Protein AF-A0A4V1UXG1-F1 (afdb_monomer_lite)

pLDDT: mean 80.4, std 19.79, range [30.17, 98.44]

Secondary structure (DSSP, 8-state):
----------------------------------PPPPPPPPPPPPPPPPPPPEEEE--EEEE--SSEEEEEEEEEEESS--SS-EEEEEEEEESSS-TTTTB---EEEEEE-TT--EEEEEEEEEE-S-----EEEEEEEEEEESSEES--EEEEEEE--S-----TT-S-EEEEEES-TTS-EEEEEETTS---EE---STT-EEEEE-TTSSEEEEEEEEEETTTEEEEEEEEEETTS-S-EEEEE-S---SS--EE-TTSSEEEEEEBTEEEEEETTT--EEE----TT-EEEEEETTEEEEEEEETTTTEEEEEEEETTS---EE----SSB--S--EE-TTS-EEEEEEE-SSEEEEEEEETTT--EEEEEEEES------EE-TTSSEEEEEEE-TT--EEEEEEETTT--EEEEEE-EEEEE-TTSSEEEEEEEEESEEEEEEEETTS-S-EE----SS-EEEEEE-------------------------------

Foldseek 3Di:
DDDDDDDDDDDDDDDDDDDDDDDDDDDDDDDDDDDDDDDDDDPDPDPDPDAFKAKAKEAWEDEQAAFDKDKIKIKIFTPDFAQAKKKWKKWKFFDQDDCPAFWPTDIDMDIDGGPRTIDIDITITGHHQDDDQWGKMKMFTHDIDRYHYPHGIYIYIHHHPRAQPQPDQDQWKKWWWWDDPFAIFIWIAGSSQPDIDTQDPARDWDQWAAQLARFKIKTWGWDQDPVPGTFTAIWMATPVNPDIDGLGGDPDDQPHHWEAANVRQWTWFQDQAAIWIAGNVPSDIDDLGRHRQWGQWYYAHQKIKTWGQDPVLRAIFIWIAGPNSHDIGTLDDDSFHFPARWYAANVRQWIWTWTDDPFKIWIWIAGRVVSDIDTLDIDGPWPFWHWAAANRRQKIWTWTADPVRFIWIKITGNVPSDIATADTFAQWYAANRRFKIWTWDCPPPATFIWMDTNNNPSIHTSDDDPIHIGNMYMHNHDDDDPPPPPDPDPDDDDDDDDDDDDDDD

Sequence (505 aa):
MQSSSRFPRFSMLALPLAVAFNTVAVQAQEPTPTTEPTPTATPKPTPTPKPVPQISIKDGKVKEGNSGQTSMEFVASLNSTAKTPITASYRTFGRTASGTTDFVNATGTVTFTAGQKSQVIKVEVIGDTKAEENETFLLKLTNPKGAALRDGEAVGTIINDDGATKPAAGSGKIAYVSGDFEAPGIFVVNSDGSNRTLLTDDYYASNPAWSPDGKKVAFYSYFFDDNNGYSYGIGVIDSNGKNRKQVIATNFSTGTKPVWSTDGKSLIYAGNSGLRIAAVSTSVVSQLTTNFYDSAPYAAGNKIVFVSYDTKTYRYQIYSISSKGTDRKQLTFDTDSSKSTPQISADGKIVVFQKAKQFSTELVALDVEKGTQRSLFESFNSNSLAPVLSRDGKKVAITSTDDNEVSTIYVADVLRGTITETATGTSPSINPGGGKITYVSTRDDNEEIYVMGTDGKAQTRLTTNTTEDLSPDFADGSVPKPVVTASSAPATSQVQGGGASANRS

Radius of gyration: 38.23 Å; chains: 1; bounding box: 169×112×74 Å

Structure (mmCIF, N/CA/C/O backbone):
data_AF-A0A4V1UXG1-F1
#
_entry.id   AF-A0A4V1UXG1-F1
#
loop_
_atom_site.group_PDB
_atom_site.id
_atom_site.type_symbol
_atom_site.label_atom_id
_atom_site.label_alt_id
_atom_site.label_comp_id
_atom_site.label_asym_id
_atom_site.label_entity_id
_atom_site.label_seq_id
_atom_site.pdbx_PDB_ins_code
_atom_site.Cartn_x
_atom_site.Cartn_y
_atom_site.Cartn_z
_atom_site.occupancy
_atom_site.B_iso_or_equiv
_atom_site.auth_seq_id
_atom_site.auth_comp_id
_atom_site.auth_asym_id
_atom_site.auth_atom_id
_atom_site.pdbx_PDB_model_num
ATOM 1 N N . MET A 1 1 ? 34.672 57.002 23.531 1.00 38.28 1 MET A N 1
ATOM 2 C CA . MET A 1 1 ? 35.756 56.000 23.599 1.00 38.28 1 MET A CA 1
ATOM 3 C C . MET A 1 1 ? 35.597 55.055 22.423 1.00 38.28 1 MET A C 1
ATOM 5 O O . MET A 1 1 ? 34.508 54.542 22.213 1.00 38.28 1 MET A O 1
ATOM 9 N N . GLN A 1 2 ? 36.649 54.961 21.612 1.00 37.47 2 GLN A N 1
ATOM 10 C CA . GLN A 1 2 ? 36.764 54.129 20.416 1.00 37.47 2 GLN A CA 1
ATOM 11 C C . GLN A 1 2 ? 36.997 52.657 20.779 1.00 37.47 2 GLN A C 1
ATOM 13 O O . GLN A 1 2 ? 37.625 52.371 21.793 1.00 37.47 2 GLN A O 1
ATOM 18 N N . SER A 1 3 ? 36.629 51.756 19.872 1.00 36.41 3 SER A N 1
ATOM 19 C CA . SER A 1 3 ? 37.509 50.659 19.461 1.00 36.41 3 SER A CA 1
ATOM 20 C C . SER A 1 3 ? 37.105 50.202 18.061 1.00 36.41 3 SER A C 1
ATOM 22 O O . SER A 1 3 ? 35.932 49.977 17.773 1.00 36.41 3 SER A O 1
ATOM 24 N N . SER A 1 4 ? 38.096 50.166 17.182 1.00 40.91 4 SER A N 1
ATOM 25 C CA . SER A 1 4 ? 38.051 49.911 15.750 1.00 40.91 4 SER A CA 1
ATOM 26 C C . SER A 1 4 ? 38.971 48.733 15.431 1.00 40.91 4 SER A C 1
ATOM 28 O O . SER A 1 4 ? 39.959 48.509 16.123 1.00 40.91 4 SER A O 1
ATOM 30 N N . SER A 1 5 ? 38.717 48.019 14.336 1.00 38.09 5 SER A N 1
ATOM 31 C CA . SER A 1 5 ? 39.795 47.549 13.452 1.00 38.09 5 SER A CA 1
ATOM 32 C C . SER A 1 5 ? 39.234 47.078 12.108 1.00 38.09 5 SER A C 1
ATOM 34 O O . SER A 1 5 ? 38.344 46.237 12.025 1.00 38.09 5 SER A O 1
ATOM 36 N N . ARG A 1 6 ? 39.758 47.693 11.042 1.00 40.38 6 ARG A N 1
ATOM 37 C CA . ARG A 1 6 ? 39.614 47.318 9.630 1.00 40.38 6 ARG A CA 1
ATOM 38 C C . ARG A 1 6 ? 40.913 46.642 9.185 1.00 40.38 6 ARG A C 1
ATOM 40 O O . ARG A 1 6 ? 41.982 47.087 9.593 1.00 40.38 6 ARG A O 1
ATOM 47 N N . PHE A 1 7 ? 40.823 45.695 8.256 1.00 31.25 7 PHE A N 1
ATOM 48 C CA . PHE A 1 7 ? 41.941 45.245 7.416 1.00 31.25 7 PHE A CA 1
ATOM 49 C C . PHE A 1 7 ? 41.672 45.606 5.944 1.00 31.25 7 PHE A C 1
ATOM 51 O O . PHE A 1 7 ? 40.541 45.412 5.489 1.00 31.25 7 PHE A O 1
ATOM 58 N N . PRO A 1 8 ? 42.676 46.082 5.179 1.00 44.25 8 PRO A N 1
ATOM 59 C CA . PRO A 1 8 ? 42.613 46.110 3.720 1.00 44.25 8 PRO A CA 1
ATOM 60 C C . PRO A 1 8 ? 43.673 45.224 3.027 1.00 44.25 8 PRO A C 1
ATOM 62 O O . PRO A 1 8 ? 44.691 44.845 3.600 1.00 44.25 8 PRO A O 1
ATOM 65 N N . ARG A 1 9 ? 43.370 44.916 1.757 1.00 43.41 9 ARG A N 1
ATOM 66 C CA . ARG A 1 9 ? 44.143 44.188 0.724 1.00 43.41 9 ARG A CA 1
ATOM 67 C C . ARG A 1 9 ? 45.442 44.901 0.314 1.00 43.41 9 ARG A C 1
ATOM 69 O O . ARG A 1 9 ? 45.462 46.117 0.410 1.00 43.41 9 ARG A O 1
ATOM 76 N N . PHE A 1 10 ? 46.393 44.191 -0.320 1.00 32.75 10 PHE A N 1
ATOM 77 C CA . PHE A 1 10 ? 47.128 44.657 -1.524 1.00 32.75 10 PHE A CA 1
ATOM 78 C C . PHE A 1 10 ? 47.841 43.514 -2.290 1.00 32.75 10 PHE A C 1
ATOM 80 O O . PHE A 1 10 ? 47.953 42.398 -1.794 1.00 32.75 10 PHE A O 1
ATOM 87 N N . SER A 1 11 ? 48.237 43.814 -3.533 1.00 34.72 11 SER A N 1
ATOM 88 C CA . SER A 1 11 ? 48.584 42.934 -4.664 1.00 34.72 11 SER A CA 1
ATOM 89 C C . SER A 1 11 ? 50.042 43.126 -5.149 1.00 34.72 11 SER A C 1
ATOM 91 O O . SER A 1 11 ? 50.590 44.198 -4.927 1.00 34.72 11 SER A O 1
ATOM 93 N N . MET A 1 12 ? 50.593 42.097 -5.826 1.00 34.19 12 MET A N 1
ATOM 94 C CA . MET A 1 12 ? 51.679 42.007 -6.851 1.00 34.19 12 MET A CA 1
ATOM 95 C C . MET A 1 12 ? 52.892 42.979 -6.891 1.00 34.19 12 MET A C 1
ATOM 97 O O . MET A 1 12 ? 52.692 44.181 -6.992 1.00 34.19 12 MET A O 1
ATOM 101 N N . LEU A 1 13 ? 54.130 42.448 -7.053 1.00 30.42 13 LEU A N 1
ATOM 102 C CA . LEU A 1 13 ? 54.979 42.491 -8.287 1.00 30.42 13 LEU A CA 1
ATOM 103 C C . LEU A 1 13 ? 56.375 41.813 -8.089 1.00 30.42 13 LEU A C 1
ATOM 105 O O . LEU A 1 13 ? 56.771 41.526 -6.965 1.00 30.42 13 LEU A O 1
ATOM 109 N N . ALA A 1 14 ? 57.092 41.538 -9.191 1.00 32.97 14 ALA A N 1
ATOM 110 C CA . ALA A 1 14 ? 58.246 40.628 -9.352 1.00 32.97 14 ALA A CA 1
ATOM 111 C C . ALA A 1 14 ? 59.662 41.279 -9.434 1.00 32.97 14 ALA A C 1
ATOM 113 O O . ALA A 1 14 ? 59.729 42.443 -9.804 1.00 32.97 14 ALA A O 1
ATOM 114 N N . LEU A 1 15 ? 60.715 40.455 -9.157 1.00 35.56 15 LEU A N 1
ATOM 115 C CA . LEU A 1 15 ? 62.149 40.339 -9.628 1.00 35.56 15 LEU A CA 1
ATOM 116 C C . LEU A 1 15 ? 62.979 41.612 -9.985 1.00 35.56 15 LEU A C 1
ATOM 118 O O . LEU A 1 15 ? 62.366 42.585 -10.400 1.00 35.56 15 LEU A O 1
ATOM 122 N N . PRO A 1 16 ? 64.351 41.645 -9.957 1.00 44.72 16 PRO A N 1
ATOM 123 C CA . PRO A 1 16 ? 65.326 40.555 -10.243 1.00 44.72 16 PRO A CA 1
ATOM 124 C C . PRO A 1 16 ? 66.669 40.589 -9.436 1.00 44.72 16 PRO A C 1
ATOM 126 O O . PRO A 1 16 ? 66.888 41.489 -8.632 1.00 44.72 16 PRO A O 1
ATOM 129 N N . LEU A 1 17 ? 67.624 39.669 -9.693 1.00 32.38 17 LEU A N 1
ATOM 130 C CA . LEU A 1 17 ? 69.064 39.957 -9.494 1.00 32.38 17 LEU A CA 1
ATOM 131 C C . LEU A 1 17 ? 70.003 39.096 -10.369 1.00 32.38 17 LEU A C 1
ATOM 133 O O . LEU A 1 17 ? 69.817 37.890 -10.507 1.00 32.38 17 LEU A O 1
ATOM 137 N N . ALA A 1 18 ? 71.007 39.760 -10.949 1.00 35.09 18 ALA A N 1
ATOM 138 C CA . ALA A 1 18 ? 72.023 39.266 -11.881 1.00 35.09 18 ALA A CA 1
ATOM 139 C C . ALA A 1 18 ? 73.371 38.986 -11.188 1.00 35.09 18 ALA A C 1
ATOM 141 O O . ALA A 1 18 ? 73.662 39.622 -10.177 1.00 35.09 18 ALA A O 1
ATOM 142 N N . VAL A 1 19 ? 74.235 38.144 -11.780 1.00 34.78 19 VAL A N 1
ATOM 143 C CA . VAL A 1 19 ? 75.691 38.133 -11.510 1.00 34.78 19 VAL A CA 1
ATOM 144 C C . VAL A 1 19 ? 76.478 37.865 -12.805 1.00 34.78 19 VAL A C 1
ATOM 146 O O . VAL A 1 19 ? 76.041 37.115 -13.673 1.00 34.78 19 VAL A O 1
ATOM 149 N N . ALA A 1 20 ? 77.607 38.567 -12.918 1.00 34.97 20 ALA A N 1
ATOM 150 C CA . ALA A 1 20 ? 78.400 38.863 -14.105 1.00 34.97 20 ALA A CA 1
ATOM 151 C C . ALA A 1 20 ? 79.405 37.778 -14.547 1.00 34.97 20 ALA A C 1
ATOM 153 O O . ALA A 1 20 ? 79.840 36.935 -13.767 1.00 34.97 20 ALA A O 1
ATOM 154 N N . PHE A 1 21 ? 79.814 37.888 -15.815 1.00 34.41 21 PHE A N 1
ATOM 155 C CA . PHE A 1 21 ? 80.900 37.150 -16.463 1.00 34.41 21 PHE A CA 1
ATOM 156 C C . PHE A 1 21 ? 82.277 37.738 -16.131 1.00 34.41 21 PHE A C 1
ATOM 158 O O . PHE A 1 21 ? 82.424 38.956 -16.058 1.00 34.41 21 PHE A O 1
ATOM 165 N N . ASN A 1 22 ? 83.304 36.886 -16.078 1.00 34.94 22 ASN A N 1
ATOM 166 C CA . ASN A 1 22 ? 84.687 37.306 -16.285 1.00 34.94 22 ASN A CA 1
ATOM 167 C C . ASN A 1 22 ? 85.373 36.333 -17.253 1.00 34.94 22 ASN A C 1
ATOM 169 O O . ASN A 1 22 ? 85.344 35.121 -17.049 1.00 34.94 22 ASN A O 1
ATOM 173 N N . THR A 1 23 ? 85.952 36.879 -18.322 1.00 34.81 23 THR A N 1
ATOM 174 C CA . THR A 1 23 ? 86.646 36.141 -19.387 1.00 34.81 23 THR A CA 1
ATOM 175 C C . THR A 1 23 ? 88.133 36.463 -19.290 1.00 34.81 23 THR A C 1
ATOM 177 O O . THR A 1 23 ? 88.490 37.638 -19.255 1.00 34.81 23 THR A O 1
ATOM 180 N N . VAL A 1 24 ? 89.000 35.450 -19.284 1.00 36.81 24 VAL A N 1
ATOM 181 C CA . VAL A 1 24 ? 90.445 35.610 -19.513 1.00 36.81 24 VAL A CA 1
ATOM 182 C C . VAL A 1 24 ? 90.865 34.568 -20.545 1.00 36.81 24 VAL A C 1
ATOM 184 O O . VAL A 1 24 ? 90.600 33.381 -20.377 1.00 36.81 24 VAL A O 1
ATOM 187 N N . ALA A 1 25 ? 91.481 35.032 -21.629 1.00 45.47 25 ALA A N 1
ATOM 188 C CA . ALA A 1 25 ? 92.017 34.217 -22.712 1.00 45.47 25 ALA A CA 1
ATOM 189 C C . ALA A 1 25 ? 93.523 34.005 -22.516 1.00 45.47 25 ALA A C 1
ATOM 191 O O . ALA A 1 25 ? 94.223 34.988 -22.290 1.00 45.47 25 ALA A O 1
ATOM 192 N N . VAL A 1 26 ? 94.025 32.772 -22.676 1.00 37.28 26 VAL A N 1
ATOM 193 C CA . VAL A 1 26 ? 95.442 32.484 -22.981 1.00 37.28 26 VAL A CA 1
ATOM 194 C C . VAL A 1 26 ? 95.543 31.241 -23.882 1.00 37.28 26 VAL A C 1
ATOM 196 O O . VAL A 1 26 ? 94.749 30.311 -23.777 1.00 37.28 26 VAL A O 1
ATOM 199 N N . GLN A 1 27 ? 96.502 31.315 -24.806 1.00 37.06 27 GLN A N 1
ATOM 200 C CA . GLN A 1 27 ? 96.779 30.482 -25.978 1.00 37.06 27 GLN A CA 1
ATOM 201 C C . GLN A 1 27 ? 97.240 29.038 -25.704 1.00 37.06 27 GLN A C 1
ATOM 203 O O . GLN A 1 27 ? 97.693 28.688 -24.620 1.00 37.06 27 GLN A O 1
ATOM 208 N N . ALA A 1 28 ? 97.151 28.240 -26.773 1.00 43.16 28 ALA A N 1
ATOM 209 C CA . ALA A 1 28 ? 97.474 26.822 -26.893 1.00 43.16 28 ALA A CA 1
ATOM 210 C C . ALA A 1 28 ? 98.969 26.465 -26.799 1.00 43.16 28 ALA A C 1
ATOM 212 O O . ALA A 1 28 ? 99.823 27.193 -27.307 1.00 43.16 28 ALA A O 1
ATOM 213 N N . GLN A 1 29 ? 99.239 25.262 -26.278 1.00 35.62 29 GLN A N 1
ATOM 214 C CA . GLN A 1 29 ? 100.460 24.487 -26.518 1.00 35.62 29 GLN A CA 1
ATOM 215 C C . GLN A 1 29 ? 100.159 22.977 -26.328 1.00 35.62 29 GLN A C 1
ATOM 217 O O . GLN A 1 29 ? 99.841 22.547 -25.224 1.00 35.62 29 GLN A O 1
ATOM 222 N N . GLU A 1 30 ? 100.217 22.175 -27.397 1.00 41.69 30 GLU A N 1
ATOM 223 C CA . GLU A 1 30 ? 100.428 20.702 -27.351 1.00 41.69 30 GLU A CA 1
ATOM 224 C C . GLU A 1 30 ? 101.956 20.421 -27.359 1.00 41.69 30 GLU A C 1
ATOM 226 O O . GLU A 1 30 ? 102.675 21.367 -27.707 1.00 41.69 30 GLU A O 1
ATOM 231 N N . PRO A 1 31 ? 102.531 19.211 -27.083 1.00 47.22 31 PRO A N 1
ATOM 232 C CA . PRO A 1 31 ? 101.985 17.839 -26.891 1.00 47.22 31 PRO A CA 1
ATOM 233 C C . PRO A 1 31 ? 102.619 17.075 -25.672 1.00 47.22 31 PRO A C 1
ATOM 235 O O . PRO A 1 31 ? 103.484 17.603 -24.986 1.00 47.22 31 PRO A O 1
ATOM 238 N N . THR A 1 32 ? 102.235 15.861 -25.236 1.00 33.38 32 THR A N 1
ATOM 239 C CA . THR A 1 32 ? 102.655 14.484 -25.651 1.00 33.38 32 THR A CA 1
ATOM 240 C C . THR A 1 32 ? 102.115 13.462 -24.598 1.00 33.38 32 THR A C 1
ATOM 242 O O . THR A 1 32 ? 101.694 13.891 -23.525 1.00 33.38 32 THR A O 1
ATOM 245 N N . PRO A 1 33 ? 102.071 12.134 -24.864 1.00 47.44 33 PRO A N 1
ATOM 246 C CA . PRO A 1 33 ? 100.994 11.244 -24.422 1.00 47.44 33 PRO A CA 1
ATOM 247 C C . PRO A 1 33 ? 101.210 10.580 -23.056 1.00 47.44 33 PRO A C 1
ATOM 249 O O . PRO A 1 33 ? 102.301 10.112 -22.733 1.00 47.44 33 PRO A O 1
ATOM 252 N N . THR A 1 34 ? 100.117 10.400 -22.322 1.00 40.25 34 THR A N 1
ATOM 253 C CA . THR A 1 34 ? 100.011 9.450 -21.210 1.00 40.25 34 THR A CA 1
ATOM 254 C C . THR A 1 34 ? 98.801 8.552 -21.441 1.00 40.25 34 THR A C 1
ATOM 256 O O . THR A 1 34 ? 97.709 9.009 -21.761 1.00 40.25 34 THR A O 1
ATOM 259 N N . THR A 1 35 ? 99.038 7.247 -21.341 1.00 44.16 35 THR A N 1
ATOM 260 C CA . THR A 1 35 ? 98.066 6.164 -21.516 1.00 44.16 35 THR A CA 1
ATOM 261 C C . THR A 1 35 ? 96.825 6.373 -20.653 1.00 44.16 35 THR A C 1
ATOM 263 O O . THR A 1 35 ? 96.915 6.404 -19.425 1.00 44.16 35 THR A O 1
ATOM 266 N N . GLU A 1 36 ? 95.678 6.495 -21.317 1.00 44.66 36 GLU A N 1
ATOM 267 C CA . GLU A 1 36 ? 94.364 6.669 -20.707 1.00 44.66 36 GLU A CA 1
ATOM 268 C C . GLU A 1 36 ? 93.898 5.361 -20.031 1.00 44.66 36 GLU A C 1
ATOM 270 O O . GLU A 1 36 ? 94.001 4.288 -20.635 1.00 44.66 36 GLU A O 1
ATOM 275 N N . PRO A 1 37 ? 93.393 5.405 -18.783 1.00 47.34 37 PRO A N 1
ATOM 276 C CA . PRO A 1 37 ? 92.705 4.272 -18.178 1.00 47.34 37 PRO A CA 1
ATOM 277 C C . PRO A 1 37 ? 91.397 4.003 -18.930 1.00 47.34 37 PRO A C 1
ATOM 279 O O . PRO A 1 37 ? 90.633 4.923 -19.210 1.00 47.34 37 PRO A O 1
ATOM 282 N N . THR A 1 38 ? 91.123 2.733 -19.233 1.00 45.00 38 THR A N 1
ATOM 283 C CA . THR A 1 38 ? 89.884 2.291 -19.882 1.00 45.00 38 THR A CA 1
ATOM 284 C C . THR A 1 38 ? 88.654 2.915 -19.204 1.00 45.00 38 THR A C 1
ATOM 286 O O . THR A 1 38 ? 88.460 2.694 -18.004 1.00 45.00 38 THR A O 1
ATOM 289 N N . PRO A 1 39 ? 87.793 3.658 -19.923 1.00 45.28 39 PRO A N 1
ATOM 290 C CA . PRO A 1 39 ? 86.571 4.185 -19.340 1.00 45.28 39 PRO A CA 1
ATOM 291 C C . PRO A 1 39 ? 85.616 3.032 -19.018 1.00 45.28 39 PRO A C 1
ATOM 293 O O . PRO A 1 39 ? 85.178 2.288 -19.899 1.00 45.28 39 PRO A O 1
ATOM 296 N N . THR A 1 40 ? 85.271 2.894 -17.739 1.00 49.28 40 THR A N 1
ATOM 297 C CA . THR A 1 40 ? 84.115 2.118 -17.286 1.00 49.28 40 THR A CA 1
ATOM 298 C C . THR A 1 40 ? 82.885 2.627 -18.031 1.00 49.28 40 THR A C 1
ATOM 300 O O . THR A 1 40 ? 82.507 3.790 -17.884 1.00 49.28 40 THR A O 1
ATOM 303 N N . ALA A 1 41 ? 82.269 1.768 -18.845 1.00 49.44 41 ALA A N 1
ATOM 304 C CA . ALA A 1 41 ? 81.028 2.090 -19.531 1.00 49.44 41 ALA A CA 1
ATOM 305 C C . ALA A 1 41 ? 79.977 2.535 -18.503 1.00 49.44 41 ALA A C 1
ATOM 307 O O . ALA A 1 41 ? 79.616 1.787 -17.592 1.00 49.44 41 ALA A O 1
ATOM 308 N N . THR A 1 42 ? 79.483 3.761 -18.650 1.00 50.66 42 THR A N 1
ATOM 309 C CA . THR A 1 42 ? 78.277 4.226 -17.969 1.00 50.66 42 THR A CA 1
ATOM 310 C C . THR A 1 42 ? 77.130 3.251 -18.268 1.00 50.66 42 THR A C 1
ATOM 312 O O . THR A 1 42 ? 76.979 2.831 -19.421 1.00 50.66 42 THR A O 1
ATOM 315 N N . PRO A 1 43 ? 76.308 2.856 -17.274 1.00 51.53 43 PRO A N 1
ATOM 316 C CA . PRO A 1 43 ? 75.153 2.014 -17.541 1.00 51.53 43 PRO A CA 1
ATOM 317 C C . PRO A 1 43 ? 74.243 2.744 -18.529 1.00 51.53 43 PRO A C 1
ATOM 319 O O . PRO A 1 43 ? 73.735 3.832 -18.255 1.00 51.53 43 PRO A O 1
ATOM 322 N N . LYS A 1 44 ? 74.076 2.143 -19.710 1.00 53.88 44 LYS A N 1
ATOM 323 C CA . LYS A 1 44 ? 73.115 2.572 -20.724 1.00 53.88 44 LYS A CA 1
ATOM 324 C C . LYS A 1 44 ? 71.756 2.766 -20.036 1.00 53.88 44 LYS A C 1
ATOM 326 O O . LYS A 1 44 ? 71.329 1.841 -19.343 1.00 53.88 44 LYS A O 1
ATOM 331 N N . PRO A 1 45 ? 71.064 3.909 -20.209 1.00 49.03 45 PRO A N 1
ATOM 332 C CA . PRO A 1 45 ? 69.734 4.080 -19.642 1.00 49.03 45 PRO A CA 1
ATOM 333 C C . PRO A 1 45 ? 68.850 2.934 -20.135 1.00 49.03 45 PRO A C 1
ATOM 335 O O . PRO A 1 45 ? 68.712 2.724 -21.345 1.00 49.03 45 PRO A O 1
ATOM 338 N N . THR A 1 46 ? 68.300 2.155 -19.203 1.00 52.41 46 THR A N 1
ATOM 339 C CA . THR A 1 46 ? 67.294 1.139 -19.513 1.00 52.41 46 THR A CA 1
ATOM 340 C C . THR A 1 46 ? 66.183 1.834 -20.300 1.00 52.41 46 THR A C 1
ATOM 342 O O . THR A 1 46 ? 65.645 2.828 -19.805 1.00 52.41 46 THR A O 1
ATOM 345 N N . PRO A 1 47 ? 65.857 1.392 -21.529 1.00 52.19 47 PRO A N 1
ATOM 346 C CA . PRO A 1 47 ? 64.841 2.059 -22.324 1.00 52.19 47 PRO A CA 1
ATOM 347 C C . PRO A 1 47 ? 63.527 2.028 -21.548 1.00 52.19 47 PRO A C 1
ATOM 349 O O . PRO A 1 47 ? 63.040 0.958 -21.182 1.00 52.19 47 PRO A O 1
ATOM 352 N N . THR A 1 48 ? 62.960 3.202 -21.281 1.00 52.28 48 THR A N 1
ATOM 353 C CA . THR A 1 48 ? 61.602 3.317 -20.751 1.00 52.28 48 THR A CA 1
ATOM 354 C C . THR A 1 48 ? 60.680 2.545 -21.701 1.00 52.28 48 THR A C 1
ATOM 356 O O . THR A 1 48 ? 60.770 2.772 -22.915 1.00 52.28 48 THR A O 1
ATOM 359 N N . PRO A 1 49 ? 59.849 1.598 -21.220 1.00 58.19 49 PRO A N 1
ATOM 360 C CA . PRO A 1 49 ? 58.998 0.817 -22.104 1.00 58.19 49 PRO A CA 1
ATOM 361 C C . PRO A 1 49 ? 58.141 1.775 -22.925 1.00 58.19 49 PRO A C 1
ATOM 363 O O . PRO A 1 49 ? 57.441 2.632 -22.383 1.00 58.19 49 PRO A O 1
ATOM 366 N N . LYS A 1 50 ? 58.253 1.665 -24.251 1.00 62.47 50 LYS A N 1
ATOM 367 C CA . LYS A 1 50 ? 57.486 2.488 -25.181 1.00 62.47 50 LYS A CA 1
ATOM 368 C C . LYS A 1 50 ? 55.999 2.329 -24.836 1.00 62.47 50 LYS A C 1
ATOM 370 O O . LYS A 1 50 ? 55.551 1.183 -24.763 1.00 62.47 50 LYS A O 1
ATOM 375 N N . PRO A 1 51 ? 55.240 3.422 -24.628 1.00 79.62 51 PRO A N 1
ATOM 376 C CA . PRO A 1 51 ? 53.833 3.312 -24.272 1.00 79.62 51 PRO A CA 1
ATOM 377 C C . PRO A 1 51 ? 53.096 2.528 -25.362 1.00 79.62 51 PRO A C 1
ATOM 379 O O . PRO A 1 51 ? 53.119 2.903 -26.537 1.00 79.62 51 PRO A O 1
ATOM 382 N N . VAL A 1 52 ? 52.508 1.397 -24.968 1.00 87.88 52 VAL A N 1
ATOM 383 C CA . VAL A 1 52 ? 51.672 0.572 -25.843 1.00 87.88 52 VAL A CA 1
ATOM 384 C C . VAL A 1 52 ? 50.253 1.143 -25.876 1.00 87.88 52 VAL A C 1
ATOM 386 O O . VAL A 1 52 ? 49.814 1.731 -24.882 1.00 87.88 52 VAL A O 1
ATOM 389 N N . PRO A 1 53 ? 49.512 0.981 -26.985 1.00 95.50 53 PRO A N 1
ATOM 390 C CA . PRO A 1 53 ? 48.100 1.340 -27.023 1.00 95.50 53 PRO A CA 1
ATOM 391 C C . PRO A 1 53 ? 47.308 0.645 -25.911 1.00 95.50 53 PRO A C 1
ATOM 393 O O . PRO A 1 53 ? 47.660 -0.449 -25.466 1.00 95.50 53 PRO A O 1
ATOM 396 N N . GLN A 1 54 ? 46.228 1.280 -25.468 1.00 96.88 54 GLN A N 1
ATOM 397 C CA . GLN A 1 54 ? 45.323 0.724 -24.468 1.00 96.88 54 GLN A CA 1
ATOM 398 C C . GLN A 1 54 ? 43.949 0.464 -25.071 1.00 96.88 54 GLN A C 1
ATOM 400 O O . GLN A 1 54 ? 43.406 1.350 -25.733 1.00 96.88 54 GLN A O 1
ATOM 405 N N . ILE A 1 55 ? 43.403 -0.724 -24.807 1.00 97.94 55 ILE A N 1
ATOM 406 C CA . ILE A 1 55 ? 42.042 -1.112 -25.179 1.00 97.94 55 ILE A CA 1
ATOM 407 C C . ILE A 1 55 ? 41.089 -0.741 -24.037 1.00 97.94 55 ILE A C 1
ATOM 409 O O . ILE A 1 55 ? 41.370 -1.026 -22.870 1.00 97.94 55 ILE A O 1
ATOM 413 N N . SER A 1 56 ? 39.964 -0.137 -24.400 1.00 96.88 56 SER A N 1
ATOM 414 C CA . SER A 1 56 ? 38.775 0.009 -23.560 1.00 96.88 56 SER A CA 1
ATOM 415 C C . SER A 1 56 ? 37.570 -0.559 -24.299 1.00 96.88 56 SER A C 1
ATOM 417 O O . SER A 1 56 ? 37.498 -0.425 -25.521 1.00 96.88 56 SER A O 1
ATOM 419 N N . ILE A 1 57 ? 36.624 -1.163 -23.593 1.00 98.19 57 ILE A N 1
ATOM 420 C CA . ILE A 1 57 ? 35.366 -1.645 -24.168 1.00 98.19 57 ILE A CA 1
ATOM 421 C C . ILE A 1 57 ? 34.193 -0.928 -23.509 1.00 98.19 57 ILE A C 1
ATOM 423 O O . ILE A 1 57 ? 34.252 -0.615 -22.330 1.00 98.19 57 ILE A O 1
ATOM 427 N N . LYS A 1 58 ? 33.172 -0.579 -24.294 1.00 94.56 58 LYS A N 1
ATOM 428 C CA . LYS A 1 58 ? 31.965 0.081 -23.787 1.00 94.56 58 LYS A CA 1
ATOM 429 C C . LYS A 1 58 ? 30.853 -0.923 -23.534 1.00 94.56 58 LYS A C 1
ATOM 431 O O . LYS A 1 58 ? 30.714 -1.870 -24.307 1.00 94.56 58 LYS A O 1
ATOM 436 N N . ASP A 1 59 ? 30.040 -0.621 -22.530 1.00 95.00 59 ASP A N 1
ATOM 437 C CA . ASP A 1 59 ? 28.777 -1.296 -22.243 1.00 95.00 59 ASP A CA 1
ATOM 438 C C . ASP A 1 59 ? 27.834 -1.299 -23.449 1.00 95.00 59 ASP A C 1
ATOM 440 O O . ASP A 1 59 ? 27.835 -0.380 -24.279 1.00 95.00 59 ASP A O 1
ATOM 444 N N . GLY A 1 60 ? 27.021 -2.349 -23.517 1.00 92.25 60 GLY A N 1
ATOM 445 C CA . GLY A 1 60 ? 26.002 -2.558 -24.535 1.00 92.25 60 GLY A CA 1
ATOM 446 C C . GLY A 1 60 ? 24.609 -2.531 -23.917 1.00 92.25 60 GLY A C 1
ATOM 447 O O . GLY A 1 60 ? 24.408 -2.943 -22.775 1.00 92.25 60 GLY A O 1
ATOM 448 N N . LYS A 1 61 ? 23.623 -2.061 -24.682 1.00 93.88 61 LYS A N 1
ATOM 449 C CA . LYS A 1 61 ? 22.209 -2.197 -24.325 1.00 93.88 61 LYS A CA 1
ATOM 450 C C . LYS A 1 61 ? 21.363 -2.427 -25.564 1.00 93.88 61 LYS A C 1
ATOM 452 O O . LYS A 1 61 ? 21.599 -1.784 -26.589 1.00 93.88 61 LYS A O 1
ATOM 457 N N . VAL A 1 62 ? 20.383 -3.314 -25.472 1.00 95.81 62 VAL A N 1
ATOM 458 C CA . VAL A 1 62 ? 19.452 -3.598 -26.568 1.00 95.81 62 VAL A CA 1
ATOM 459 C C . VAL A 1 62 ? 18.132 -4.105 -26.003 1.00 95.81 62 VAL A C 1
ATOM 461 O O . VAL A 1 62 ? 18.111 -4.628 -24.895 1.00 95.81 62 VAL A O 1
ATOM 464 N N . LYS A 1 63 ? 17.048 -3.932 -26.757 1.00 90.56 63 LYS A N 1
ATOM 465 C CA . LYS A 1 63 ? 15.784 -4.620 -26.486 1.00 90.56 63 LYS A CA 1
ATOM 466 C C . LYS A 1 63 ? 15.857 -6.049 -27.013 1.00 90.56 63 LYS A C 1
ATOM 468 O O . LYS A 1 63 ? 16.436 -6.238 -28.085 1.00 90.56 63 LYS A O 1
ATOM 473 N N . GLU A 1 64 ? 15.312 -7.014 -26.283 1.00 88.56 64 GLU A N 1
ATOM 474 C CA . GLU A 1 64 ? 15.363 -8.426 -26.687 1.00 88.56 64 GLU A CA 1
ATOM 475 C C . GLU A 1 64 ? 14.519 -8.715 -27.932 1.00 88.56 64 GLU A C 1
ATOM 477 O O . GLU A 1 64 ? 15.000 -9.365 -28.869 1.00 88.56 64 GLU A O 1
ATOM 482 N N . GLY A 1 65 ? 13.338 -8.100 -28.017 1.00 85.94 65 GLY A N 1
ATOM 483 C CA . GLY A 1 65 ? 12.376 -8.308 -29.088 1.00 85.94 65 GLY A CA 1
ATOM 484 C C . GLY A 1 65 ? 11.574 -9.595 -28.898 1.00 85.94 65 GLY A C 1
ATOM 485 O O . GLY A 1 65 ? 11.960 -10.492 -28.168 1.00 85.94 65 GLY A O 1
ATOM 486 N N . ASN A 1 66 ? 10.459 -9.724 -29.620 1.00 81.81 66 ASN A N 1
ATOM 487 C CA . ASN A 1 66 ? 9.463 -10.755 -29.295 1.00 81.81 66 ASN A CA 1
ATOM 488 C C . ASN A 1 66 ? 9.778 -12.190 -29.778 1.00 81.81 66 ASN A C 1
ATOM 490 O O . ASN A 1 66 ? 9.006 -13.126 -29.560 1.00 81.81 66 ASN A O 1
ATOM 494 N N . SER A 1 67 ? 10.819 -12.352 -30.598 1.00 85.12 67 SER A N 1
ATOM 495 C CA . SER A 1 67 ? 11.240 -13.639 -31.165 1.00 85.12 67 SER A CA 1
ATOM 496 C C . SER A 1 67 ? 12.577 -13.502 -31.888 1.00 85.12 67 SER A C 1
ATOM 498 O O . SER A 1 67 ? 12.908 -12.433 -32.405 1.00 85.12 67 SER A O 1
ATOM 500 N N . GLY A 1 68 ? 13.293 -14.614 -32.049 1.00 91.00 68 GLY A N 1
ATOM 501 C CA . GLY A 1 68 ? 14.514 -14.645 -32.852 1.00 91.00 68 GLY A CA 1
ATOM 502 C C . GLY A 1 68 ? 15.709 -14.091 -32.087 1.00 91.00 68 GLY A C 1
ATOM 503 O O . GLY A 1 68 ? 15.828 -14.318 -30.888 1.00 91.00 68 GLY A O 1
ATOM 504 N N . GLN A 1 69 ? 16.635 -13.442 -32.791 1.00 95.06 69 GLN A N 1
ATOM 505 C CA . GLN A 1 69 ? 17.849 -12.898 -32.188 1.00 95.06 69 GLN A CA 1
ATOM 506 C C . GLN A 1 69 ? 18.067 -11.442 -32.589 1.00 95.06 69 GLN A C 1
ATOM 508 O O . GLN A 1 69 ? 17.929 -11.091 -33.766 1.00 95.06 69 GLN A O 1
ATOM 513 N N . THR A 1 70 ? 18.438 -10.622 -31.608 1.00 95.19 70 THR A N 1
ATOM 514 C CA . THR A 1 70 ? 18.783 -9.210 -31.776 1.00 95.19 70 THR A CA 1
ATOM 515 C C . THR A 1 70 ? 20.244 -8.985 -31.394 1.00 95.19 70 THR A C 1
ATOM 517 O O . THR A 1 70 ? 20.696 -9.373 -30.320 1.00 95.19 70 THR A O 1
ATOM 520 N N . SER A 1 71 ? 20.999 -8.312 -32.258 1.00 97.19 71 SER A N 1
ATOM 521 C CA . SER A 1 71 ? 22.438 -8.132 -32.058 1.00 97.19 71 SER A CA 1
ATOM 522 C C . SER A 1 71 ? 22.737 -6.954 -31.119 1.00 97.19 71 SER A C 1
ATOM 524 O O . SER A 1 71 ? 22.465 -5.798 -31.452 1.00 97.19 71 SER A O 1
ATOM 526 N N . MET A 1 72 ? 23.334 -7.230 -29.956 1.00 97.88 72 MET A N 1
ATOM 527 C CA . MET A 1 72 ? 23.892 -6.224 -29.048 1.00 97.88 72 MET A CA 1
ATOM 528 C C . MET A 1 72 ? 25.344 -5.913 -29.429 1.00 97.88 72 MET A C 1
ATOM 530 O O . MET A 1 72 ? 26.180 -6.812 -29.548 1.00 97.88 72 MET A O 1
ATOM 534 N N . GLU A 1 73 ? 25.665 -4.628 -29.590 1.00 98.06 73 GLU A N 1
ATOM 535 C CA . GLU A 1 73 ? 26.993 -4.173 -30.010 1.00 98.06 73 GLU A CA 1
ATOM 536 C C . GLU A 1 73 ? 27.828 -3.638 -28.839 1.00 98.06 73 GLU A C 1
ATOM 538 O O . GLU A 1 73 ? 27.423 -2.715 -28.133 1.00 98.06 73 GLU A O 1
ATOM 543 N N . PHE A 1 74 ? 29.043 -4.169 -28.691 1.00 97.94 74 PHE A N 1
ATOM 544 C CA . PHE A 1 74 ? 30.062 -3.698 -27.755 1.00 97.94 74 PHE A CA 1
ATOM 545 C C . PHE A 1 74 ? 31.216 -3.065 -28.530 1.00 97.94 74 PHE A C 1
ATOM 547 O O . PHE A 1 74 ? 31.885 -3.722 -29.334 1.00 97.94 74 PHE A O 1
ATOM 554 N N . VAL A 1 75 ? 31.478 -1.779 -28.290 1.00 98.06 75 VAL A N 1
ATOM 555 C CA . VAL A 1 75 ? 32.511 -1.032 -29.022 1.00 98.06 75 VAL A CA 1
ATOM 556 C C . VAL A 1 75 ? 33.832 -1.071 -28.258 1.00 98.06 75 VAL A C 1
ATOM 558 O O . VAL A 1 75 ? 34.011 -0.367 -27.263 1.00 98.06 75 VAL A O 1
ATOM 561 N N . ALA A 1 76 ? 34.788 -1.851 -28.759 1.00 97.94 76 ALA A N 1
ATOM 562 C CA . ALA A 1 76 ? 36.166 -1.852 -28.286 1.00 97.94 76 ALA A CA 1
ATOM 563 C C . ALA A 1 76 ? 36.959 -0.736 -28.987 1.00 97.94 76 ALA A C 1
ATOM 565 O O . ALA A 1 76 ? 36.899 -0.594 -30.207 1.00 97.94 76 ALA A O 1
ATOM 566 N N . SER A 1 77 ? 37.710 0.066 -28.233 1.00 97.88 77 SER A N 1
ATOM 567 C CA . SER A 1 77 ? 38.438 1.240 -28.729 1.00 97.88 77 SER A CA 1
ATOM 568 C C . SER A 1 77 ? 39.883 1.284 -28.239 1.00 97.88 77 SER A C 1
ATOM 570 O O . SER A 1 77 ? 40.173 0.930 -27.099 1.00 97.88 77 SER A O 1
ATOM 572 N N . LEU A 1 78 ? 40.780 1.786 -29.086 1.00 97.56 78 LEU A N 1
ATOM 573 C CA . LEU A 1 78 ? 42.166 2.092 -28.759 1.00 97.56 78 LEU A CA 1
ATOM 574 C C . LEU A 1 78 ? 42.344 3.586 -28.474 1.00 97.56 78 LEU A C 1
ATOM 576 O O . LEU A 1 78 ? 41.879 4.441 -29.232 1.00 97.56 78 LEU A O 1
ATOM 580 N N . ASN A 1 79 ? 43.118 3.914 -27.439 1.00 95.75 79 ASN A N 1
ATOM 581 C CA . ASN A 1 79 ? 43.513 5.300 -27.154 1.00 95.75 79 ASN A CA 1
ATOM 582 C C . ASN A 1 79 ? 44.471 5.896 -28.214 1.00 95.75 79 ASN A C 1
ATOM 584 O O . ASN A 1 79 ? 44.634 7.112 -28.302 1.00 95.75 79 ASN A O 1
ATOM 588 N N . SER A 1 80 ? 45.105 5.051 -29.030 1.00 93.00 80 SER A N 1
ATOM 589 C CA . SER A 1 80 ? 46.056 5.418 -30.081 1.00 93.00 80 SER A CA 1
ATOM 590 C C . SER A 1 80 ? 46.116 4.329 -31.159 1.00 93.00 80 SER A C 1
ATOM 592 O O . SER A 1 80 ? 45.820 3.169 -30.890 1.00 93.00 80 SER A O 1
ATOM 594 N N . THR A 1 81 ? 46.464 4.684 -32.399 1.00 90.88 81 THR A N 1
ATOM 595 C CA . THR A 1 81 ? 46.607 3.699 -33.485 1.00 90.88 81 THR A CA 1
ATOM 596 C C . THR A 1 81 ? 47.905 2.904 -33.360 1.00 90.88 81 THR A C 1
ATOM 598 O O . THR A 1 81 ? 48.924 3.415 -32.895 1.00 90.88 81 THR A O 1
ATOM 601 N N . ALA A 1 82 ? 47.892 1.664 -33.853 1.00 91.75 82 ALA A N 1
ATOM 602 C CA . ALA A 1 82 ? 49.078 0.820 -33.970 1.00 91.75 82 ALA A CA 1
ATOM 603 C C . ALA A 1 82 ? 49.482 0.594 -35.432 1.00 91.75 82 ALA A C 1
ATOM 605 O O . ALA A 1 82 ? 48.649 0.619 -36.337 1.00 91.75 82 ALA A O 1
ATOM 606 N N . LYS A 1 83 ? 50.779 0.351 -35.659 1.00 92.69 83 LYS A N 1
ATOM 607 C CA . LYS A 1 83 ? 51.334 -0.002 -36.981 1.00 92.69 83 LYS A CA 1
ATOM 608 C C . LYS A 1 83 ? 51.274 -1.504 -37.280 1.00 92.69 83 LYS A C 1
ATOM 610 O O . LYS A 1 83 ? 51.479 -1.907 -38.417 1.00 92.69 83 LYS A O 1
ATOM 615 N N . THR A 1 84 ? 51.000 -2.316 -36.266 1.00 93.50 84 THR A N 1
ATOM 616 C CA . THR A 1 84 ? 50.801 -3.765 -36.352 1.00 93.50 84 THR A CA 1
ATOM 617 C C . THR A 1 84 ? 49.438 -4.112 -35.758 1.00 93.50 84 THR A C 1
ATOM 619 O O . THR A 1 84 ? 48.947 -3.338 -34.932 1.00 93.50 84 THR A O 1
ATOM 622 N N . PRO A 1 85 ? 48.824 -5.247 -36.137 1.00 96.25 85 PRO A N 1
ATOM 623 C CA . PRO A 1 85 ? 47.552 -5.654 -35.558 1.00 96.25 85 PRO A CA 1
ATOM 624 C C . PRO A 1 85 ? 47.615 -5.794 -34.033 1.00 96.25 85 PRO A C 1
ATOM 626 O O . PRO A 1 85 ? 48.623 -6.251 -33.488 1.00 96.25 85 PRO A O 1
ATOM 629 N N . ILE A 1 86 ? 46.527 -5.419 -33.364 1.00 97.81 86 ILE A N 1
ATOM 630 C CA . ILE A 1 86 ? 46.301 -5.644 -31.931 1.00 97.81 86 ILE A CA 1
ATOM 631 C C . ILE A 1 86 ? 45.151 -6.629 -31.787 1.00 97.81 86 ILE A C 1
ATOM 633 O O . ILE A 1 86 ? 44.130 -6.482 -32.458 1.00 97.81 86 ILE A O 1
ATOM 637 N N . THR A 1 87 ? 45.293 -7.602 -30.890 1.00 98.06 87 THR A N 1
ATOM 638 C CA . THR A 1 87 ? 44.250 -8.604 -30.635 1.00 98.06 87 THR A CA 1
ATOM 639 C C . THR A 1 87 ? 43.954 -8.745 -29.152 1.00 98.06 87 THR A C 1
ATOM 641 O O . THR A 1 87 ? 44.881 -8.682 -28.348 1.00 98.06 87 THR A O 1
ATOM 644 N N . ALA A 1 88 ? 42.705 -9.029 -28.793 1.00 98.12 88 ALA A N 1
ATOM 645 C CA . ALA A 1 88 ? 42.328 -9.507 -27.463 1.00 98.12 88 ALA A CA 1
ATOM 646 C C . ALA A 1 88 ? 41.248 -10.588 -27.592 1.00 98.12 88 ALA A C 1
ATOM 648 O O . ALA A 1 88 ? 40.367 -10.488 -28.446 1.00 98.12 88 ALA A O 1
ATOM 649 N N . SER A 1 89 ? 41.311 -11.626 -26.764 1.00 98.12 89 SER A N 1
ATOM 650 C CA . SER A 1 89 ? 40.251 -12.634 -26.690 1.00 98.12 89 SER A CA 1
ATOM 651 C C . SER A 1 89 ? 39.073 -12.089 -25.888 1.00 98.12 89 SER A C 1
ATOM 653 O O . SER A 1 89 ? 39.288 -11.335 -24.944 1.00 98.12 89 SER A O 1
ATOM 655 N N . TYR A 1 90 ? 37.844 -12.479 -26.216 1.00 97.81 90 TYR A N 1
ATOM 656 C CA . TYR A 1 90 ? 36.658 -12.121 -25.437 1.00 97.81 90 TYR A CA 1
ATOM 657 C C . TYR A 1 90 ? 35.826 -13.348 -25.071 1.00 97.81 90 TYR A C 1
ATOM 659 O O . TYR A 1 90 ? 35.830 -14.351 -25.791 1.00 97.81 90 TYR A O 1
ATOM 667 N N . ARG A 1 91 ? 35.111 -13.252 -23.949 1.00 96.81 91 ARG A N 1
ATOM 668 C CA . ARG A 1 91 ? 34.119 -14.231 -23.494 1.00 96.81 91 ARG A CA 1
ATOM 669 C C . ARG A 1 91 ? 32.994 -13.538 -22.729 1.00 96.81 91 ARG A C 1
ATOM 671 O O . ARG A 1 91 ? 33.273 -12.607 -21.973 1.00 96.81 91 ARG A O 1
ATOM 678 N N . THR A 1 92 ? 31.763 -14.016 -22.895 1.00 95.62 92 THR A N 1
ATOM 679 C CA . THR A 1 92 ? 30.620 -13.595 -22.079 1.00 95.62 92 THR A CA 1
ATOM 680 C C . THR A 1 92 ? 30.392 -14.492 -20.858 1.00 95.62 92 THR A C 1
ATOM 682 O O . THR A 1 92 ? 30.758 -15.671 -20.846 1.00 95.62 92 THR A O 1
ATOM 685 N N . PHE A 1 93 ? 29.808 -13.908 -19.813 1.00 83.38 93 PHE A N 1
ATOM 686 C CA . PHE A 1 93 ? 29.438 -14.551 -18.556 1.00 83.38 93 PHE A CA 1
ATOM 687 C C . PHE A 1 93 ? 28.045 -14.071 -18.151 1.00 83.38 93 PHE A C 1
ATOM 689 O O . PHE A 1 93 ? 27.821 -12.863 -18.066 1.00 83.38 93 PHE A O 1
ATOM 696 N N . GLY A 1 94 ? 27.126 -15.002 -17.895 1.00 74.00 94 GLY A N 1
ATOM 697 C CA . GLY A 1 94 ? 25.800 -14.660 -17.378 1.00 74.00 94 GLY A CA 1
ATOM 698 C C . GLY A 1 94 ? 25.882 -13.988 -16.006 1.00 74.00 94 GLY A C 1
ATOM 699 O O . GLY A 1 94 ? 26.812 -14.253 -15.235 1.00 74.00 94 GLY A O 1
ATOM 700 N N . ARG A 1 95 ? 24.923 -13.105 -15.715 1.00 84.94 95 ARG A N 1
ATOM 701 C CA . ARG A 1 95 ? 24.696 -12.556 -14.370 1.00 84.94 95 ARG A CA 1
ATOM 702 C C . ARG A 1 95 ? 23.249 -12.827 -13.979 1.00 84.94 95 ARG A C 1
ATOM 704 O O . ARG A 1 95 ? 22.968 -13.937 -13.546 1.00 84.94 95 ARG A O 1
ATOM 711 N N . THR A 1 96 ? 22.364 -11.845 -14.147 1.00 71.62 96 THR A N 1
ATOM 712 C CA . THR A 1 96 ? 20.918 -12.080 -14.066 1.00 71.62 96 THR A CA 1
ATOM 713 C C . THR A 1 96 ? 20.414 -12.757 -15.339 1.00 71.62 96 THR A C 1
ATOM 715 O O . THR A 1 96 ? 19.612 -13.667 -15.224 1.00 71.62 96 THR A O 1
ATOM 718 N N . ALA A 1 97 ? 21.007 -12.436 -16.499 1.00 81.69 97 ALA A N 1
ATOM 719 C CA . ALA A 1 97 ? 20.754 -13.125 -17.763 1.00 81.69 97 ALA A CA 1
ATOM 720 C C . ALA A 1 97 ? 21.541 -14.447 -17.875 1.00 81.69 97 ALA A C 1
ATOM 722 O O . ALA A 1 97 ? 22.725 -14.531 -17.509 1.00 81.69 97 ALA A O 1
ATOM 723 N N . SER A 1 98 ? 20.917 -15.454 -18.477 1.00 89.50 98 SER A N 1
ATOM 724 C CA . SER A 1 98 ? 21.409 -16.791 -18.806 1.00 89.50 98 SER A CA 1
ATOM 725 C C . SER A 1 98 ? 21.809 -16.910 -20.285 1.00 89.50 98 SER A C 1
ATOM 727 O O . SER A 1 98 ? 21.056 -16.630 -21.215 1.00 89.50 98 SER A O 1
ATOM 729 N N . GLY A 1 99 ? 23.022 -17.423 -20.522 1.00 84.44 99 GLY A N 1
ATOM 730 C CA . GLY A 1 99 ? 23.623 -17.540 -21.861 1.00 84.44 99 GLY A CA 1
ATOM 731 C C . GLY A 1 99 ? 23.079 -18.671 -22.747 1.00 84.44 99 GLY A C 1
ATOM 732 O O . GLY A 1 99 ? 23.754 -19.092 -23.695 1.00 84.44 99 GLY A O 1
ATOM 733 N N . THR A 1 100 ? 21.916 -19.217 -22.394 1.00 80.50 100 THR A N 1
ATOM 734 C CA . THR A 1 100 ? 21.171 -20.207 -23.188 1.00 80.50 100 THR A CA 1
ATOM 735 C C . THR A 1 100 ? 19.724 -19.812 -23.446 1.00 80.50 100 THR A C 1
ATOM 737 O O . THR A 1 100 ? 19.113 -20.388 -24.342 1.00 80.50 100 THR A O 1
ATOM 740 N N . THR A 1 101 ? 19.181 -18.888 -22.656 1.00 84.81 101 THR A N 1
ATOM 741 C CA . THR A 1 101 ? 17.780 -18.460 -22.736 1.00 84.81 101 THR A CA 1
ATOM 742 C C . THR A 1 101 ? 17.674 -17.012 -23.176 1.00 84.81 101 THR A C 1
ATOM 744 O O . THR A 1 101 ? 16.897 -16.754 -24.080 1.00 84.81 101 THR A O 1
ATOM 747 N N . ASP A 1 102 ? 18.542 -16.132 -22.669 1.00 88.00 102 ASP A N 1
ATOM 748 C CA . ASP A 1 102 ? 18.344 -14.678 -22.779 1.00 88.00 102 ASP A CA 1
ATOM 749 C C . ASP A 1 102 ? 19.405 -14.053 -23.707 1.00 88.00 102 ASP A C 1
ATOM 751 O O . ASP A 1 102 ? 19.186 -13.078 -24.422 1.00 88.00 102 ASP A O 1
ATOM 755 N N . PHE A 1 103 ? 20.585 -14.673 -23.796 1.00 96.81 103 PHE A N 1
ATOM 756 C CA . PHE A 1 103 ? 21.588 -14.355 -24.814 1.00 96.81 103 PHE A CA 1
ATOM 757 C C . PHE A 1 103 ? 22.335 -15.605 -25.269 1.00 96.81 103 PHE A C 1
ATOM 759 O O . PHE A 1 103 ? 22.332 -16.640 -24.607 1.00 96.81 103 PHE A O 1
ATOM 766 N N . VAL A 1 104 ? 23.036 -15.515 -26.396 1.00 96.19 104 VAL A N 1
ATOM 767 C CA . VAL A 1 104 ? 23.921 -16.580 -26.872 1.00 96.19 104 VAL A CA 1
ATOM 768 C C . VAL A 1 104 ? 25.316 -16.378 -26.285 1.00 96.19 104 VAL A C 1
ATOM 770 O O . VAL A 1 104 ? 25.986 -15.381 -26.565 1.00 96.19 104 VAL A O 1
ATOM 773 N N . ASN A 1 105 ? 25.794 -17.346 -25.496 1.00 93.50 105 ASN A N 1
ATOM 774 C CA . ASN A 1 105 ? 27.180 -17.359 -25.016 1.00 93.50 105 ASN A CA 1
ATOM 775 C C . ASN A 1 105 ? 28.179 -17.143 -26.170 1.00 93.50 105 ASN A C 1
ATOM 777 O O . ASN A 1 105 ? 28.249 -17.936 -27.109 1.00 93.50 105 ASN A O 1
ATOM 781 N N . ALA A 1 106 ? 29.000 -16.097 -26.071 1.00 93.75 106 ALA A N 1
ATOM 782 C CA . ALA A 1 106 ? 29.901 -15.660 -27.126 1.00 93.75 106 ALA A CA 1
ATOM 783 C C . ALA A 1 106 ? 31.358 -15.733 -26.659 1.00 93.75 106 ALA A C 1
ATOM 785 O O . ALA A 1 106 ? 31.717 -15.273 -25.572 1.00 93.75 106 ALA A O 1
ATOM 786 N N . THR A 1 107 ? 32.219 -16.288 -27.512 1.00 96.19 107 THR A N 1
ATOM 787 C CA . THR A 1 107 ? 33.678 -16.252 -27.353 1.00 96.19 107 THR A CA 1
ATOM 788 C C . THR A 1 107 ? 34.332 -15.924 -28.687 1.00 96.19 107 THR A C 1
ATOM 790 O O . THR A 1 107 ? 33.781 -16.238 -29.741 1.00 96.19 107 THR A O 1
ATOM 793 N N . GLY A 1 108 ? 35.499 -15.287 -28.664 1.00 96.38 108 GLY A N 1
ATOM 794 C CA . GLY A 1 108 ? 36.206 -14.958 -29.897 1.00 96.38 108 GLY A CA 1
ATOM 795 C C . GLY A 1 108 ? 37.456 -14.124 -29.677 1.00 96.38 108 GLY A C 1
ATOM 796 O O . GLY A 1 108 ? 38.004 -14.064 -28.577 1.00 96.38 108 GLY A O 1
ATOM 797 N N . THR A 1 109 ? 37.935 -13.493 -30.749 1.00 98.00 109 THR A N 1
ATOM 798 C CA . THR A 1 109 ? 39.075 -12.570 -30.717 1.00 98.00 109 THR A CA 1
ATOM 799 C C . THR A 1 109 ? 38.722 -11.296 -31.469 1.00 98.00 109 THR A C 1
ATOM 801 O O . THR A 1 109 ? 38.414 -11.344 -32.657 1.00 98.00 109 THR A O 1
ATOM 804 N N . VAL A 1 110 ? 38.803 -10.150 -30.794 1.00 97.88 110 VAL A N 1
ATOM 805 C CA . VAL A 1 110 ? 38.714 -8.838 -31.442 1.00 97.88 110 VAL A CA 1
ATOM 806 C C . VAL A 1 110 ? 40.077 -8.479 -32.031 1.00 97.88 110 VAL A C 1
ATOM 808 O O . VAL A 1 110 ? 41.096 -8.629 -31.357 1.00 97.88 110 VAL A O 1
ATOM 811 N N . THR A 1 111 ? 40.100 -8.026 -33.288 1.00 97.94 111 THR A N 1
ATOM 812 C CA . THR A 1 111 ? 41.329 -7.667 -34.014 1.00 97.94 111 THR A CA 1
ATOM 813 C C . THR A 1 111 ? 41.231 -6.250 -34.558 1.00 97.94 111 THR A C 1
ATOM 815 O O . THR A 1 111 ? 40.421 -5.974 -35.437 1.00 97.94 111 THR A O 1
ATOM 818 N N . PHE A 1 112 ? 42.101 -5.365 -34.086 1.00 97.69 112 PHE A N 1
ATOM 819 C CA . PHE A 1 112 ? 42.317 -4.051 -34.680 1.00 97.69 112 PHE A CA 1
ATOM 820 C C . PHE A 1 112 ? 43.406 -4.193 -35.738 1.00 97.69 112 PHE A C 1
ATOM 822 O O . PHE A 1 112 ? 44.552 -4.504 -35.402 1.00 97.69 112 PHE A O 1
ATOM 829 N N . THR A 1 113 ? 43.081 -3.982 -37.013 1.00 96.38 113 THR A N 1
ATOM 830 C CA . THR A 1 113 ? 44.113 -3.937 -38.056 1.00 96.38 113 THR A CA 1
ATOM 831 C C . THR A 1 113 ? 44.976 -2.686 -37.886 1.00 96.38 113 THR A C 1
ATOM 833 O O . THR A 1 113 ? 44.603 -1.738 -37.190 1.00 96.38 113 THR A O 1
ATOM 836 N N . ALA A 1 114 ? 46.143 -2.657 -38.535 1.00 94.69 114 ALA A N 1
ATOM 837 C CA . ALA A 1 114 ? 47.010 -1.483 -38.496 1.00 94.69 114 ALA A CA 1
ATOM 838 C C . ALA A 1 114 ? 46.226 -0.209 -38.874 1.00 94.69 114 ALA A C 1
ATOM 840 O O . ALA A 1 114 ? 45.487 -0.189 -39.857 1.00 94.69 114 ALA A O 1
ATOM 841 N N . GLY A 1 115 ? 46.365 0.840 -38.064 1.00 92.50 115 GLY A N 1
ATOM 842 C CA . GLY A 1 115 ? 45.672 2.118 -38.244 1.00 92.50 115 GLY A CA 1
ATOM 843 C C . GLY A 1 115 ? 44.226 2.192 -37.730 1.00 92.50 115 GLY A C 1
ATOM 844 O O . GLY A 1 115 ? 43.709 3.302 -37.625 1.00 92.50 115 GLY A O 1
ATOM 845 N N . GLN A 1 116 ? 43.575 1.084 -37.357 1.00 96.12 116 GLN A N 1
ATOM 846 C CA . GLN A 1 116 ? 42.224 1.130 -36.779 1.00 96.12 116 GLN A CA 1
ATOM 847 C C . GLN A 1 116 ? 42.246 1.585 -35.317 1.00 96.12 116 GLN A C 1
ATOM 849 O O . GLN A 1 116 ? 43.188 1.301 -34.578 1.00 96.12 116 GLN A O 1
ATOM 854 N N . LYS A 1 117 ? 41.185 2.285 -34.894 1.00 96.56 117 LYS A N 1
ATOM 855 C CA . LYS A 1 117 ? 40.978 2.699 -33.496 1.00 96.56 117 LYS A CA 1
ATOM 856 C C . LYS A 1 117 ? 39.775 2.051 -32.826 1.00 96.56 117 LYS A C 1
ATOM 858 O O . LYS A 1 117 ? 39.698 2.113 -31.609 1.00 96.56 117 LYS A O 1
ATOM 863 N N . SER A 1 118 ? 38.852 1.457 -33.571 1.00 97.00 118 SER A N 1
ATOM 864 C CA . SER A 1 118 ? 37.630 0.881 -33.012 1.00 97.00 118 SER A CA 1
ATOM 865 C C . SER A 1 118 ? 37.256 -0.408 -33.726 1.00 97.00 118 SER A C 1
ATOM 867 O O . SER A 1 118 ? 37.497 -0.549 -34.925 1.00 97.00 118 SER A O 1
ATOM 869 N N . GLN A 1 119 ? 36.657 -1.323 -32.975 1.00 98.12 119 GLN A N 1
ATOM 870 C CA . GLN A 1 119 ? 36.075 -2.568 -33.456 1.00 98.12 119 GLN A CA 1
ATOM 871 C C . GLN A 1 119 ? 34.790 -2.861 -32.691 1.00 98.12 119 GLN A C 1
ATOM 873 O O . GLN A 1 119 ? 34.654 -2.478 -31.528 1.00 98.12 119 GLN A O 1
ATOM 878 N N . VAL A 1 120 ? 33.858 -3.541 -33.353 1.00 98.12 120 VAL A N 1
ATOM 879 C CA . VAL A 1 120 ? 32.566 -3.908 -32.771 1.00 98.12 120 VAL A CA 1
ATOM 880 C C . VAL A 1 120 ? 32.544 -5.409 -32.526 1.00 98.12 120 VAL A C 1
ATOM 882 O O . VAL A 1 120 ? 32.803 -6.193 -33.438 1.00 98.12 120 VAL A O 1
ATOM 885 N N . ILE A 1 121 ? 32.236 -5.800 -31.293 1.00 98.44 121 ILE A N 1
ATOM 886 C CA . ILE A 1 121 ? 31.923 -7.180 -30.926 1.00 98.44 121 ILE A CA 1
ATOM 887 C C . ILE A 1 121 ? 30.404 -7.286 -30.838 1.00 98.44 121 ILE A C 1
ATOM 889 O O . ILE A 1 121 ? 29.767 -6.452 -30.199 1.00 98.44 121 ILE A O 1
ATOM 893 N N . LYS A 1 122 ? 29.835 -8.298 -31.491 1.00 98.31 122 LYS A N 1
ATOM 894 C CA . LYS A 1 122 ? 28.394 -8.552 -31.506 1.00 98.31 122 LYS A CA 1
ATOM 895 C C . LYS A 1 122 ? 28.069 -9.752 -30.627 1.00 98.31 122 LYS A C 1
ATOM 897 O O . LYS A 1 122 ? 28.750 -10.775 -30.722 1.00 98.31 122 LYS A O 1
ATOM 902 N N . VAL A 1 123 ? 27.062 -9.608 -29.775 1.00 98.12 123 VAL A N 1
ATOM 903 C CA . VAL A 1 123 ? 26.493 -10.691 -28.965 1.00 98.12 123 VAL A CA 1
ATOM 904 C C . VAL A 1 123 ? 25.005 -10.753 -29.269 1.00 98.12 123 VAL A C 1
ATOM 906 O O . VAL A 1 123 ? 24.320 -9.740 -29.171 1.00 98.12 123 VAL A O 1
ATOM 909 N N . GLU A 1 124 ? 24.517 -11.927 -29.652 1.00 98.12 124 GLU A N 1
ATOM 910 C CA . GLU A 1 124 ? 23.103 -12.121 -29.966 1.00 98.12 124 GLU A CA 1
ATOM 911 C C . GLU A 1 124 ? 22.291 -12.280 -28.675 1.00 98.12 124 GLU A C 1
ATOM 913 O O . GLU A 1 124 ? 22.623 -13.109 -27.825 1.00 98.12 124 GLU A O 1
ATOM 918 N N . VAL A 1 125 ? 21.240 -11.477 -28.541 1.00 97.88 125 VAL A N 1
ATOM 919 C CA . VAL A 1 125 ? 20.210 -11.548 -27.497 1.00 97.88 125 VAL A CA 1
ATOM 920 C C . VAL A 1 125 ? 19.047 -12.349 -28.051 1.00 97.88 125 VAL A C 1
ATOM 922 O O . VAL A 1 125 ? 18.683 -12.157 -29.210 1.00 97.88 125 VAL A O 1
ATOM 925 N N . ILE A 1 126 ? 18.515 -13.280 -27.270 1.00 95.38 126 ILE A N 1
ATOM 926 C CA . ILE A 1 126 ? 17.418 -14.149 -27.693 1.00 95.38 126 ILE A CA 1
ATOM 927 C C . ILE A 1 126 ? 16.125 -13.456 -27.288 1.00 95.38 126 ILE A C 1
ATOM 929 O O . ILE A 1 126 ? 15.943 -13.153 -26.121 1.00 95.38 126 ILE A O 1
ATOM 933 N N . GLY A 1 127 ? 15.270 -13.182 -28.266 1.00 90.25 127 GLY A N 1
ATOM 934 C CA . GLY A 1 127 ? 13.973 -12.576 -28.017 1.00 90.25 127 GLY A CA 1
ATOM 935 C C . GLY A 1 127 ? 12.905 -13.625 -27.741 1.00 90.25 127 GLY A C 1
ATOM 936 O O . GLY A 1 127 ? 12.836 -14.635 -28.459 1.00 90.25 127 GLY A O 1
ATOM 937 N N . ASP A 1 128 ? 12.041 -13.369 -26.767 1.00 83.75 128 ASP A N 1
ATOM 938 C CA . ASP A 1 128 ? 10.832 -14.150 -26.532 1.00 83.75 128 ASP A CA 1
ATOM 939 C C . ASP A 1 128 ? 9.636 -13.258 -26.150 1.00 83.75 128 ASP A C 1
ATOM 941 O O . ASP A 1 128 ? 9.601 -12.114 -26.560 1.00 83.75 128 ASP A O 1
ATOM 945 N N . THR A 1 129 ? 8.571 -13.809 -25.563 1.00 80.12 129 THR A N 1
ATOM 946 C CA . THR A 1 129 ? 7.347 -13.030 -25.238 1.00 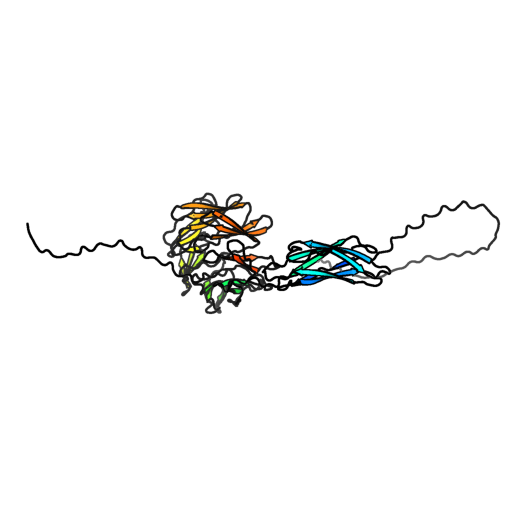80.12 129 THR A CA 1
ATOM 947 C C . THR A 1 129 ? 7.037 -13.026 -23.742 1.00 80.12 129 THR A C 1
ATOM 949 O O . THR A 1 129 ? 5.904 -12.758 -23.316 1.00 80.12 129 THR A O 1
ATOM 952 N N . LYS A 1 130 ? 7.998 -13.459 -22.932 1.00 71.44 130 LYS A N 1
ATOM 953 C CA . LYS A 1 130 ? 7.859 -13.670 -21.508 1.00 71.44 130 LYS A CA 1
ATOM 954 C C . LYS A 1 130 ? 8.207 -12.3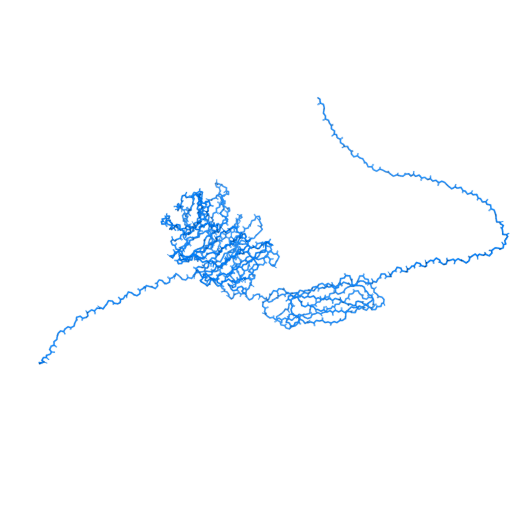69 -20.802 1.00 71.44 130 LYS A C 1
ATOM 956 O O . LYS A 1 130 ? 9.298 -11.841 -20.883 1.00 71.44 130 LYS A O 1
ATOM 961 N N . ALA A 1 131 ? 7.253 -11.885 -20.017 1.00 71.25 131 ALA A N 1
ATOM 962 C CA . ALA A 1 131 ? 7.489 -10.729 -19.171 1.00 71.25 131 ALA A CA 1
ATOM 963 C C . ALA A 1 131 ? 8.528 -11.036 -18.079 1.00 71.25 131 ALA A C 1
ATOM 965 O O . ALA A 1 131 ? 8.233 -11.787 -17.140 1.00 71.25 131 ALA A O 1
ATOM 966 N N . GLU A 1 132 ? 9.693 -10.400 -18.175 1.00 72.44 132 GLU A N 1
ATOM 967 C CA . GLU A 1 132 ? 10.812 -10.526 -17.232 1.00 72.44 132 GLU A CA 1
ATOM 968 C C . GLU A 1 132 ? 11.285 -9.146 -16.728 1.00 72.44 132 GLU A C 1
ATOM 970 O O . GLU A 1 132 ? 10.686 -8.111 -17.029 1.00 72.44 132 GLU A O 1
ATOM 975 N N . GLU A 1 133 ? 12.299 -9.104 -15.865 1.00 76.81 133 GLU A N 1
ATOM 976 C CA . GLU A 1 133 ? 12.963 -7.840 -15.507 1.00 76.81 133 GLU A CA 1
ATOM 977 C C . GLU A 1 133 ? 14.057 -7.517 -16.536 1.00 76.81 133 GLU A C 1
ATOM 979 O O . GLU A 1 133 ? 14.416 -8.364 -17.344 1.00 76.81 133 GLU A O 1
ATOM 984 N N . ASN A 1 134 ? 14.614 -6.300 -16.523 1.00 82.75 134 ASN A N 1
ATOM 985 C CA . ASN A 1 134 ? 15.824 -6.046 -17.308 1.00 82.75 134 ASN A CA 1
ATOM 986 C C . ASN A 1 134 ? 16.966 -6.903 -16.760 1.00 82.75 134 ASN A C 1
ATOM 988 O O . ASN A 1 134 ? 17.266 -6.874 -15.563 1.00 82.75 134 ASN A O 1
ATOM 992 N N . GLU A 1 135 ? 17.660 -7.603 -17.644 1.00 83.06 135 GLU A N 1
ATOM 993 C CA . GLU A 1 135 ? 18.705 -8.532 -17.249 1.00 83.06 135 GLU A CA 1
ATOM 994 C C . GLU A 1 135 ? 20.088 -8.071 -17.705 1.00 83.06 135 GLU A C 1
ATOM 996 O O . GLU A 1 135 ? 20.254 -7.232 -18.593 1.00 83.06 135 GLU A O 1
ATOM 1001 N N . THR A 1 136 ? 21.126 -8.615 -17.075 1.00 86.38 136 THR A N 1
ATOM 1002 C CA . THR A 1 136 ? 22.512 -8.247 -17.353 1.00 86.38 136 THR A CA 1
ATOM 1003 C C . THR A 1 136 ? 23.399 -9.464 -17.555 1.00 86.38 136 THR A C 1
ATOM 1005 O O . THR A 1 136 ? 23.237 -10.501 -16.908 1.00 86.38 136 THR A O 1
ATOM 1008 N N . PHE A 1 137 ? 24.404 -9.306 -18.412 1.00 93.50 137 PHE A N 1
ATOM 1009 C CA . PHE A 1 137 ? 25.542 -10.215 -18.544 1.00 93.50 137 PHE A CA 1
ATOM 1010 C C . PHE A 1 137 ? 26.844 -9.412 -18.678 1.00 93.50 137 PHE A C 1
ATOM 1012 O O . PHE A 1 137 ? 26.830 -8.198 -18.882 1.00 93.50 137 PHE A O 1
ATOM 1019 N N . LEU A 1 138 ? 27.990 -10.075 -18.531 1.00 90.31 138 LEU A N 1
ATOM 1020 C CA . LEU A 1 138 ? 29.313 -9.458 -18.638 1.00 90.31 138 LEU A CA 1
ATOM 1021 C C . LEU A 1 138 ? 30.043 -9.944 -19.893 1.00 90.31 138 LEU A C 1
ATOM 1023 O O . LEU A 1 138 ? 30.094 -11.145 -20.142 1.00 90.31 138 LEU A O 1
ATOM 1027 N N . LEU A 1 139 ? 30.686 -9.039 -20.632 1.00 97.69 139 LEU A N 1
ATOM 1028 C CA . LEU A 1 139 ? 31.689 -9.346 -21.653 1.00 97.69 139 LEU A CA 1
ATOM 1029 C C . LEU A 1 139 ? 33.075 -8.967 -21.126 1.00 97.69 139 LEU A C 1
ATOM 1031 O O . LEU A 1 139 ? 33.316 -7.821 -20.755 1.00 97.69 139 LEU A O 1
ATOM 1035 N N . LYS A 1 140 ? 34.006 -9.928 -21.120 1.00 95.88 140 LYS A N 1
ATOM 1036 C CA . LYS A 1 140 ? 35.376 -9.729 -20.634 1.00 95.88 140 LYS A CA 1
ATOM 1037 C C . LYS A 1 140 ? 36.415 -9.941 -21.727 1.00 95.88 140 LYS A C 1
ATOM 1039 O O . LYS A 1 140 ? 36.443 -10.994 -22.366 1.00 95.88 140 LYS A O 1
ATOM 1044 N N . LEU A 1 141 ? 37.303 -8.965 -21.892 1.00 96.44 141 LEU A N 1
ATOM 1045 C CA . LEU A 1 141 ? 38.511 -9.032 -22.704 1.00 96.44 141 LEU A CA 1
ATOM 1046 C C . LEU A 1 141 ? 39.664 -9.652 -21.906 1.00 96.44 141 LEU A C 1
ATOM 1048 O O . LEU A 1 141 ? 39.888 -9.339 -20.738 1.00 96.44 141 LEU A O 1
ATOM 1052 N N . THR A 1 142 ? 40.431 -10.523 -22.551 1.00 92.12 142 THR A N 1
ATOM 1053 C CA . THR A 1 142 ? 41.571 -11.236 -21.964 1.00 92.12 142 THR A CA 1
ATOM 1054 C C . THR A 1 142 ? 42.703 -11.385 -22.979 1.00 92.12 142 THR A C 1
ATOM 1056 O O . THR A 1 142 ? 42.507 -11.225 -24.184 1.00 92.12 142 THR A O 1
ATOM 1059 N N . ASN A 1 143 ? 43.906 -11.695 -22.489 1.00 94.94 143 ASN A N 1
ATOM 1060 C CA . ASN A 1 143 ? 45.081 -12.009 -23.310 1.00 94.94 143 ASN A CA 1
ATOM 1061 C C . ASN A 1 143 ? 45.386 -10.973 -24.419 1.00 94.94 143 ASN A C 1
ATOM 1063 O O . ASN A 1 143 ? 45.545 -11.362 -25.583 1.00 94.94 143 ASN A O 1
ATOM 1067 N N . PRO A 1 144 ? 45.462 -9.660 -24.107 1.00 96.81 144 PRO A N 1
ATOM 1068 C CA . PRO A 1 144 ? 45.765 -8.655 -25.119 1.00 96.81 144 PRO A CA 1
ATOM 1069 C C . PRO A 1 144 ? 47.181 -8.861 -25.686 1.00 96.81 144 PRO A C 1
ATOM 1071 O O . PRO A 1 144 ? 48.134 -9.129 -24.952 1.00 96.81 144 PRO A O 1
ATOM 1074 N N . LYS A 1 145 ? 47.340 -8.701 -27.002 1.00 96.81 145 LYS A N 1
ATOM 1075 C CA . LYS A 1 145 ? 48.635 -8.718 -27.700 1.00 96.81 145 LYS A CA 1
ATOM 1076 C C . LYS A 1 145 ? 48.850 -7.388 -28.411 1.00 96.81 145 LYS A C 1
ATOM 1078 O O . LYS A 1 145 ? 47.996 -6.949 -29.176 1.00 96.81 145 LYS A O 1
ATOM 1083 N N . GLY A 1 146 ? 50.000 -6.759 -28.165 1.00 93.62 146 GLY A N 1
ATOM 1084 C CA . GLY A 1 146 ? 50.355 -5.458 -28.748 1.00 93.62 146 GLY A CA 1
ATOM 1085 C C . GLY A 1 146 ? 49.691 -4.245 -28.079 1.00 93.62 146 GLY A C 1
ATOM 1086 O O . GLY A 1 146 ? 49.891 -3.124 -28.541 1.00 93.62 146 GLY A O 1
ATOM 1087 N N . ALA A 1 147 ? 48.933 -4.458 -27.000 1.00 95.44 147 ALA A N 1
ATOM 1088 C CA . ALA A 1 147 ? 48.250 -3.432 -26.217 1.00 95.44 147 ALA A CA 1
ATOM 1089 C C . ALA A 1 147 ? 48.105 -3.866 -24.750 1.00 95.44 147 ALA A C 1
ATOM 1091 O O . ALA A 1 147 ? 48.254 -5.047 -24.434 1.00 95.44 147 ALA A O 1
ATOM 1092 N N . ALA A 1 148 ? 47.775 -2.923 -23.870 1.00 95.25 148 ALA A N 1
ATOM 1093 C CA . ALA A 1 148 ? 47.308 -3.200 -22.511 1.00 95.25 148 ALA A CA 1
ATOM 1094 C C . ALA A 1 148 ? 45.781 -3.023 -22.415 1.00 95.25 148 ALA A C 1
ATOM 1096 O O . ALA A 1 148 ? 45.191 -2.285 -23.204 1.00 95.25 148 ALA A O 1
ATOM 1097 N N . LEU A 1 149 ? 45.131 -3.664 -21.441 1.00 94.62 149 LEU A N 1
ATOM 1098 C CA . LEU A 1 149 ? 43.736 -3.357 -21.106 1.00 94.62 149 LEU A CA 1
ATOM 1099 C C . LEU A 1 149 ? 43.724 -2.156 -20.159 1.00 94.62 149 LEU A C 1
ATOM 1101 O O . LEU A 1 149 ? 44.330 -2.208 -19.091 1.00 94.62 149 LEU A O 1
ATOM 1105 N N . ARG A 1 150 ? 43.060 -1.072 -20.562 1.00 94.31 150 ARG A N 1
ATOM 1106 C CA . ARG A 1 150 ? 42.680 0.011 -19.646 1.00 94.31 150 ARG A CA 1
ATOM 1107 C C . ARG A 1 150 ? 41.327 -0.291 -19.024 1.00 94.31 150 ARG A C 1
ATOM 1109 O O . ARG A 1 150 ? 41.160 -0.089 -17.830 1.00 94.31 150 ARG A O 1
ATOM 1116 N N . ASP A 1 151 ? 40.402 -0.758 -19.853 1.00 92.06 151 ASP A N 1
ATOM 1117 C CA . ASP A 1 151 ? 39.107 -1.264 -19.427 1.00 92.06 151 ASP A CA 1
ATOM 1118 C C . ASP A 1 151 ? 38.788 -2.530 -20.226 1.00 92.06 151 ASP A C 1
ATOM 1120 O O . ASP A 1 151 ? 38.733 -2.509 -21.458 1.00 92.06 151 ASP A O 1
ATOM 1124 N N . GLY A 1 152 ? 38.715 -3.656 -19.527 1.00 91.88 152 GLY A N 1
ATOM 1125 C CA . GLY A 1 152 ? 38.572 -4.977 -20.128 1.00 91.88 152 GLY A CA 1
ATOM 1126 C C . GLY A 1 152 ? 37.192 -5.584 -19.934 1.00 91.88 152 GLY A C 1
ATOM 1127 O O . GLY A 1 152 ? 37.006 -6.729 -20.332 1.00 91.88 152 GLY A O 1
ATOM 1128 N N . GLU A 1 153 ? 36.261 -4.880 -19.302 1.00 93.38 153 GLU A N 1
ATOM 1129 C CA . GLU A 1 153 ? 34.962 -5.419 -18.917 1.00 93.38 153 GLU A CA 1
ATOM 1130 C C . GLU A 1 153 ? 33.855 -4.494 -19.418 1.00 93.38 153 GLU A C 1
ATOM 1132 O O . GLU A 1 153 ? 33.980 -3.280 -19.356 1.00 93.38 153 GLU A O 1
ATOM 1137 N N . ALA A 1 154 ? 32.790 -5.076 -19.959 1.00 91.81 154 ALA A N 1
ATOM 1138 C CA . ALA A 1 154 ? 31.600 -4.345 -20.366 1.00 91.81 154 ALA A CA 1
ATOM 1139 C C . ALA A 1 154 ? 30.350 -5.088 -19.903 1.00 91.81 154 ALA A C 1
ATOM 1141 O O . ALA A 1 154 ? 30.264 -6.315 -20.021 1.00 91.81 154 ALA A O 1
ATOM 1142 N N . VAL A 1 155 ? 29.374 -4.343 -19.400 1.00 90.56 155 VAL A N 1
ATOM 1143 C CA . VAL A 1 155 ? 28.057 -4.855 -19.028 1.00 90.56 155 VAL A CA 1
ATOM 1144 C C . VAL A 1 155 ? 27.140 -4.793 -20.247 1.00 90.56 155 VAL A C 1
ATOM 1146 O O . VAL A 1 155 ? 26.995 -3.752 -20.887 1.00 90.56 155 VAL A O 1
ATOM 1149 N N . GLY A 1 156 ? 26.530 -5.925 -20.586 1.00 94.69 156 GLY A N 1
ATOM 1150 C CA . GLY A 1 156 ? 25.409 -5.994 -21.516 1.00 94.69 156 GLY A CA 1
ATOM 1151 C C . GLY A 1 156 ? 24.102 -5.914 -20.745 1.00 94.69 156 GLY A C 1
ATOM 1152 O O . GLY A 1 156 ? 23.903 -6.723 -19.843 1.00 94.69 156 GLY A O 1
ATOM 1153 N N . THR A 1 157 ? 23.237 -4.957 -21.083 1.00 90.38 157 THR A N 1
ATOM 1154 C CA . THR A 1 157 ? 21.887 -4.826 -20.506 1.00 90.38 157 THR A CA 1
ATOM 1155 C C . THR A 1 157 ? 20.840 -5.218 -21.541 1.00 90.38 157 THR A C 1
ATOM 1157 O O . THR A 1 157 ? 20.707 -4.553 -22.575 1.00 90.38 157 THR A O 1
ATOM 1160 N N . ILE A 1 158 ? 20.114 -6.295 -21.265 1.00 92.31 158 ILE A N 1
ATOM 1161 C CA . ILE A 1 158 ? 18.960 -6.738 -22.043 1.00 92.31 158 ILE A CA 1
ATOM 1162 C C . ILE A 1 158 ? 17.750 -6.001 -21.476 1.00 92.31 158 ILE A C 1
ATOM 1164 O O . ILE A 1 158 ? 17.426 -6.126 -20.296 1.00 92.31 158 ILE A O 1
ATOM 1168 N N . ILE A 1 159 ? 17.161 -5.139 -22.297 1.00 84.25 159 ILE A N 1
ATOM 1169 C CA . ILE A 1 159 ? 15.982 -4.366 -21.927 1.00 84.25 159 ILE A CA 1
ATOM 1170 C C . ILE A 1 159 ? 14.771 -5.217 -22.274 1.00 84.25 159 ILE A C 1
ATOM 1172 O O . ILE A 1 159 ? 14.538 -5.452 -23.462 1.00 84.25 159 ILE A O 1
ATOM 1176 N N . ASN A 1 160 ? 14.005 -5.601 -21.257 1.00 80.50 160 ASN A N 1
ATOM 1177 C CA . ASN A 1 160 ? 12.731 -6.258 -21.471 1.00 80.50 160 ASN A CA 1
ATOM 1178 C C . ASN A 1 160 ? 11.800 -5.302 -22.234 1.00 80.50 160 ASN A C 1
ATOM 1180 O O . ASN A 1 160 ? 11.527 -4.175 -21.794 1.00 80.50 160 ASN A O 1
ATOM 1184 N N . ASP A 1 161 ? 11.354 -5.725 -23.413 1.00 74.69 161 ASP A N 1
ATOM 1185 C CA . ASP A 1 161 ? 10.350 -5.028 -24.213 1.00 74.69 161 ASP A CA 1
ATOM 1186 C C . ASP A 1 161 ? 9.030 -5.791 -24.346 1.00 74.69 161 ASP A C 1
ATOM 1188 O O . ASP A 1 161 ? 8.077 -5.269 -24.940 1.00 74.69 161 ASP A O 1
ATOM 1192 N N . ASP A 1 162 ? 8.924 -6.940 -23.684 1.00 71.81 162 ASP A N 1
ATOM 1193 C CA . ASP A 1 162 ? 7.662 -7.575 -23.379 1.00 71.81 162 ASP A CA 1
ATOM 1194 C C . ASP A 1 162 ? 6.971 -6.803 -22.266 1.00 71.81 162 ASP A C 1
ATOM 1196 O O . ASP A 1 162 ? 7.402 -6.728 -21.110 1.00 71.81 162 ASP A O 1
ATOM 1200 N N . GLY A 1 163 ? 5.837 -6.202 -22.623 1.00 53.72 163 GLY A N 1
ATOM 1201 C CA . GLY A 1 163 ? 4.965 -5.614 -21.625 1.00 53.72 163 GLY A CA 1
ATOM 1202 C C . GLY A 1 163 ? 4.680 -6.666 -20.561 1.00 53.72 163 GLY A C 1
ATOM 1203 O O . GLY A 1 163 ? 4.180 -7.742 -20.896 1.00 53.72 163 GLY A O 1
ATOM 1204 N N . ALA A 1 164 ? 4.970 -6.342 -19.292 1.00 49.41 164 ALA A N 1
ATOM 1205 C CA . ALA A 1 164 ? 4.479 -7.114 -18.157 1.00 49.41 164 ALA A CA 1
ATOM 1206 C C . ALA A 1 164 ? 3.049 -7.515 -18.488 1.00 49.41 164 ALA A C 1
ATOM 1208 O O . ALA A 1 164 ? 2.280 -6.625 -18.867 1.00 49.41 164 ALA A O 1
ATOM 1209 N N . THR A 1 165 ? 2.710 -8.813 -18.460 1.00 40.50 165 THR A N 1
ATOM 1210 C CA . THR A 1 165 ? 1.337 -9.242 -18.739 1.00 40.50 165 THR A CA 1
ATOM 1211 C C . THR A 1 165 ? 0.457 -8.516 -17.753 1.00 40.50 165 THR A C 1
ATOM 1213 O O . THR A 1 165 ? 0.324 -8.892 -16.587 1.00 40.50 165 THR A O 1
ATOM 1216 N N . LYS A 1 166 ? -0.082 -7.408 -18.238 1.00 41.59 166 LYS A N 1
ATOM 1217 C CA . LYS A 1 166 ? -0.885 -6.494 -17.484 1.00 41.59 166 LYS A CA 1
ATOM 1218 C C . LYS A 1 166 ? -2.052 -7.347 -17.034 1.00 41.59 166 LYS A C 1
ATOM 1220 O O . LYS A 1 166 ? -2.675 -7.959 -17.911 1.00 41.59 166 LYS A O 1
ATOM 1225 N N . PRO A 1 167 ? -2.315 -7.494 -15.726 1.00 40.69 167 PRO A N 1
ATOM 1226 C CA . PRO A 1 167 ? -3.379 -8.373 -15.282 1.00 40.69 167 PRO A CA 1
ATOM 1227 C C . PRO A 1 167 ? -4.632 -8.072 -16.102 1.00 40.69 167 PRO A C 1
ATOM 1229 O O . PRO A 1 167 ? -5.061 -6.918 -16.122 1.00 40.69 167 PRO A O 1
ATOM 1232 N N . ALA A 1 168 ? -5.156 -9.069 -16.826 1.00 35.28 168 ALA A N 1
ATOM 1233 C CA . ALA A 1 168 ? -6.333 -8.904 -17.676 1.00 35.28 168 ALA A CA 1
ATOM 1234 C C . ALA A 1 168 ? -7.376 -8.088 -16.913 1.00 35.28 168 ALA A C 1
ATOM 1236 O O . ALA A 1 168 ? -7.711 -8.512 -15.809 1.00 35.28 168 ALA A O 1
ATOM 1237 N N . ALA A 1 169 ? -7.776 -6.925 -17.459 1.00 33.47 169 ALA A N 1
ATOM 1238 C CA . ALA A 1 169 ? -8.611 -5.881 -16.846 1.00 33.47 169 ALA A CA 1
ATOM 1239 C C . ALA A 1 169 ? -9.263 -6.320 -15.523 1.00 33.47 169 ALA A C 1
ATOM 1241 O O . ALA A 1 169 ? -10.424 -6.727 -15.468 1.00 33.47 169 ALA A O 1
ATOM 1242 N N . GLY A 1 170 ? -8.469 -6.309 -14.452 1.00 42.78 170 GLY A N 1
ATOM 1243 C CA . GLY A 1 170 ? -8.908 -6.781 -13.151 1.00 42.78 170 GLY A CA 1
ATOM 1244 C C . GLY A 1 170 ? -9.707 -5.671 -12.500 1.00 42.78 170 GLY A C 1
ATOM 1245 O O . GLY A 1 170 ? -9.207 -4.552 -12.379 1.00 42.78 170 GLY A O 1
ATOM 1246 N N . SER A 1 171 ? -10.939 -5.964 -12.089 1.00 59.19 171 SER A N 1
ATOM 1247 C CA . SER A 1 171 ? -11.843 -5.042 -11.399 1.00 59.19 171 SER A CA 1
ATOM 1248 C C . SER A 1 171 ? -11.259 -4.607 -10.048 1.00 59.19 171 SER A C 1
ATOM 1250 O O . SER A 1 171 ? -11.563 -5.175 -9.002 1.00 59.19 171 SER A O 1
ATOM 1252 N N . GLY A 1 172 ? -10.376 -3.621 -10.071 1.00 76.44 172 GLY A N 1
ATOM 1253 C CA . GLY A 1 172 ? -9.755 -3.046 -8.890 1.00 76.44 172 GLY A CA 1
ATOM 1254 C C . GLY A 1 172 ? -9.161 -1.701 -9.259 1.00 76.44 172 GLY A C 1
ATOM 1255 O O . GLY A 1 172 ? -8.491 -1.586 -10.284 1.00 76.44 172 GLY A O 1
ATOM 1256 N N . LYS A 1 173 ? -9.438 -0.688 -8.447 1.00 88.44 173 LYS A N 1
ATOM 1257 C CA . LYS A 1 173 ? -8.786 0.619 -8.513 1.00 88.44 173 LYS A CA 1
ATOM 1258 C C . LYS A 1 173 ? -7.814 0.722 -7.352 1.00 88.44 173 LYS A C 1
ATOM 1260 O O . LYS A 1 173 ? -8.034 0.098 -6.320 1.00 88.44 173 LYS A O 1
ATOM 1265 N N . ILE A 1 174 ? -6.755 1.486 -7.527 1.00 92.69 174 ILE A N 1
ATOM 1266 C CA . ILE A 1 174 ? -5.739 1.731 -6.514 1.00 92.69 174 ILE A CA 1
ATOM 1267 C C . ILE A 1 174 ? -5.629 3.237 -6.389 1.00 92.69 174 ILE A C 1
ATOM 1269 O O . ILE A 1 174 ? -5.438 3.913 -7.398 1.00 92.69 174 ILE A O 1
ATOM 1273 N N . ALA A 1 175 ? -5.814 3.752 -5.177 1.00 94.50 175 ALA A N 1
ATOM 1274 C CA . ALA A 1 175 ? -5.534 5.147 -4.870 1.00 94.50 175 ALA A CA 1
ATOM 1275 C C . ALA A 1 175 ? -4.137 5.230 -4.265 1.00 94.50 175 ALA A C 1
ATOM 1277 O O . ALA A 1 175 ? -3.765 4.360 -3.486 1.00 94.50 175 ALA A O 1
ATOM 1278 N N . TYR A 1 176 ? -3.364 6.241 -4.620 1.00 94.56 176 TYR A N 1
ATOM 1279 C CA . TYR A 1 176 ? -1.997 6.403 -4.137 1.00 94.56 176 TYR A CA 1
ATOM 1280 C C . TYR A 1 176 ? -1.606 7.880 -4.180 1.00 94.56 176 TYR A C 1
ATOM 1282 O O . TYR A 1 176 ? -2.308 8.695 -4.780 1.00 94.56 176 TYR A O 1
ATOM 1290 N N . VAL A 1 177 ? -0.525 8.228 -3.497 1.00 93.31 177 VAL A N 1
ATOM 1291 C CA . VAL A 1 177 ? 0.046 9.576 -3.476 1.00 93.31 177 VAL A CA 1
ATOM 1292 C C . VAL A 1 177 ? 1.115 9.656 -4.557 1.00 93.31 177 VAL A C 1
ATOM 1294 O O . VAL A 1 177 ? 1.897 8.724 -4.678 1.00 93.31 177 VAL A O 1
ATOM 1297 N N . SER A 1 178 ? 1.137 10.728 -5.340 1.00 90.88 178 SER A N 1
ATOM 1298 C CA . SER A 1 178 ? 2.157 10.971 -6.368 1.00 90.88 178 SER A CA 1
ATOM 1299 C C . SER A 1 178 ? 2.319 12.475 -6.590 1.00 90.88 178 SER A C 1
ATOM 1301 O O . SER A 1 178 ? 1.377 13.240 -6.348 1.00 90.88 178 SER A O 1
ATOM 1303 N N . GLY A 1 179 ? 3.494 12.907 -7.040 1.00 81.06 179 GLY A N 1
ATOM 1304 C CA . GLY A 1 179 ? 3.844 14.314 -7.254 1.00 81.06 179 GLY A CA 1
ATOM 1305 C C . GLY A 1 179 ? 5.100 14.745 -6.498 1.00 81.06 179 GLY A C 1
ATOM 1306 O O . GLY A 1 179 ? 5.614 14.018 -5.653 1.00 81.06 179 GLY A O 1
ATOM 1307 N N . ASP A 1 180 ? 5.597 15.940 -6.815 1.00 70.50 180 ASP A N 1
ATOM 1308 C CA . ASP A 1 180 ? 6.772 16.504 -6.149 1.00 70.50 180 ASP A CA 1
ATOM 1309 C C . ASP A 1 180 ? 6.489 16.741 -4.658 1.00 70.50 180 ASP A C 1
ATOM 1311 O O . ASP A 1 180 ? 5.364 17.083 -4.278 1.00 70.50 180 ASP A O 1
ATOM 1315 N N . PHE A 1 181 ? 7.524 16.627 -3.815 1.00 63.34 181 PHE A N 1
ATOM 1316 C CA . PHE A 1 181 ? 7.429 16.808 -2.359 1.00 63.34 181 PHE A CA 1
ATOM 1317 C C . PHE A 1 181 ? 6.714 18.093 -1.929 1.00 63.34 181 PHE A C 1
ATOM 1319 O O . PHE A 1 181 ? 6.186 18.142 -0.824 1.00 63.34 181 PHE A O 1
ATOM 1326 N N . GLU A 1 182 ? 6.690 19.127 -2.771 1.00 65.06 182 GLU A N 1
ATOM 1327 C CA . GLU A 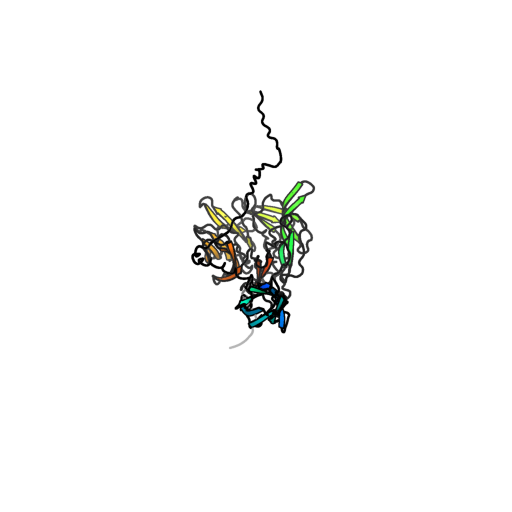1 182 ? 6.063 20.410 -2.461 1.00 65.06 182 GLU A CA 1
ATOM 1328 C C . GLU A 1 182 ? 4.535 20.421 -2.648 1.00 65.06 182 GLU A C 1
ATOM 1330 O O . GLU A 1 182 ? 3.867 21.266 -2.055 1.00 65.06 182 GLU A O 1
ATOM 1335 N N . ALA A 1 183 ? 3.959 19.504 -3.438 1.00 71.50 183 ALA A N 1
ATOM 1336 C CA . ALA A 1 183 ? 2.516 19.452 -3.695 1.00 71.50 183 ALA A CA 1
ATOM 1337 C C . ALA A 1 183 ? 2.030 18.051 -4.136 1.00 71.50 183 ALA A C 1
ATOM 1339 O O . ALA A 1 183 ? 1.532 17.894 -5.256 1.00 71.50 183 ALA A O 1
ATOM 1340 N N . PRO A 1 184 ? 2.135 17.018 -3.279 1.00 83.75 184 PRO A N 1
ATOM 1341 C CA . PRO A 1 184 ? 1.658 15.688 -3.631 1.00 83.75 184 PRO A CA 1
ATOM 1342 C C . PRO A 1 184 ? 0.127 15.655 -3.745 1.00 83.75 184 PRO A C 1
ATOM 1344 O O . PRO A 1 184 ? -0.586 16.274 -2.947 1.00 83.75 184 PRO A O 1
ATOM 1347 N N . GLY A 1 185 ? -0.375 14.895 -4.721 1.00 90.19 185 GLY A N 1
ATOM 1348 C CA . GLY A 1 185 ? -1.799 14.680 -4.977 1.00 90.19 185 GLY A CA 1
ATOM 1349 C C . GLY A 1 185 ? -2.202 13.208 -4.861 1.00 90.19 185 GLY A C 1
ATOM 1350 O O . GLY A 1 185 ? -1.371 12.305 -4.951 1.00 90.19 185 GLY A O 1
ATOM 1351 N N . ILE A 1 186 ? -3.500 12.946 -4.691 1.00 93.00 186 ILE A N 1
ATOM 1352 C CA . ILE A 1 186 ? -4.054 11.592 -4.770 1.00 93.00 186 ILE A CA 1
ATOM 1353 C C . ILE A 1 186 ? -4.330 11.250 -6.228 1.00 93.00 186 ILE A C 1
ATOM 1355 O O . ILE A 1 186 ? -5.124 11.915 -6.893 1.00 93.00 186 ILE A O 1
ATOM 1359 N N . PHE A 1 187 ? -3.736 10.166 -6.703 1.00 92.56 187 PHE A N 1
ATOM 1360 C CA . PHE A 1 187 ? -4.006 9.575 -8.004 1.00 92.56 187 PHE A CA 1
ATOM 1361 C C . PHE A 1 187 ? -4.796 8.284 -7.850 1.00 92.56 187 PHE A C 1
ATOM 1363 O O . PHE A 1 187 ? -4.747 7.613 -6.820 1.00 92.56 187 PHE A O 1
ATOM 1370 N N . VAL A 1 188 ? -5.522 7.927 -8.905 1.00 91.88 188 VAL A N 1
ATOM 1371 C CA . VAL A 1 188 ? -6.171 6.626 -9.041 1.00 91.88 188 VAL A CA 1
ATOM 1372 C C . VAL A 1 188 ? -5.688 5.958 -10.314 1.00 91.88 188 VAL A C 1
ATOM 1374 O O . VAL A 1 188 ? -5.697 6.576 -11.375 1.00 91.88 188 VAL A O 1
ATOM 1377 N N . VAL A 1 189 ? -5.318 4.686 -10.218 1.00 89.31 189 VAL A N 1
ATOM 1378 C CA . VAL A 1 189 ? -4.975 3.825 -11.354 1.00 89.31 189 VAL A CA 1
ATOM 1379 C C . VAL A 1 189 ? -5.757 2.518 -11.251 1.00 89.31 189 VAL A C 1
ATOM 1381 O O . VAL A 1 189 ? -6.126 2.078 -10.162 1.00 89.31 189 VAL A O 1
ATOM 1384 N N . ASN A 1 190 ? -6.063 1.885 -12.376 1.00 86.19 190 ASN A N 1
ATOM 1385 C CA . ASN A 1 190 ? -6.597 0.529 -12.350 1.00 86.19 190 ASN A CA 1
ATOM 1386 C C . ASN A 1 190 ? -5.521 -0.464 -11.883 1.00 86.19 190 ASN A C 1
ATOM 1388 O O . ASN A 1 190 ? -4.331 -0.230 -12.053 1.00 86.19 190 ASN A O 1
ATOM 1392 N N . SER A 1 191 ? -5.937 -1.621 -11.365 1.00 82.31 191 SER A N 1
ATOM 1393 C CA . SER A 1 191 ? -5.036 -2.694 -10.904 1.00 82.31 191 SER A CA 1
ATOM 1394 C C . SER A 1 191 ? -4.197 -3.347 -11.998 1.00 82.31 191 SER A C 1
ATOM 1396 O O . SER A 1 191 ? -3.355 -4.195 -11.714 1.00 82.31 191 SER A O 1
ATOM 1398 N N . ASP A 1 192 ? -4.458 -2.971 -13.243 1.00 77.94 192 ASP A N 1
ATOM 1399 C CA . ASP A 1 192 ? -3.654 -3.331 -14.389 1.00 77.94 192 ASP A CA 1
ATOM 1400 C C . ASP A 1 192 ? -2.614 -2.224 -14.701 1.00 77.94 192 ASP A C 1
ATOM 1402 O O . ASP A 1 192 ? -1.616 -2.498 -15.344 1.00 77.94 192 ASP A O 1
ATOM 1406 N N . GLY A 1 193 ? -2.807 -0.972 -14.278 1.00 81.75 193 GLY A N 1
ATOM 1407 C CA . GLY A 1 193 ? -1.970 0.184 -14.639 1.00 81.75 193 GLY A CA 1
ATOM 1408 C C . GLY A 1 193 ? -2.614 1.136 -15.662 1.00 81.75 193 GLY A C 1
ATOM 1409 O O . GLY A 1 193 ? -2.041 2.163 -16.008 1.00 81.75 193 GLY A O 1
ATOM 1410 N N . SER A 1 194 ? -3.815 0.836 -16.186 1.00 81.38 194 SER A N 1
ATOM 1411 C CA . SER A 1 194 ? -4.561 1.775 -17.054 1.00 81.38 194 SER A CA 1
ATOM 1412 C C . SER A 1 194 ? -5.231 2.893 -16.263 1.00 81.38 194 SER A C 1
ATOM 1414 O O . SER A 1 194 ? -5.466 2.782 -15.062 1.00 81.38 194 SER A O 1
ATOM 1416 N N . ASN A 1 195 ? -5.662 3.927 -16.994 1.00 83.06 195 ASN A N 1
ATOM 1417 C CA . ASN A 1 195 ? -6.585 4.953 -16.509 1.00 83.06 195 ASN A CA 1
ATOM 1418 C C . ASN A 1 195 ? -6.068 5.707 -15.277 1.00 83.06 195 ASN A C 1
ATOM 1420 O O . ASN A 1 195 ? -6.856 6.109 -14.418 1.00 83.06 195 ASN A O 1
ATOM 1424 N N . ARG A 1 196 ? -4.746 5.920 -15.215 1.00 88.12 196 ARG A N 1
ATOM 1425 C CA . ARG A 1 196 ? -4.127 6.809 -14.234 1.00 88.12 196 ARG A CA 1
ATOM 1426 C C . ARG A 1 196 ? -4.744 8.201 -14.354 1.00 88.12 196 ARG A C 1
ATOM 1428 O O . ARG A 1 196 ? -4.670 8.823 -15.410 1.00 88.12 196 ARG A O 1
ATOM 1435 N N . THR A 1 197 ? -5.342 8.675 -13.271 1.00 88.19 197 THR A N 1
ATOM 1436 C CA . THR A 1 197 ? -6.059 9.952 -13.211 1.00 88.19 197 THR A CA 1
ATOM 1437 C C . THR A 1 197 ? -5.714 10.667 -11.907 1.00 88.19 197 THR A C 1
ATOM 1439 O O . THR A 1 197 ? -5.734 10.038 -10.849 1.00 88.19 197 THR A O 1
ATOM 1442 N N . LEU A 1 198 ? -5.415 11.967 -11.974 1.00 89.88 198 LEU A N 1
ATOM 1443 C CA . LEU A 1 198 ? -5.295 12.824 -10.790 1.00 89.88 198 LEU A CA 1
ATOM 1444 C C . LEU A 1 198 ? -6.685 13.059 -10.190 1.00 89.88 198 LEU A C 1
ATOM 1446 O O . LEU A 1 198 ? -7.609 13.437 -10.910 1.00 89.88 198 LEU A O 1
ATOM 1450 N N . LEU A 1 199 ? -6.834 12.822 -8.889 1.00 90.44 199 LEU A N 1
ATOM 1451 C CA . LEU A 1 199 ? -8.099 12.970 -8.174 1.00 90.44 199 LEU A CA 1
ATOM 1452 C C . LEU A 1 199 ? -8.189 14.305 -7.428 1.00 90.44 199 LEU A C 1
ATOM 1454 O O . LEU A 1 199 ? -9.270 14.878 -7.377 1.00 90.44 199 LEU A O 1
ATOM 1458 N N . THR A 1 200 ? -7.085 14.795 -6.865 1.00 87.12 200 THR A N 1
ATOM 1459 C CA . THR A 1 200 ? -7.036 16.036 -6.071 1.00 87.12 200 THR A CA 1
ATOM 1460 C C . THR A 1 200 ? -6.118 17.063 -6.719 1.00 87.12 200 THR A C 1
ATOM 1462 O O . THR A 1 200 ? -5.024 16.710 -7.142 1.00 87.12 200 THR A O 1
ATOM 1465 N N . ASP A 1 201 ? -6.515 18.326 -6.735 1.00 72.56 201 ASP A N 1
ATOM 1466 C CA . ASP A 1 201 ? -5.763 19.454 -7.293 1.00 72.56 201 ASP A CA 1
ATOM 1467 C C . ASP A 1 201 ? -5.153 20.375 -6.216 1.00 72.56 201 ASP A C 1
ATOM 1469 O O . ASP A 1 201 ? -4.699 21.475 -6.527 1.00 72.56 201 ASP A O 1
ATOM 1473 N N . ASP A 1 202 ? -5.116 19.930 -4.952 1.00 64.88 202 ASP A N 1
ATOM 1474 C CA . ASP A 1 202 ? -4.706 20.748 -3.804 1.00 64.88 202 ASP A CA 1
ATOM 1475 C C . ASP A 1 202 ? -3.316 20.430 -3.232 1.00 64.88 202 ASP A C 1
ATOM 1477 O O . ASP A 1 202 ? -2.655 19.449 -3.566 1.00 64.88 202 ASP A O 1
ATOM 1481 N N . TYR A 1 203 ? -2.927 21.270 -2.272 1.00 69.44 203 TYR A N 1
ATOM 1482 C CA . TYR A 1 203 ? -1.672 21.232 -1.534 1.00 69.44 203 TYR A CA 1
ATOM 1483 C C . TYR A 1 203 ? -1.646 20.083 -0.500 1.00 69.44 203 TYR A C 1
ATOM 1485 O O . TYR A 1 203 ? -2.474 20.028 0.417 1.00 69.44 203 TYR A O 1
ATOM 1493 N N . TYR A 1 204 ? -0.662 19.189 -0.629 1.00 83.50 204 TYR A N 1
ATOM 1494 C CA . TYR A 1 204 ? -0.336 18.104 0.309 1.00 83.50 204 TYR A CA 1
ATOM 1495 C C . TYR A 1 204 ? -1.459 17.104 0.607 1.00 83.50 204 TYR A C 1
ATOM 1497 O O . TYR A 1 204 ? -1.875 16.947 1.760 1.00 83.50 204 TYR A O 1
ATOM 1505 N N . ALA A 1 205 ? -1.944 16.393 -0.409 1.00 89.38 205 ALA A N 1
ATOM 1506 C CA . ALA A 1 205 ? -2.847 15.273 -0.183 1.00 89.38 205 ALA A CA 1
ATOM 1507 C C . ALA A 1 205 ? -2.078 13.992 0.199 1.00 89.38 205 ALA A C 1
ATOM 1509 O O . ALA A 1 205 ? -1.113 13.615 -0.464 1.00 89.38 205 ALA A O 1
ATOM 1510 N N . SER A 1 206 ? -2.506 13.297 1.258 1.00 91.00 206 SER A N 1
ATOM 1511 C CA . SER A 1 206 ? -1.820 12.095 1.752 1.00 91.00 206 SER A CA 1
ATOM 1512 C C . SER A 1 206 ? -2.759 11.012 2.294 1.00 91.00 206 SER A C 1
ATOM 1514 O O . SER A 1 206 ? -3.935 11.250 2.588 1.00 91.00 206 SER A O 1
ATOM 1516 N N . ASN A 1 207 ? -2.201 9.803 2.451 1.00 90.50 207 ASN A N 1
ATOM 1517 C CA . ASN A 1 207 ? -2.827 8.632 3.077 1.00 90.50 207 ASN A CA 1
ATOM 1518 C C . ASN A 1 207 ? -4.241 8.324 2.535 1.00 90.50 207 ASN A C 1
ATOM 1520 O O . ASN A 1 207 ? -5.202 8.342 3.307 1.00 90.50 207 ASN A O 1
ATOM 1524 N N . PRO A 1 208 ? -4.399 8.046 1.229 1.00 94.06 208 PRO A N 1
ATOM 1525 C CA . PRO A 1 208 ? -5.705 7.749 0.660 1.00 94.06 208 PRO A CA 1
ATOM 1526 C C . PRO A 1 208 ? -6.296 6.458 1.245 1.00 94.06 208 PRO A C 1
ATOM 1528 O O . PRO A 1 208 ? -5.580 5.485 1.492 1.00 94.06 208 PRO A O 1
ATOM 1531 N N . ALA A 1 209 ? -7.613 6.458 1.435 1.00 93.19 209 ALA A N 1
ATOM 1532 C CA . ALA A 1 209 ? -8.402 5.322 1.892 1.00 93.19 209 ALA A CA 1
ATOM 1533 C C . ALA A 1 209 ? -9.712 5.222 1.104 1.00 93.19 209 ALA A C 1
ATOM 1535 O O . ALA A 1 209 ? -10.556 6.128 1.161 1.00 93.19 209 ALA A O 1
ATOM 1536 N N . TRP A 1 210 ? -9.917 4.119 0.391 1.00 93.62 210 TRP A N 1
ATOM 1537 C CA . TRP A 1 210 ? -11.159 3.862 -0.331 1.00 93.62 210 TRP A CA 1
ATOM 1538 C C . TRP A 1 210 ? -12.340 3.630 0.610 1.00 93.62 210 TRP A C 1
ATOM 1540 O O . TRP A 1 210 ? -12.228 2.963 1.638 1.00 93.62 210 TRP A O 1
ATOM 1550 N N . SER A 1 211 ? -13.510 4.146 0.228 1.00 92.56 211 SER A N 1
ATOM 1551 C CA . SER A 1 211 ? -14.760 3.753 0.867 1.00 92.56 211 SER A CA 1
ATOM 1552 C C . SER A 1 211 ? -15.060 2.273 0.588 1.00 92.56 211 SER A C 1
ATOM 1554 O O . SER A 1 211 ? -14.717 1.776 -0.487 1.00 92.56 211 SER A O 1
ATOM 1556 N N . PRO A 1 212 ? -15.778 1.568 1.484 1.00 86.88 212 PRO A N 1
ATOM 1557 C CA . PRO A 1 212 ? -16.064 0.136 1.330 1.00 86.88 212 PRO A CA 1
ATOM 1558 C C . PRO A 1 212 ? -16.870 -0.261 0.085 1.00 86.88 212 PRO A C 1
ATOM 1560 O O . PRO A 1 212 ? -17.037 -1.449 -0.180 1.00 86.88 212 PRO A O 1
ATOM 1563 N N . ASP A 1 213 ? -17.457 0.710 -0.620 1.00 84.44 213 ASP A N 1
ATOM 1564 C CA . ASP A 1 213 ? -18.188 0.523 -1.876 1.00 84.44 213 ASP A CA 1
ATOM 1565 C C . ASP A 1 213 ? -17.383 0.946 -3.119 1.00 84.44 213 ASP A C 1
ATOM 1567 O O . ASP A 1 213 ? -17.914 0.906 -4.232 1.00 84.44 213 ASP A O 1
ATOM 1571 N N . GLY A 1 214 ? -16.138 1.399 -2.934 1.00 87.81 214 GLY A N 1
ATOM 1572 C CA . GLY A 1 214 ? -15.243 1.853 -3.995 1.00 87.81 214 GLY A CA 1
ATOM 1573 C C . GLY A 1 214 ? -15.684 3.144 -4.691 1.00 87.81 214 GLY A C 1
ATOM 1574 O O . GLY A 1 214 ? -15.187 3.450 -5.775 1.00 87.81 214 GLY A O 1
ATOM 1575 N N . LYS A 1 215 ? -16.640 3.901 -4.132 1.00 90.00 215 LYS A N 1
ATOM 1576 C CA . LYS A 1 215 ? -17.180 5.110 -4.782 1.00 90.00 215 LYS A CA 1
ATOM 1577 C C . LYS A 1 215 ? -16.515 6.404 -4.349 1.00 90.00 215 LYS A C 1
ATOM 1579 O O . LYS A 1 215 ? -16.667 7.393 -5.067 1.00 90.00 215 LYS A O 1
ATOM 1584 N N . LYS A 1 216 ? -15.826 6.423 -3.211 1.00 94.38 216 LYS A N 1
ATOM 1585 C CA . LYS A 1 216 ? -15.191 7.606 -2.623 1.00 94.38 216 LYS A CA 1
ATOM 1586 C C . LYS A 1 216 ? -13.790 7.276 -2.129 1.00 94.38 216 LYS A C 1
ATOM 1588 O O . LYS A 1 216 ? -13.499 6.127 -1.810 1.00 94.38 216 LYS A O 1
ATOM 1593 N N . VAL A 1 217 ? -12.962 8.305 -2.019 1.00 95.56 217 VAL A N 1
ATOM 1594 C CA . VAL A 1 217 ? -11.645 8.242 -1.381 1.00 95.56 217 VAL A CA 1
ATOM 1595 C C . VAL A 1 217 ? -11.611 9.285 -0.270 1.00 95.56 217 VAL A C 1
ATOM 1597 O O . VAL A 1 217 ? -11.965 10.443 -0.497 1.00 95.56 217 VAL A O 1
ATOM 1600 N N . ALA A 1 218 ? -11.231 8.867 0.935 1.00 95.56 218 ALA A N 1
ATOM 1601 C CA . ALA A 1 218 ? -10.879 9.761 2.030 1.00 95.56 218 ALA A CA 1
ATOM 1602 C C . ALA A 1 218 ? -9.367 9.966 2.051 1.00 95.56 218 ALA A C 1
ATOM 1604 O O . ALA A 1 218 ? -8.619 9.052 1.719 1.00 95.56 218 ALA A O 1
ATOM 1605 N N . PHE A 1 219 ? -8.920 11.154 2.431 1.00 94.19 219 PHE A N 1
ATOM 1606 C CA . PHE A 1 219 ? -7.505 11.523 2.437 1.00 94.19 219 PHE A CA 1
ATOM 1607 C C . PHE A 1 219 ? -7.279 12.690 3.397 1.00 94.19 219 PHE A C 1
ATOM 1609 O O . PHE A 1 219 ? -8.218 13.420 3.731 1.00 94.19 219 PHE A O 1
ATOM 1616 N N . TYR A 1 220 ? -6.039 12.873 3.839 1.00 92.25 220 TYR A N 1
ATOM 1617 C CA . TYR A 1 220 ? -5.635 14.086 4.542 1.00 92.25 220 TYR A CA 1
ATOM 1618 C C . TYR A 1 220 ? -5.205 15.154 3.539 1.00 92.25 220 TYR A C 1
ATOM 1620 O O . TYR A 1 220 ? -4.594 14.814 2.533 1.00 92.25 220 TYR A O 1
ATOM 1628 N N . SER A 1 221 ? -5.530 16.424 3.785 1.00 91.00 221 SER A N 1
ATOM 1629 C CA . SER A 1 221 ? -5.116 17.551 2.933 1.00 91.00 221 SER A CA 1
ATOM 1630 C C . SER A 1 221 ? -5.288 18.889 3.659 1.00 91.00 221 SER A C 1
ATOM 1632 O O . SER A 1 221 ? -5.923 18.955 4.719 1.00 91.00 221 SER A O 1
ATOM 1634 N N . TYR A 1 222 ? -4.737 19.959 3.085 1.00 87.94 222 TYR A N 1
ATOM 1635 C CA . TYR A 1 222 ? -5.117 21.326 3.421 1.00 87.94 222 TYR A CA 1
ATOM 1636 C C . TYR A 1 222 ? -6.336 21.763 2.598 1.00 87.94 222 TYR A C 1
ATOM 1638 O O . TYR A 1 222 ? -6.416 21.581 1.384 1.00 87.94 222 TYR A O 1
ATOM 1646 N N . PHE A 1 223 ? -7.303 22.370 3.274 1.00 86.19 223 PHE A N 1
ATOM 1647 C CA . PHE A 1 223 ? -8.534 22.895 2.699 1.00 86.19 223 PHE A CA 1
ATOM 1648 C C . PHE A 1 223 ? -8.538 24.405 2.875 1.00 86.19 223 PHE A C 1
ATOM 1650 O O . PHE A 1 223 ? -8.393 24.895 3.994 1.00 86.19 223 PHE A O 1
ATOM 1657 N N . PHE A 1 224 ? -8.689 25.135 1.775 1.00 81.62 224 PHE A N 1
ATOM 1658 C CA . PHE A 1 224 ? -8.839 26.582 1.813 1.00 81.62 224 PHE A CA 1
ATOM 1659 C C . PHE A 1 224 ? -10.305 26.951 2.075 1.00 81.62 224 PHE A C 1
ATOM 1661 O O . PHE A 1 224 ? -11.197 26.483 1.368 1.00 81.62 224 PHE A O 1
ATOM 1668 N N . ASP A 1 225 ? -10.539 27.774 3.094 1.00 70.69 225 ASP A N 1
ATOM 1669 C CA . ASP A 1 225 ? -11.807 28.455 3.364 1.00 70.69 225 ASP A CA 1
ATOM 1670 C C . ASP A 1 225 ? -11.575 29.961 3.204 1.00 70.69 225 ASP A C 1
ATOM 1672 O O . ASP A 1 225 ? -10.722 30.528 3.891 1.00 70.69 225 ASP A O 1
ATOM 1676 N N . ASP A 1 226 ? -12.351 30.612 2.332 1.00 72.56 226 ASP A N 1
ATOM 1677 C CA . ASP A 1 226 ? -12.270 32.055 2.056 1.00 72.56 226 ASP A CA 1
ATOM 1678 C C . ASP A 1 226 ? -12.339 32.918 3.332 1.00 72.56 226 ASP A C 1
ATOM 1680 O O . ASP A 1 226 ? -11.817 34.033 3.358 1.00 72.56 226 ASP A O 1
ATOM 1684 N N . ASN A 1 227 ? -12.960 32.412 4.405 1.00 73.19 227 ASN A N 1
ATOM 1685 C CA . ASN A 1 227 ? -13.132 33.142 5.663 1.00 73.19 227 ASN A CA 1
ATOM 1686 C C . ASN A 1 227 ? -12.047 32.851 6.710 1.00 73.19 227 ASN A C 1
ATOM 1688 O O . ASN A 1 227 ? -11.819 33.682 7.587 1.00 73.19 227 ASN A O 1
ATOM 1692 N N . ASN A 1 228 ? -11.401 31.682 6.650 1.00 66.50 228 ASN A N 1
ATOM 1693 C CA . ASN A 1 228 ? -10.531 31.171 7.721 1.00 66.50 228 ASN A CA 1
ATOM 1694 C C . ASN A 1 228 ? -9.121 30.774 7.247 1.00 66.50 228 ASN A C 1
ATOM 1696 O O . ASN A 1 228 ? -8.297 30.356 8.063 1.00 66.50 228 ASN A O 1
ATOM 1700 N N . GLY A 1 229 ? -8.819 30.914 5.954 1.00 78.88 229 GLY A N 1
ATOM 1701 C CA . GLY A 1 229 ? -7.553 30.487 5.366 1.00 78.88 229 GLY A CA 1
ATOM 1702 C C . GLY A 1 229 ? -7.444 28.965 5.252 1.00 78.88 229 GLY A C 1
ATOM 1703 O O . GLY A 1 229 ? -8.441 28.256 5.121 1.00 78.88 229 GLY A O 1
ATOM 1704 N N . TYR A 1 230 ? -6.215 28.446 5.266 1.00 81.62 230 TYR A N 1
ATOM 1705 C CA . TYR A 1 230 ? -5.974 27.007 5.167 1.00 81.62 230 TYR A CA 1
ATOM 1706 C C . TYR A 1 230 ? -6.240 26.298 6.496 1.00 81.62 230 TYR A C 1
ATOM 1708 O O . TYR A 1 230 ? -5.644 26.624 7.521 1.00 81.62 230 TYR A O 1
ATOM 1716 N N . SER A 1 231 ? -7.071 25.259 6.453 1.00 86.62 231 SER A N 1
ATOM 1717 C CA . SER A 1 231 ? -7.267 24.317 7.551 1.00 86.62 231 SER A CA 1
ATOM 1718 C C . SER A 1 231 ? -6.819 22.920 7.134 1.00 86.62 231 SER A C 1
ATOM 1720 O O . SER A 1 231 ? -7.135 22.449 6.043 1.00 86.62 231 SER A O 1
ATOM 1722 N N . TYR A 1 232 ? -6.064 22.241 7.993 1.00 87.69 232 TYR A N 1
ATOM 1723 C CA . TYR A 1 232 ? -5.720 20.841 7.769 1.00 87.69 232 TYR A CA 1
ATOM 1724 C C . TYR A 1 232 ? -6.903 19.944 8.159 1.00 87.69 232 TYR A C 1
ATOM 1726 O O . TYR A 1 232 ? -7.763 20.318 8.967 1.00 87.69 232 TYR A O 1
ATOM 1734 N N . GLY A 1 233 ? -7.018 18.768 7.551 1.00 91.06 233 GLY A N 1
ATOM 1735 C CA . GLY A 1 233 ? -8.153 17.910 7.846 1.00 91.06 233 GLY A CA 1
ATOM 1736 C C . GLY A 1 233 ? -8.248 16.639 7.032 1.00 91.06 233 GLY A C 1
ATOM 1737 O O . GLY A 1 233 ? -7.371 16.323 6.233 1.00 91.06 233 GLY A O 1
ATOM 1738 N N . ILE A 1 234 ? -9.359 15.932 7.235 1.00 93.44 234 ILE A N 1
ATOM 1739 C CA . ILE A 1 234 ? -9.745 14.780 6.421 1.00 93.44 234 ILE A CA 1
ATOM 1740 C C . ILE A 1 234 ? -10.825 15.231 5.443 1.00 93.44 234 ILE A C 1
ATOM 1742 O O . ILE A 1 234 ? -11.899 15.697 5.849 1.00 93.44 234 ILE A O 1
ATOM 1746 N N . GLY A 1 235 ? -10.540 15.067 4.157 1.00 93.94 235 GLY A N 1
ATOM 1747 C CA . GLY A 1 235 ? -11.497 15.261 3.081 1.00 93.94 235 GLY A CA 1
ATOM 1748 C C . GLY A 1 235 ? -11.997 13.956 2.503 1.00 93.94 235 GLY A C 1
ATOM 1749 O O . GLY A 1 235 ? -11.451 12.880 2.741 1.00 93.94 235 GLY A O 1
ATOM 1750 N N . VAL A 1 236 ? -13.062 14.087 1.724 1.00 95.94 236 VAL A N 1
ATOM 1751 C CA . VAL A 1 236 ? -13.642 13.021 0.918 1.00 95.94 236 VAL A CA 1
ATOM 1752 C C . VAL A 1 236 ? -13.889 13.561 -0.481 1.00 95.94 236 VAL A C 1
ATOM 1754 O O . VAL A 1 236 ? -14.376 14.680 -0.641 1.00 95.94 236 VAL A O 1
ATOM 1757 N N . ILE A 1 237 ? -13.585 12.745 -1.483 1.00 94.81 237 ILE A N 1
ATOM 1758 C CA . ILE A 1 237 ? -13.843 13.024 -2.894 1.00 94.81 237 ILE A CA 1
ATOM 1759 C C . ILE A 1 237 ? -14.481 11.801 -3.551 1.00 94.81 237 ILE A C 1
ATOM 1761 O O . ILE A 1 237 ? -14.219 10.661 -3.153 1.00 94.81 237 ILE A O 1
ATOM 1765 N N . ASP A 1 238 ? -15.349 12.013 -4.538 1.00 92.94 238 ASP A N 1
ATOM 1766 C CA . ASP A 1 238 ? -15.876 10.907 -5.328 1.00 92.94 238 ASP A CA 1
ATOM 1767 C C . ASP A 1 238 ? -14.772 10.309 -6.211 1.00 92.94 238 ASP A C 1
ATOM 1769 O O . ASP A 1 238 ? -13.880 10.996 -6.698 1.00 92.94 238 ASP A O 1
ATOM 1773 N N . SER A 1 239 ? -14.870 9.010 -6.482 1.00 89.44 239 SER A N 1
ATOM 1774 C CA . SER A 1 239 ? -13.923 8.213 -7.284 1.00 89.44 239 SER A CA 1
ATOM 1775 C C . SER A 1 239 ? -13.726 8.669 -8.737 1.00 89.44 239 SER A C 1
ATOM 1777 O O . SER A 1 239 ? -12.929 8.081 -9.469 1.00 89.44 239 SER A O 1
ATOM 1779 N N . ASN A 1 240 ? -14.491 9.670 -9.171 1.00 84.94 240 ASN A N 1
ATOM 1780 C CA . ASN A 1 240 ? -14.412 10.327 -10.472 1.00 84.94 240 ASN A CA 1
ATOM 1781 C C . ASN A 1 240 ? -13.793 11.739 -10.392 1.00 84.94 240 ASN A C 1
ATOM 1783 O O . ASN A 1 240 ? -13.852 12.466 -11.380 1.00 84.94 240 ASN A O 1
ATOM 1787 N N . GLY A 1 241 ? -13.274 12.141 -9.228 1.00 88.00 241 GLY A N 1
ATOM 1788 C CA . GLY A 1 241 ? -12.648 13.445 -8.983 1.00 88.00 241 GLY A CA 1
ATOM 1789 C C . GLY A 1 241 ? -13.629 14.573 -8.669 1.00 88.00 241 GLY A C 1
ATOM 1790 O O . GLY A 1 241 ? -13.228 15.726 -8.577 1.00 88.00 241 GLY A O 1
ATOM 1791 N N . LYS A 1 242 ? -14.928 14.285 -8.520 1.00 89.25 242 LYS A N 1
ATOM 1792 C CA . LYS A 1 242 ? -15.950 15.303 -8.230 1.00 89.25 242 LYS A CA 1
ATOM 1793 C C . LYS A 1 242 ? -16.321 15.339 -6.749 1.00 89.25 242 LYS A C 1
ATOM 1795 O O . LYS A 1 242 ? -15.996 14.439 -5.980 1.00 89.25 242 LYS A O 1
ATOM 1800 N N . ASN A 1 243 ? -17.067 16.377 -6.367 1.00 91.00 243 ASN A N 1
ATOM 1801 C CA . ASN A 1 243 ? -17.688 16.518 -5.044 1.00 91.00 243 ASN A CA 1
ATOM 1802 C C . ASN A 1 243 ? -16.696 16.400 -3.877 1.00 91.00 243 ASN A C 1
ATOM 1804 O O . ASN A 1 243 ? -17.008 15.817 -2.836 1.00 91.00 243 ASN A O 1
ATOM 1808 N N . ARG A 1 244 ? -15.499 16.961 -4.064 1.00 91.06 244 ARG A N 1
ATOM 1809 C CA . ARG A 1 244 ? -14.512 17.110 -3.002 1.00 91.06 244 ARG A CA 1
ATOM 1810 C C . ARG A 1 244 ? -15.087 17.958 -1.870 1.00 91.06 244 ARG A C 1
ATOM 1812 O O . ARG A 1 244 ? -15.688 19.000 -2.123 1.00 91.06 244 ARG A O 1
ATOM 1819 N N . LYS A 1 245 ? -14.869 17.537 -0.626 1.00 91.69 245 LYS A N 1
ATOM 1820 C CA . LYS A 1 245 ? -15.182 18.342 0.558 1.00 91.69 245 LYS A CA 1
ATOM 1821 C C . LYS A 1 245 ? -14.334 17.968 1.762 1.00 91.69 245 LYS A C 1
ATOM 1823 O O . LYS A 1 245 ? -13.975 16.803 1.929 1.00 91.69 245 LYS A O 1
ATOM 1828 N N . GLN A 1 246 ? -14.108 18.934 2.643 1.00 92.81 246 GLN A N 1
ATOM 1829 C CA . GLN A 1 246 ? -13.613 18.669 3.990 1.00 92.81 246 GLN A CA 1
ATOM 1830 C C . GLN A 1 246 ? -14.740 18.063 4.839 1.00 92.81 246 GLN A C 1
ATOM 1832 O O . GLN A 1 246 ? -15.851 18.595 4.883 1.00 92.81 246 GLN A O 1
ATOM 1837 N N . VAL A 1 247 ? -14.471 16.942 5.509 1.00 94.31 247 VAL A N 1
ATOM 1838 C CA . VAL A 1 247 ? -15.416 16.311 6.451 1.00 94.31 247 VAL A CA 1
ATOM 1839 C C . VAL A 1 247 ? -15.011 16.602 7.892 1.00 94.31 247 VAL A C 1
ATOM 1841 O O . VAL A 1 247 ? -15.871 16.819 8.741 1.00 94.31 247 VAL A O 1
ATOM 1844 N N . ILE A 1 248 ? -13.705 16.612 8.170 1.00 91.44 248 ILE A N 1
ATOM 1845 C CA . ILE A 1 248 ? -13.149 16.832 9.507 1.00 91.44 248 ILE A CA 1
ATOM 1846 C C . ILE A 1 248 ? -12.082 17.918 9.407 1.00 91.44 248 ILE A C 1
ATOM 1848 O O . ILE A 1 248 ? -11.090 17.727 8.709 1.00 91.44 248 ILE A O 1
ATOM 1852 N N . ALA A 1 249 ? -12.259 19.018 10.138 1.00 88.75 249 ALA A N 1
ATOM 1853 C CA . ALA A 1 249 ? -11.200 19.994 10.381 1.00 88.75 249 ALA A CA 1
ATOM 1854 C C . ALA A 1 249 ? -10.392 19.569 11.618 1.00 88.75 249 ALA A C 1
ATOM 1856 O O . ALA A 1 249 ? -10.961 19.330 12.687 1.00 88.75 249 ALA A O 1
ATOM 1857 N N . THR A 1 250 ? -9.076 19.423 11.472 1.00 79.94 250 THR A N 1
ATOM 1858 C CA . THR A 1 250 ? -8.166 19.031 12.558 1.00 79.94 250 THR A CA 1
ATOM 1859 C C . THR A 1 250 ? -6.772 19.603 12.329 1.00 79.94 250 THR A C 1
ATOM 1861 O O . THR A 1 250 ? -6.304 19.688 11.204 1.00 79.94 250 THR A O 1
ATOM 1864 N N . ASN A 1 251 ? -6.060 19.938 13.401 1.00 75.75 251 ASN A N 1
ATOM 1865 C CA . ASN A 1 251 ? -4.725 20.537 13.299 1.00 75.75 251 ASN A CA 1
ATOM 1866 C C . ASN A 1 251 ? -3.592 19.499 13.293 1.00 75.75 251 ASN A C 1
ATOM 1868 O O . ASN A 1 251 ? -2.427 19.868 13.405 1.00 75.75 251 ASN A O 1
ATOM 1872 N N . PHE A 1 252 ? -3.911 18.204 13.227 1.00 70.25 252 PHE A N 1
ATOM 1873 C CA . PHE A 1 252 ? -2.915 17.136 13.255 1.00 70.25 252 PHE A CA 1
ATOM 1874 C C . PHE A 1 252 ? -3.335 15.934 12.407 1.00 70.25 252 PHE A C 1
ATOM 1876 O O . PHE A 1 252 ? -4.520 15.597 12.311 1.00 70.25 252 PHE A O 1
ATOM 1883 N N . SER A 1 253 ? -2.335 15.273 11.821 1.00 69.06 253 SER A N 1
ATOM 1884 C CA . SER A 1 253 ? -2.459 13.932 11.250 1.00 69.06 253 SER A CA 1
ATOM 1885 C C . SER A 1 253 ? -2.199 12.890 12.331 1.00 69.06 253 SER A C 1
ATOM 1887 O O . SER A 1 253 ? -1.404 13.109 13.242 1.00 69.06 253 SER A O 1
ATOM 1889 N N . THR A 1 254 ? -2.852 11.736 12.216 1.00 67.94 254 THR A N 1
ATOM 1890 C CA . THR A 1 254 ? -2.571 10.588 13.091 1.00 67.94 254 THR A CA 1
ATOM 1891 C C . THR A 1 254 ? -1.439 9.706 12.554 1.00 67.94 254 THR A C 1
ATOM 1893 O O . THR A 1 254 ? -1.103 8.711 13.187 1.00 67.94 254 THR A O 1
ATOM 1896 N N . GLY A 1 255 ? -0.887 10.027 11.375 1.00 67.56 255 GLY A N 1
ATOM 1897 C CA . GLY A 1 255 ? 0.086 9.184 10.669 1.00 67.56 255 GLY A CA 1
ATOM 1898 C C . GLY A 1 255 ? -0.505 7.884 10.103 1.00 67.56 255 GLY A C 1
ATOM 1899 O O . GLY A 1 255 ? 0.222 7.079 9.534 1.00 67.56 255 GLY A O 1
ATOM 1900 N N . THR A 1 256 ? -1.817 7.667 10.240 1.00 73.56 256 THR A N 1
ATOM 1901 C CA . THR A 1 256 ? -2.533 6.483 9.739 1.00 73.56 256 THR A CA 1
ATOM 1902 C C . THR A 1 256 ? -3.529 6.873 8.649 1.00 73.56 256 THR A C 1
ATOM 1904 O O . THR A 1 256 ? -3.895 8.040 8.536 1.00 73.56 256 THR A O 1
ATOM 1907 N N . LYS A 1 257 ? -3.972 5.912 7.828 1.00 85.19 257 LYS A N 1
ATOM 1908 C CA . LYS A 1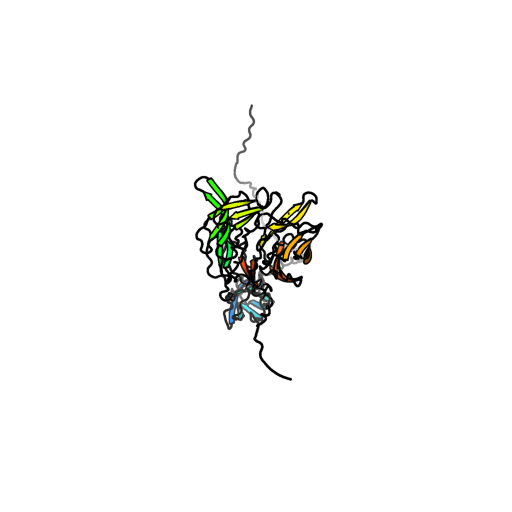 257 ? -5.011 6.153 6.814 1.00 85.19 257 LYS A CA 1
ATOM 1909 C C . LYS A 1 257 ? -6.361 6.496 7.472 1.00 85.19 257 LYS A C 1
ATOM 1911 O O . LYS A 1 257 ? -6.663 5.937 8.527 1.00 85.19 257 LYS A O 1
ATOM 1916 N N . PRO A 1 258 ? -7.202 7.356 6.862 1.00 91.19 258 PRO A N 1
ATOM 1917 C CA . PRO A 1 258 ? -8.574 7.564 7.315 1.00 91.19 258 PRO A CA 1
ATOM 1918 C C . PRO A 1 258 ? -9.356 6.248 7.374 1.00 91.19 258 PRO A C 1
ATOM 1920 O O . PRO A 1 258 ? -9.245 5.403 6.489 1.00 91.19 258 PRO A O 1
ATOM 1923 N N . VAL A 1 259 ? -10.184 6.084 8.405 1.00 92.25 259 VAL A N 1
ATOM 1924 C CA . VAL A 1 259 ? -10.893 4.824 8.663 1.00 92.25 259 VAL A CA 1
ATOM 1925 C C . VAL A 1 259 ? -12.369 5.000 8.358 1.00 92.25 259 VAL A C 1
ATOM 1927 O O . VAL A 1 259 ? -13.062 5.768 9.025 1.00 92.25 259 VAL A O 1
ATOM 1930 N N . TRP A 1 260 ? -12.872 4.266 7.372 1.00 93.81 260 TRP A N 1
ATOM 1931 C CA . TRP A 1 260 ? -14.292 4.259 7.035 1.00 93.81 260 TRP A CA 1
ATOM 1932 C C . TRP A 1 260 ? -15.094 3.355 7.972 1.00 93.81 260 TRP A C 1
ATOM 1934 O O . TRP A 1 260 ? -14.662 2.261 8.335 1.00 93.81 260 TRP A O 1
ATOM 1944 N N . SER A 1 261 ? -16.317 3.767 8.311 1.00 93.06 261 SER A N 1
ATOM 1945 C CA . SER A 1 261 ? -17.325 2.817 8.779 1.00 93.06 261 SER A CA 1
ATOM 1946 C C . SER A 1 261 ? -17.630 1.812 7.667 1.00 93.06 261 SER A C 1
ATOM 1948 O O . SER A 1 261 ? -17.607 2.151 6.487 1.00 93.06 261 SER A O 1
ATOM 1950 N N . THR A 1 262 ? -17.963 0.571 8.019 1.00 88.38 262 THR A N 1
ATOM 1951 C CA . THR A 1 262 ? -18.179 -0.507 7.032 1.00 88.38 262 THR A CA 1
ATOM 1952 C C . THR A 1 262 ? -19.337 -0.241 6.062 1.00 88.38 262 THR A C 1
ATOM 1954 O O . THR A 1 262 ? -19.386 -0.830 4.985 1.00 88.38 262 THR A O 1
ATOM 1957 N N . ASP A 1 263 ? -20.266 0.649 6.417 1.00 87.69 263 ASP A N 1
ATOM 1958 C CA . ASP A 1 263 ? -21.350 1.109 5.542 1.00 87.69 263 ASP A CA 1
ATOM 1959 C C . ASP A 1 263 ? -20.982 2.328 4.672 1.00 87.69 263 ASP A C 1
ATOM 1961 O O . ASP A 1 263 ? -21.819 2.794 3.898 1.00 87.69 263 ASP A O 1
ATOM 1965 N N . GLY A 1 264 ? -19.759 2.853 4.801 1.00 91.56 264 GLY A N 1
ATOM 1966 C CA . GLY A 1 264 ? -19.235 3.986 4.038 1.00 91.56 264 GLY A CA 1
ATOM 1967 C C . GLY A 1 264 ? -19.852 5.342 4.388 1.00 91.56 264 GLY A C 1
ATOM 1968 O O . GLY A 1 264 ? -19.663 6.303 3.644 1.00 91.56 264 GLY A O 1
ATOM 1969 N N . LYS A 1 265 ? -20.620 5.449 5.480 1.00 94.25 265 LYS A N 1
ATOM 1970 C CA . LYS A 1 265 ? -21.336 6.689 5.835 1.00 94.25 265 LYS A CA 1
ATOM 1971 C C . LYS A 1 265 ? -20.570 7.610 6.771 1.00 94.25 265 LYS A C 1
ATOM 1973 O O . LYS A 1 265 ? -20.930 8.784 6.868 1.00 94.25 265 LYS A O 1
ATOM 1978 N N . SER A 1 266 ? -19.544 7.103 7.441 1.00 96.38 266 SER A N 1
ATOM 1979 C CA . SER A 1 266 ? -18.818 7.836 8.468 1.00 96.38 266 SER A CA 1
ATOM 1980 C C . SER A 1 266 ? -17.317 7.585 8.396 1.00 96.38 266 SER A C 1
ATOM 1982 O O . SER A 1 266 ? -16.872 6.549 7.905 1.00 96.38 266 SER A O 1
ATOM 1984 N N . LEU A 1 267 ? -16.551 8.527 8.939 1.00 95.94 267 LEU A N 1
ATOM 1985 C CA . LEU A 1 267 ? -15.112 8.414 9.154 1.00 95.94 267 LEU A CA 1
ATOM 1986 C C . LEU A 1 267 ? -14.810 8.380 10.650 1.00 95.94 267 LEU A C 1
ATOM 1988 O O . LEU A 1 267 ? -15.398 9.136 11.422 1.00 95.94 267 LEU A O 1
ATOM 1992 N N . ILE A 1 268 ? -13.898 7.504 11.055 1.00 93.75 268 ILE A N 1
ATOM 1993 C CA . ILE A 1 268 ? -13.482 7.298 12.441 1.00 93.75 268 ILE A CA 1
ATOM 1994 C C . ILE A 1 268 ? -12.041 7.782 12.579 1.00 93.75 268 ILE A C 1
ATOM 1996 O O . ILE A 1 268 ? -11.198 7.498 11.730 1.00 93.75 268 ILE A O 1
ATOM 2000 N N . TYR A 1 269 ? -11.756 8.529 13.641 1.00 91.62 269 TYR A N 1
ATOM 2001 C CA . TYR A 1 269 ? -10.437 9.117 13.856 1.00 91.62 269 TYR A CA 1
ATOM 2002 C C . TYR A 1 269 ? -10.134 9.316 15.343 1.00 91.62 269 TYR A C 1
ATOM 2004 O O . TYR A 1 269 ? -11.039 9.359 16.182 1.00 91.62 269 TYR A O 1
ATOM 2012 N N . ALA A 1 270 ? -8.848 9.442 15.666 1.00 89.19 270 ALA A N 1
ATOM 2013 C CA . ALA A 1 270 ? -8.393 9.853 16.989 1.00 89.19 270 ALA A CA 1
ATOM 2014 C C . ALA A 1 270 ? -8.426 11.386 17.091 1.00 89.19 270 ALA A C 1
ATOM 2016 O O . ALA A 1 270 ? -7.818 12.077 16.276 1.00 89.19 270 ALA A O 1
ATOM 2017 N N . GLY A 1 271 ? -9.165 11.913 18.067 1.00 84.44 271 GLY A N 1
ATOM 2018 C CA . GLY A 1 271 ? -9.245 13.342 18.367 1.00 84.44 271 GLY A CA 1
ATOM 2019 C C . GLY A 1 271 ? -8.520 13.707 19.668 1.00 84.44 271 GLY A C 1
ATOM 2020 O O . GLY A 1 271 ? -8.051 12.839 20.397 1.00 84.44 271 GLY A O 1
ATOM 2021 N N . ASN A 1 272 ? -8.533 14.996 20.027 1.00 79.94 272 ASN A N 1
ATOM 2022 C CA . ASN A 1 272 ? -7.906 15.535 21.250 1.00 79.94 272 ASN A CA 1
ATOM 2023 C C . ASN A 1 272 ? -8.439 14.965 22.579 1.00 79.94 272 ASN A C 1
ATOM 2025 O O . ASN A 1 272 ? -7.963 15.349 23.642 1.00 79.94 272 ASN A O 1
ATOM 2029 N N . SER A 1 273 ? -9.475 14.124 22.582 1.00 85.31 273 SER A N 1
ATOM 2030 C CA . SER A 1 273 ? -9.988 13.495 23.809 1.00 85.31 273 SER A CA 1
ATOM 2031 C C . SER A 1 273 ? -10.603 12.134 23.495 1.00 85.31 273 SER A C 1
ATOM 2033 O O . SER A 1 273 ? -11.770 11.885 23.809 1.00 85.31 273 SER A O 1
ATOM 2035 N N . GLY A 1 274 ? -9.843 11.298 22.788 1.00 91.00 274 GLY A N 1
ATOM 2036 C CA . GLY A 1 274 ? -10.223 9.945 22.387 1.00 91.00 274 GLY A CA 1
ATOM 2037 C C . GLY A 1 274 ? -10.852 9.860 21.001 1.00 91.00 274 GLY A C 1
ATOM 2038 O O . GLY A 1 274 ? -10.785 10.792 20.194 1.00 91.00 274 GLY A O 1
ATOM 2039 N N . LEU A 1 275 ? -11.490 8.728 20.718 1.00 93.44 275 LEU A N 1
ATOM 2040 C CA . LEU A 1 275 ? -12.016 8.422 19.394 1.00 93.44 275 LEU A CA 1
ATOM 2041 C C . LEU A 1 275 ? -13.274 9.229 19.071 1.00 93.44 275 LEU A C 1
ATOM 2043 O O . LEU A 1 275 ? -14.107 9.538 19.936 1.00 93.44 275 LEU A O 1
ATOM 2047 N N . ARG A 1 276 ? -13.409 9.557 17.792 1.00 93.50 276 ARG A N 1
ATOM 2048 C CA . ARG A 1 276 ? -14.510 10.315 17.205 1.00 93.50 276 ARG A CA 1
ATOM 2049 C C . ARG A 1 276 ? -15.008 9.616 15.949 1.00 93.50 276 ARG A C 1
ATOM 2051 O O . ARG A 1 276 ? -14.253 8.913 15.280 1.00 93.50 276 ARG A O 1
ATOM 2058 N N . ILE A 1 277 ? -16.276 9.841 15.630 1.00 94.50 277 ILE A N 1
ATOM 2059 C CA . ILE A 1 277 ? -16.894 9.407 14.379 1.00 94.50 277 ILE A CA 1
ATOM 2060 C C . ILE A 1 277 ? -17.624 10.591 13.747 1.00 94.50 277 ILE A C 1
ATOM 2062 O O . ILE A 1 277 ? -18.437 11.240 14.402 1.00 94.50 277 ILE A O 1
ATOM 2066 N N . ALA A 1 278 ? -17.314 10.896 12.491 1.00 95.44 278 ALA A N 1
ATOM 2067 C CA . ALA A 1 278 ? -17.903 11.995 11.737 1.00 95.44 278 ALA A CA 1
ATOM 2068 C C . ALA A 1 278 ? -18.765 11.450 10.600 1.00 95.44 278 ALA A C 1
ATOM 2070 O O . ALA A 1 278 ? -18.301 10.632 9.805 1.00 95.44 278 ALA A O 1
ATOM 2071 N N . ALA A 1 279 ? -20.010 11.909 10.504 1.00 96.88 279 ALA A N 1
ATOM 2072 C CA . ALA A 1 279 ? -20.883 11.574 9.388 1.00 96.88 279 ALA A CA 1
ATOM 2073 C C . ALA A 1 279 ? -20.379 12.255 8.111 1.00 96.88 279 ALA A C 1
ATOM 2075 O O . ALA A 1 279 ? -20.280 13.478 8.047 1.00 96.88 279 ALA A O 1
ATOM 2076 N N . VAL A 1 280 ? -20.122 11.481 7.058 1.00 96.75 280 VAL A N 1
ATOM 2077 C CA . VAL A 1 280 ? -19.573 12.007 5.800 1.00 96.75 280 VAL A CA 1
ATOM 2078 C C . VAL A 1 280 ? -20.556 12.943 5.116 1.00 96.75 280 VAL A C 1
ATOM 2080 O O . VAL A 1 280 ? -20.132 13.899 4.484 1.00 96.75 280 VAL A O 1
ATOM 2083 N N . SER A 1 281 ? -21.868 12.727 5.226 1.00 95.00 281 SER A N 1
ATOM 2084 C CA . SER A 1 281 ? -22.866 13.579 4.566 1.00 95.00 281 SER A CA 1
ATOM 2085 C C . SER A 1 281 ? -23.018 14.956 5.213 1.00 95.00 281 SER A C 1
ATOM 2087 O O . SER A 1 281 ? -23.134 15.935 4.482 1.00 95.00 281 SER A O 1
ATOM 2089 N N . THR A 1 282 ? -23.011 15.029 6.546 1.00 95.69 282 THR A N 1
ATOM 2090 C CA . THR A 1 282 ? -23.371 16.236 7.315 1.00 95.69 282 THR A CA 1
ATOM 2091 C C . THR A 1 282 ? -22.210 16.855 8.090 1.00 95.69 282 THR A C 1
ATOM 2093 O O . THR A 1 282 ? -22.393 17.909 8.688 1.00 95.69 282 THR A O 1
ATOM 2096 N N . SER A 1 283 ? -21.054 16.189 8.144 1.00 93.94 283 SER A N 1
ATOM 2097 C CA . SER A 1 283 ? -19.903 16.550 8.985 1.00 93.94 283 SER A CA 1
ATOM 2098 C C . SER A 1 283 ? -20.213 16.603 10.492 1.00 93.94 283 SER A C 1
ATOM 2100 O O . SER A 1 283 ? -19.420 17.111 11.279 1.00 93.94 283 SER A O 1
ATOM 2102 N N . VAL A 1 284 ? -21.352 16.045 10.927 1.00 95.06 284 VAL A N 1
ATOM 2103 C CA . VAL A 1 284 ? -21.708 15.939 12.350 1.00 95.06 284 VAL A CA 1
ATOM 2104 C C . VAL A 1 284 ? -20.787 14.930 13.028 1.00 95.06 284 VAL A C 1
ATOM 2106 O O . VAL A 1 284 ? -20.678 13.787 12.579 1.00 95.06 284 VAL A O 1
ATOM 2109 N N . VAL A 1 285 ? -20.165 15.340 14.134 1.00 93.44 285 VAL A N 1
ATOM 2110 C CA . VAL A 1 285 ? -19.210 14.530 14.898 1.00 93.44 285 VAL A CA 1
ATOM 2111 C C . VAL A 1 285 ? -19.851 14.006 16.180 1.00 93.44 285 VAL A C 1
ATOM 2113 O O . VAL A 1 285 ? -20.484 14.751 16.922 1.00 93.44 285 VAL A O 1
ATOM 2116 N N . SER A 1 286 ? -19.649 12.721 16.466 1.00 93.81 286 SER A N 1
ATOM 2117 C CA . SER A 1 286 ? -19.986 12.081 17.740 1.00 93.81 286 SER A CA 1
ATOM 2118 C C . SER A 1 286 ? -18.727 11.581 18.445 1.00 93.81 286 SER A C 1
ATOM 2120 O O . SER A 1 286 ? -17.769 11.126 17.813 1.00 93.81 286 SER A O 1
ATOM 2122 N N . GLN A 1 287 ? -18.732 11.654 19.773 1.00 94.38 287 GLN A N 1
ATOM 2123 C CA . GLN A 1 287 ? -17.654 11.143 20.612 1.00 94.38 287 GLN A CA 1
ATOM 2124 C C . GLN A 1 287 ? -17.881 9.669 20.954 1.00 94.38 287 GLN A C 1
ATOM 2126 O O . GLN A 1 287 ? -18.942 9.314 21.455 1.00 94.38 287 GLN A O 1
ATOM 2131 N N . LEU A 1 288 ? -16.882 8.821 20.683 1.00 95.88 288 LEU A N 1
ATOM 2132 C CA . LEU A 1 288 ? -16.932 7.385 20.985 1.00 95.88 288 LEU A CA 1
ATOM 2133 C C . LEU A 1 288 ? -16.259 7.061 22.316 1.00 95.88 288 LEU A C 1
ATOM 2135 O O . LEU A 1 288 ? -16.758 6.238 23.076 1.00 95.88 288 LEU A O 1
ATOM 2139 N N . THR A 1 289 ? -15.128 7.707 22.603 1.00 95.62 289 THR A N 1
ATOM 2140 C CA . THR A 1 289 ? -14.395 7.524 23.859 1.00 95.62 289 THR A CA 1
ATOM 2141 C C . THR A 1 289 ? -13.911 8.854 24.419 1.00 95.62 289 THR A C 1
ATOM 2143 O O . THR A 1 289 ? -13.888 9.871 23.723 1.00 95.62 289 THR A O 1
ATOM 2146 N N . THR A 1 290 ? -13.560 8.864 25.704 1.00 93.50 290 THR A N 1
ATOM 2147 C CA . THR A 1 290 ? -13.082 10.050 26.435 1.00 93.50 290 THR A CA 1
ATOM 2148 C C . THR A 1 290 ? -11.606 9.970 26.817 1.00 93.50 290 THR A C 1
ATOM 2150 O O . THR A 1 290 ? -11.045 10.969 27.259 1.00 93.50 290 THR A O 1
ATOM 2153 N N . ASN A 1 291 ? -10.962 8.810 26.654 1.00 90.75 291 ASN A N 1
ATOM 2154 C CA . ASN A 1 291 ? -9.557 8.638 26.999 1.00 90.75 291 ASN A CA 1
ATOM 2155 C C . ASN A 1 291 ? -8.665 9.211 25.891 1.00 90.75 291 ASN A C 1
ATOM 2157 O O . ASN A 1 291 ? -8.725 8.761 24.750 1.00 90.75 291 ASN A O 1
ATOM 2161 N N . PHE A 1 292 ? -7.818 10.178 26.251 1.00 89.44 292 PHE A N 1
ATOM 2162 C CA . PHE A 1 292 ? -6.869 10.842 25.353 1.00 89.44 292 PHE A CA 1
ATOM 2163 C C . PHE A 1 292 ? -5.956 9.864 24.603 1.00 89.44 292 PHE A C 1
ATOM 2165 O O . PHE A 1 292 ? -5.593 10.117 23.460 1.00 89.44 292 PHE A O 1
ATOM 2172 N N . TYR A 1 293 ? -5.610 8.741 25.232 1.00 90.00 293 TYR A N 1
ATOM 2173 C CA . TYR A 1 293 ? -4.689 7.764 24.659 1.00 90.00 293 TYR A CA 1
ATOM 2174 C C . TYR A 1 293 ? -5.340 6.766 23.693 1.00 90.00 293 TYR A C 1
ATOM 2176 O O . TYR A 1 293 ? -4.649 5.882 23.181 1.00 90.00 293 TYR A O 1
ATOM 2184 N N . ASP A 1 294 ? -6.651 6.863 23.459 1.00 91.62 294 ASP A N 1
ATOM 2185 C CA . ASP A 1 294 ? -7.328 6.001 22.495 1.00 91.62 294 ASP A CA 1
ATOM 2186 C C . ASP A 1 294 ? -7.000 6.455 21.065 1.00 91.62 294 ASP A C 1
ATOM 2188 O O . ASP A 1 294 ? -7.304 7.582 20.667 1.00 91.62 294 ASP A O 1
ATOM 2192 N N . SER A 1 295 ? -6.382 5.571 20.284 1.00 90.19 295 SER A N 1
ATOM 2193 C CA . SER A 1 295 ? -5.803 5.893 18.979 1.00 90.19 295 SER A CA 1
ATOM 2194 C C . SER A 1 295 ? -5.858 4.715 18.001 1.00 90.19 295 SER A C 1
ATOM 2196 O O . SER A 1 295 ? -6.279 3.612 18.356 1.00 90.19 295 SER A O 1
ATOM 2198 N N . ALA A 1 296 ? -5.458 4.974 16.751 1.00 86.69 296 ALA A N 1
ATOM 2199 C CA . ALA A 1 296 ? -5.331 3.982 15.682 1.00 86.69 296 ALA A CA 1
ATOM 2200 C C . ALA A 1 296 ? -6.571 3.067 15.513 1.00 86.69 296 ALA A C 1
ATOM 2202 O O . ALA A 1 296 ? -6.464 1.845 15.637 1.00 86.69 296 ALA A O 1
ATOM 2203 N N . PRO A 1 297 ? -7.772 3.638 15.295 1.00 91.94 297 PRO A N 1
ATOM 2204 C CA . PRO A 1 297 ? -8.984 2.844 15.151 1.00 91.94 297 PRO A CA 1
ATOM 2205 C C . PRO A 1 297 ? -8.977 2.019 13.855 1.00 91.94 297 PRO A C 1
ATOM 2207 O O . PRO A 1 297 ? -8.357 2.396 12.869 1.00 91.94 297 PRO A O 1
ATOM 2210 N N . TYR A 1 298 ? -9.741 0.931 13.825 1.00 92.69 298 TYR A N 1
ATOM 2211 C CA . TYR A 1 298 ? -10.124 0.216 12.607 1.00 92.69 298 TYR A CA 1
ATOM 2212 C C . TYR A 1 298 ? -11.511 -0.405 12.784 1.00 92.69 298 TYR A C 1
ATOM 2214 O O . TYR A 1 298 ? -11.853 -0.850 13.882 1.00 92.69 298 TYR A O 1
ATOM 2222 N N . ALA A 1 299 ? -12.333 -0.425 11.735 1.00 91.44 299 ALA A N 1
ATOM 2223 C CA . ALA A 1 299 ? -13.748 -0.773 11.848 1.00 91.44 299 ALA A CA 1
ATOM 2224 C C . ALA A 1 299 ? -14.162 -1.953 10.960 1.00 91.44 299 ALA A C 1
ATOM 2226 O O . ALA A 1 299 ? -13.893 -1.972 9.762 1.00 91.44 299 ALA A O 1
ATOM 2227 N N . ALA A 1 300 ? -14.914 -2.886 11.547 1.00 89.81 300 ALA A N 1
ATOM 2228 C CA . ALA A 1 300 ? -15.626 -3.945 10.839 1.00 89.81 300 ALA A CA 1
ATOM 2229 C C . ALA A 1 300 ? -17.033 -4.139 11.426 1.00 89.81 300 ALA A C 1
ATOM 2231 O O . ALA A 1 300 ? -17.222 -4.438 12.609 1.00 89.81 300 ALA A O 1
ATOM 2232 N N . GLY A 1 301 ? -18.048 -3.960 10.583 1.00 87.56 301 GLY A N 1
ATOM 2233 C CA . GLY A 1 301 ? -19.447 -3.973 10.989 1.00 87.56 301 GLY A CA 1
ATOM 2234 C C . GLY A 1 301 ? -19.732 -2.911 12.054 1.00 87.56 301 GLY A C 1
ATOM 2235 O O . GLY A 1 301 ? -19.437 -1.734 11.875 1.00 87.56 301 GLY A O 1
ATOM 2236 N N . ASN A 1 302 ? -20.318 -3.338 13.175 1.00 90.44 302 ASN A N 1
ATOM 2237 C CA . ASN A 1 302 ? -20.594 -2.472 14.327 1.00 90.44 302 ASN A CA 1
ATOM 2238 C C . ASN A 1 302 ? -19.398 -2.351 15.291 1.00 90.44 302 ASN A C 1
ATOM 2240 O O . ASN A 1 302 ? -19.507 -1.651 16.292 1.00 90.44 302 ASN A O 1
ATOM 2244 N N . LYS A 1 303 ? -18.286 -3.058 15.052 1.00 93.25 303 LYS A N 1
ATOM 2245 C CA . LYS A 1 303 ? -17.151 -3.122 15.978 1.00 93.25 303 LYS A CA 1
ATOM 2246 C C . LYS A 1 303 ? -16.004 -2.248 15.479 1.00 93.25 303 LYS A C 1
ATOM 2248 O O . LYS A 1 303 ? -15.600 -2.338 14.324 1.00 93.25 303 LYS A O 1
ATOM 2253 N N . ILE A 1 304 ? -15.465 -1.437 16.379 1.00 95.25 304 ILE A N 1
ATOM 2254 C CA . ILE A 1 304 ? -14.262 -0.633 16.176 1.00 95.25 304 ILE A CA 1
ATOM 2255 C C . ILE A 1 304 ? -13.211 -1.173 17.134 1.00 95.25 304 ILE A C 1
ATOM 2257 O O . ILE A 1 304 ? -13.460 -1.212 18.338 1.00 95.25 304 ILE A O 1
ATOM 2261 N N . VAL A 1 305 ? -12.067 -1.605 16.614 1.00 95.69 305 VAL A N 1
ATOM 2262 C CA . VAL A 1 305 ? -10.890 -1.952 17.418 1.00 95.69 305 VAL A CA 1
ATOM 2263 C C . VAL A 1 305 ? -9.913 -0.794 17.426 1.00 95.69 305 VAL A C 1
ATOM 2265 O O . VAL A 1 305 ? -9.856 -0.032 16.467 1.00 95.69 305 VAL A O 1
ATOM 2268 N N . PHE A 1 306 ? -9.190 -0.625 18.522 1.00 94.44 306 PHE A N 1
ATOM 2269 C CA . PHE A 1 306 ? -8.285 0.503 18.701 1.00 94.44 306 PHE A CA 1
ATOM 2270 C C . PHE A 1 306 ? -7.239 0.202 19.765 1.00 94.44 306 PHE A C 1
ATOM 2272 O O . PHE A 1 306 ? -7.388 -0.729 20.563 1.00 94.44 306 PHE A O 1
ATOM 2279 N N . VAL A 1 307 ? -6.196 1.022 19.783 1.00 92.88 307 VAL A N 1
ATOM 2280 C CA . VAL A 1 307 ? -5.129 0.976 20.778 1.00 92.88 307 VAL A CA 1
ATOM 2281 C C . VAL A 1 307 ? -5.436 1.971 21.894 1.00 92.88 307 VAL A C 1
ATOM 2283 O O . VAL A 1 307 ? -5.869 3.089 21.628 1.00 92.88 307 VAL A O 1
ATOM 2286 N N . SER A 1 308 ? -5.188 1.592 23.145 1.00 93.06 308 SER A N 1
ATOM 2287 C CA . SER A 1 308 ? -5.278 2.494 24.297 1.00 93.06 308 SER A CA 1
ATOM 2288 C C . SER A 1 308 ? -4.076 2.303 25.217 1.00 93.06 308 SER A C 1
ATOM 2290 O O . SER A 1 308 ? -3.717 1.166 25.535 1.00 93.06 308 SER A O 1
ATOM 2292 N N . TYR A 1 309 ? -3.452 3.403 25.643 1.00 90.81 309 TYR A N 1
ATOM 2293 C CA . TYR A 1 309 ? -2.372 3.377 26.631 1.00 90.81 309 TYR A CA 1
ATOM 2294 C C . TYR A 1 309 ? -2.942 3.258 28.045 1.00 90.81 309 TYR A C 1
ATOM 2296 O O . TYR A 1 309 ? -3.685 4.127 28.510 1.00 90.81 309 TYR A O 1
ATOM 2304 N N . ASP A 1 310 ? -2.567 2.193 28.744 1.00 86.69 310 ASP A N 1
ATOM 2305 C CA . ASP A 1 310 ? -2.829 2.033 30.164 1.00 86.69 310 ASP A CA 1
ATOM 2306 C C . ASP A 1 310 ? -1.706 2.691 30.973 1.00 86.69 310 ASP A C 1
ATOM 2308 O O . ASP A 1 310 ? -0.572 2.210 31.027 1.00 86.69 310 ASP A O 1
ATOM 2312 N N . THR A 1 311 ? -2.040 3.792 31.642 1.00 87.19 311 THR A N 1
ATOM 2313 C CA . THR A 1 311 ? -1.107 4.573 32.463 1.00 87.19 311 THR A CA 1
ATOM 2314 C C . THR A 1 311 ? -0.687 3.870 33.751 1.00 87.19 311 THR A C 1
ATOM 2316 O O . THR A 1 311 ? 0.297 4.279 34.362 1.00 87.19 311 THR A O 1
ATOM 2319 N N . LYS A 1 312 ? -1.396 2.816 34.180 1.00 87.06 312 LYS A N 1
ATOM 2320 C CA . LYS A 1 312 ? -1.024 2.036 35.371 1.00 87.06 312 LYS A CA 1
ATOM 2321 C C . LYS A 1 312 ? 0.053 1.013 35.049 1.00 87.06 312 LYS A C 1
ATOM 2323 O O . LYS A 1 312 ? 0.967 0.809 35.841 1.00 87.06 312 LYS A O 1
ATOM 2328 N N . THR A 1 313 ? -0.073 0.359 33.897 1.00 85.88 313 THR A N 1
ATOM 2329 C CA . THR A 1 313 ? 0.863 -0.681 33.456 1.00 85.88 313 THR A CA 1
ATOM 2330 C C . THR A 1 313 ? 1.931 -0.164 32.496 1.00 85.88 313 THR A C 1
ATOM 2332 O O . THR A 1 313 ? 2.862 -0.907 32.200 1.00 85.88 313 THR A O 1
ATOM 2335 N N . TYR A 1 314 ? 1.825 1.095 32.052 1.00 87.81 314 TYR A N 1
ATOM 2336 C CA . TYR A 1 314 ? 2.699 1.746 31.068 1.00 87.81 314 TYR A CA 1
ATOM 2337 C C . TYR A 1 314 ? 2.751 0.993 29.730 1.00 87.81 314 TYR A C 1
ATOM 2339 O O . TYR A 1 314 ? 3.799 0.876 29.088 1.00 87.81 314 TYR A O 1
ATOM 2347 N N . ARG A 1 315 ? 1.608 0.441 29.305 1.00 87.56 315 ARG A N 1
ATOM 2348 C CA . ARG A 1 315 ? 1.507 -0.440 28.133 1.00 87.56 315 ARG A CA 1
ATOM 2349 C C . ARG A 1 315 ? 0.321 -0.089 27.260 1.00 87.56 315 ARG A C 1
ATOM 2351 O O . ARG A 1 315 ? -0.731 0.309 27.747 1.00 87.56 315 ARG A O 1
ATOM 2358 N N . TYR A 1 316 ? 0.487 -0.297 25.962 1.00 90.06 316 TYR A N 1
ATOM 2359 C CA . TYR A 1 316 ? -0.607 -0.210 25.013 1.00 90.06 316 TYR A CA 1
ATOM 2360 C C . TYR A 1 316 ? -1.332 -1.550 24.921 1.00 90.06 316 TYR A C 1
ATOM 2362 O O . TYR A 1 316 ? -0.694 -2.597 24.815 1.00 90.06 316 TYR A O 1
ATOM 2370 N N . GLN A 1 317 ? -2.660 -1.505 24.957 1.00 92.62 317 GLN A N 1
ATOM 2371 C CA . GLN A 1 317 ? -3.534 -2.670 24.841 1.00 92.62 317 GLN A CA 1
ATOM 2372 C C . GLN A 1 317 ? -4.573 -2.436 23.746 1.00 92.62 317 GLN A C 1
ATOM 2374 O O . GLN A 1 317 ? -4.937 -1.293 23.451 1.00 92.62 317 GLN A O 1
ATOM 2379 N N . ILE A 1 318 ? -5.079 -3.525 23.176 1.00 94.19 318 ILE A N 1
ATOM 2380 C CA . ILE A 1 318 ? -6.143 -3.492 22.181 1.00 94.19 318 ILE A CA 1
ATOM 2381 C C . ILE A 1 318 ? -7.497 -3.529 22.882 1.00 94.19 318 ILE A C 1
ATOM 2383 O O . ILE A 1 318 ? -7.751 -4.343 23.774 1.00 94.19 318 ILE A O 1
ATOM 2387 N N . TYR A 1 319 ? -8.389 -2.653 22.442 1.00 95.06 319 TYR A N 1
ATOM 2388 C CA . TYR A 1 319 ? -9.771 -2.569 22.886 1.00 95.06 319 TYR A CA 1
ATOM 2389 C C . TYR A 1 319 ? -10.715 -2.678 21.694 1.00 95.06 319 TYR A C 1
ATOM 2391 O O . TYR A 1 319 ? -10.329 -2.476 20.545 1.00 95.06 319 TYR A O 1
ATOM 2399 N N . SER A 1 320 ? -11.977 -2.974 21.986 1.00 96.06 320 SER A N 1
ATOM 2400 C CA . SER A 1 320 ? -13.089 -2.827 21.057 1.00 96.06 320 SER A CA 1
ATOM 2401 C C . SER A 1 320 ? -14.179 -1.943 21.644 1.00 96.06 320 SER A C 1
ATOM 2403 O O . SER A 1 320 ? -14.310 -1.845 22.863 1.00 96.06 320 SER A O 1
ATOM 2405 N N . ILE A 1 321 ? -14.953 -1.298 20.778 1.00 96.69 321 ILE A N 1
ATOM 2406 C CA . ILE A 1 321 ? -16.140 -0.507 21.111 1.00 96.69 321 ILE A CA 1
ATOM 2407 C C . ILE A 1 321 ? -17.152 -0.598 19.964 1.00 96.69 321 ILE A C 1
ATOM 2409 O O . ILE A 1 321 ? -16.786 -0.917 18.830 1.00 96.69 321 ILE A O 1
ATOM 2413 N N . SER A 1 322 ? -18.430 -0.351 20.242 1.00 95.38 322 SER A N 1
ATOM 2414 C CA . SER A 1 322 ? -19.450 -0.252 19.202 1.00 95.38 322 SER A CA 1
ATOM 2415 C C . SER A 1 322 ? -19.335 1.064 18.425 1.00 95.38 322 SER A C 1
ATOM 2417 O O . SER A 1 322 ? -18.819 2.061 18.936 1.00 95.38 322 SER A O 1
ATOM 2419 N N . SER A 1 323 ? -19.909 1.128 17.222 1.00 91.31 323 SER A N 1
ATOM 2420 C CA . SER A 1 323 ? -19.974 2.377 16.447 1.00 91.31 323 SER A CA 1
ATOM 2421 C C . SER A 1 323 ? -20.838 3.467 17.098 1.00 91.31 323 SER A C 1
ATOM 2423 O O . SER A 1 323 ? -20.863 4.597 16.616 1.00 91.31 323 SER A O 1
ATOM 2425 N N . LYS A 1 324 ? -21.558 3.139 18.180 1.00 92.81 324 LYS A N 1
ATOM 2426 C CA . LYS A 1 324 ? -22.323 4.080 19.010 1.00 92.81 324 LYS A CA 1
ATOM 2427 C C . LYS A 1 324 ? -21.571 4.517 20.272 1.00 92.81 324 LYS A C 1
ATOM 2429 O O . LYS A 1 324 ? -22.139 5.243 21.080 1.00 92.81 324 LYS A O 1
ATOM 2434 N N . GLY A 1 325 ? -20.334 4.059 20.473 1.00 94.25 325 GLY A N 1
ATOM 2435 C CA . GLY A 1 325 ? -19.558 4.353 21.681 1.00 94.25 325 GLY A CA 1
ATOM 2436 C C . GLY A 1 325 ? -19.962 3.508 22.897 1.00 94.25 325 GLY A C 1
ATOM 2437 O O . GLY A 1 325 ? -19.617 3.842 24.026 1.00 94.25 325 GLY A O 1
ATOM 2438 N N . THR A 1 326 ? -20.703 2.417 22.690 1.00 95.69 326 THR A N 1
ATOM 2439 C CA . THR A 1 326 ? -21.124 1.484 23.752 1.00 95.69 326 THR A CA 1
ATOM 2440 C C . THR A 1 326 ? -20.265 0.222 23.749 1.00 95.69 326 THR A C 1
ATOM 2442 O O . THR A 1 326 ? -19.484 -0.003 22.829 1.00 95.69 326 THR A O 1
ATOM 2445 N N . ASP A 1 327 ? -20.417 -0.633 24.762 1.00 95.06 327 ASP A N 1
ATOM 2446 C CA . ASP A 1 327 ? -19.819 -1.979 24.782 1.00 95.06 327 ASP A CA 1
ATOM 2447 C C . ASP A 1 327 ? -18.286 -1.994 24.689 1.00 95.06 327 ASP A C 1
ATOM 2449 O O . ASP A 1 327 ? -17.695 -2.889 24.081 1.00 95.06 327 ASP A O 1
ATOM 2453 N N . ARG A 1 328 ? -17.629 -1.000 25.302 1.00 95.56 328 ARG A N 1
ATOM 2454 C CA . ARG A 1 328 ? -16.166 -0.940 25.363 1.00 95.56 328 ARG A CA 1
ATOM 2455 C C . ARG A 1 328 ? -15.612 -2.161 26.105 1.00 95.56 328 ARG A C 1
ATOM 2457 O O . ARG A 1 328 ? -15.961 -2.388 27.262 1.00 95.56 328 ARG A O 1
ATOM 2464 N N . LYS A 1 329 ? -14.709 -2.912 25.471 1.00 94.62 329 LYS A N 1
ATOM 2465 C CA . LYS A 1 329 ? -14.085 -4.127 26.025 1.00 94.62 329 LYS A CA 1
ATOM 2466 C C . LYS A 1 329 ? -12.594 -4.172 25.722 1.00 94.62 329 LYS A C 1
ATOM 2468 O O . LYS A 1 329 ? -12.199 -3.924 24.587 1.00 94.62 329 LYS A O 1
ATOM 2473 N N . GLN A 1 330 ? -11.783 -4.514 26.718 1.00 93.88 330 GLN A N 1
ATOM 2474 C CA . GLN A 1 330 ? -10.369 -4.840 26.520 1.00 93.88 330 GLN A CA 1
ATOM 2475 C C . GLN A 1 330 ? -10.251 -6.219 25.863 1.00 93.88 330 GLN A C 1
ATOM 2477 O O . GLN A 1 330 ? -10.978 -7.136 26.245 1.00 93.88 330 GLN A O 1
ATOM 2482 N N . LEU A 1 331 ? -9.376 -6.347 24.866 1.00 93.44 331 LEU A N 1
ATOM 2483 C CA . LEU A 1 331 ? -9.167 -7.576 24.097 1.00 93.44 331 LEU A CA 1
ATOM 2484 C C . LEU A 1 331 ? -7.825 -8.253 24.404 1.00 93.44 331 LEU A C 1
ATOM 2486 O O . LEU A 1 331 ? -7.734 -9.473 24.308 1.00 93.44 331 LEU A O 1
ATOM 2490 N N . THR A 1 332 ? -6.801 -7.487 24.785 1.00 91.62 332 THR A N 1
ATOM 2491 C CA . THR A 1 332 ? -5.472 -8.009 25.140 1.00 91.62 332 THR A CA 1
ATOM 2492 C C . THR A 1 332 ? -5.140 -7.699 26.593 1.00 91.62 332 THR A C 1
ATOM 2494 O O . THR A 1 332 ? -5.494 -6.639 27.109 1.00 91.62 332 THR A O 1
ATOM 2497 N N . PHE A 1 333 ? -4.455 -8.628 27.257 1.00 85.88 333 PHE A N 1
ATOM 2498 C CA . PHE A 1 333 ? -4.098 -8.541 28.681 1.00 85.88 333 PHE A CA 1
ATOM 2499 C C . PHE A 1 333 ? -2.606 -8.816 28.912 1.00 85.88 333 PHE A C 1
ATOM 2501 O O . PHE A 1 333 ? -2.179 -9.117 30.024 1.00 85.88 333 PHE A O 1
ATOM 2508 N N . ASP A 1 334 ? -1.820 -8.748 27.841 1.00 77.31 334 ASP A N 1
ATOM 2509 C CA . ASP A 1 334 ? -0.422 -9.149 27.819 1.00 77.31 334 ASP A CA 1
ATOM 2510 C C . ASP A 1 334 ? 0.493 -8.165 28.560 1.00 77.31 334 ASP A C 1
ATOM 2512 O O . ASP A 1 334 ? 0.200 -6.975 28.700 1.00 77.31 334 ASP A O 1
ATOM 2516 N N . THR A 1 335 ? 1.657 -8.657 28.988 1.00 73.50 335 THR A N 1
ATOM 2517 C CA . THR A 1 335 ? 2.738 -7.848 29.578 1.00 73.50 335 THR A CA 1
ATOM 2518 C C . THR A 1 335 ? 3.578 -7.096 28.543 1.00 73.50 335 THR A C 1
ATOM 2520 O O . THR A 1 335 ? 4.506 -6.380 28.916 1.00 73.50 335 THR A O 1
ATOM 2523 N N . ASP A 1 336 ? 3.264 -7.235 27.262 1.00 78.62 336 ASP A N 1
ATOM 2524 C CA . ASP A 1 336 ? 3.951 -6.571 26.155 1.00 78.62 336 ASP A CA 1
ATOM 2525 C C . ASP A 1 336 ? 3.045 -5.496 25.541 1.00 78.62 336 ASP A C 1
ATOM 2527 O O . ASP A 1 336 ? 1.840 -5.458 25.793 1.00 78.62 336 ASP A O 1
ATOM 2531 N N . SER A 1 337 ? 3.623 -4.579 24.764 1.00 79.12 337 SER A N 1
ATOM 2532 C CA . SER A 1 337 ? 2.922 -3.373 24.305 1.00 79.12 337 SER A CA 1
ATOM 2533 C C . SER A 1 337 ? 2.379 -3.539 22.888 1.00 79.12 337 SER A C 1
ATOM 2535 O O . SER A 1 337 ? 3.137 -3.849 21.975 1.00 79.12 337 SER A O 1
ATOM 2537 N N . SER A 1 338 ? 1.092 -3.273 22.669 1.00 76.00 338 SER A N 1
ATOM 2538 C CA . SER A 1 338 ? 0.466 -3.354 21.340 1.00 76.00 338 SER A CA 1
ATOM 2539 C C . SER A 1 338 ? 0.325 -1.968 20.705 1.00 76.00 338 SER A C 1
ATOM 2541 O O . SER A 1 338 ? -0.684 -1.300 20.906 1.00 76.00 338 SER A O 1
ATOM 2543 N N . LYS A 1 339 ? 1.361 -1.492 19.998 1.00 68.81 339 LYS A N 1
ATOM 2544 C CA . LYS A 1 339 ? 1.496 -0.078 19.570 1.00 68.81 339 LYS A CA 1
ATOM 2545 C C . LYS A 1 339 ? 0.999 0.252 18.155 1.00 68.81 339 LYS A C 1
ATOM 2547 O O . LYS A 1 339 ? 0.952 1.423 17.798 1.00 68.81 339 LYS A O 1
ATOM 2552 N N . SER A 1 340 ? 0.651 -0.745 17.347 1.00 73.12 340 SER A N 1
ATOM 2553 C CA . SER A 1 340 ? 0.264 -0.554 15.941 1.00 73.12 340 SER A CA 1
ATOM 2554 C C . SER A 1 340 ? -1.243 -0.442 15.744 1.00 73.12 340 SER A C 1
ATOM 2556 O O . SER A 1 340 ? -1.984 -1.006 16.543 1.00 73.12 340 SER A O 1
ATOM 2558 N N . THR A 1 341 ? -1.693 0.110 14.614 1.00 80.62 341 THR A N 1
ATOM 2559 C CA . THR A 1 341 ? -3.098 0.044 14.176 1.00 80.62 341 THR A CA 1
ATOM 2560 C C . THR A 1 341 ? -3.585 -1.410 14.070 1.00 80.62 341 THR A C 1
ATOM 2562 O O . THR A 1 341 ? -3.172 -2.111 13.141 1.00 80.62 341 THR A O 1
ATOM 2565 N N . PRO A 1 342 ? -4.448 -1.903 14.983 1.00 91.81 342 PRO A N 1
ATOM 2566 C CA . PRO A 1 342 ? -5.035 -3.228 14.848 1.00 91.81 342 PRO A CA 1
ATOM 2567 C C . PRO A 1 342 ? -5.935 -3.274 13.615 1.00 91.81 342 PRO A C 1
ATOM 2569 O O . PRO A 1 342 ? -6.584 -2.291 13.270 1.00 91.81 342 PRO A O 1
ATOM 2572 N N . GLN A 1 343 ? -6.014 -4.431 12.975 1.00 92.38 343 GLN A N 1
ATOM 2573 C CA . GLN A 1 343 ? -6.945 -4.702 11.884 1.00 92.38 343 GLN A CA 1
ATOM 2574 C C . GLN A 1 343 ? -7.971 -5.729 12.352 1.00 92.38 343 GLN A C 1
ATOM 2576 O O . GLN A 1 343 ? -7.626 -6.640 13.105 1.00 92.38 343 GLN A O 1
ATOM 2581 N N . ILE A 1 344 ? -9.221 -5.617 11.906 1.00 92.81 344 ILE A N 1
ATOM 2582 C CA . ILE A 1 344 ? -10.269 -6.596 12.212 1.00 92.81 344 ILE A CA 1
ATOM 2583 C C . ILE A 1 344 ? -10.907 -7.125 10.927 1.00 92.81 344 ILE A C 1
ATOM 2585 O O . ILE A 1 344 ? -11.219 -6.374 10.008 1.00 92.81 344 ILE A O 1
ATOM 2589 N N . SER A 1 345 ? -11.084 -8.441 10.871 1.00 91.56 345 SER A N 1
ATOM 2590 C CA . SER A 1 345 ? -11.782 -9.146 9.787 1.00 91.56 345 SER A CA 1
ATOM 2591 C C . SER A 1 345 ? -13.245 -8.707 9.675 1.00 91.56 345 SER A C 1
ATOM 2593 O O . SER A 1 345 ? -13.861 -8.301 10.661 1.00 91.56 345 SER A O 1
ATOM 2595 N N . ALA A 1 346 ? -13.837 -8.804 8.480 1.00 87.19 346 ALA A N 1
ATOM 2596 C CA . ALA A 1 346 ? -15.187 -8.288 8.230 1.00 87.19 346 ALA A CA 1
ATOM 2597 C C . ALA A 1 346 ? -16.291 -8.946 9.072 1.00 87.19 346 ALA A C 1
ATOM 2599 O O . ALA A 1 346 ? -17.319 -8.316 9.324 1.00 87.19 346 ALA A O 1
ATOM 2600 N N . ASP A 1 347 ? -16.097 -10.194 9.501 1.00 86.44 347 ASP A N 1
ATOM 2601 C CA . ASP A 1 347 ? -17.017 -10.900 10.397 1.00 86.44 347 ASP A CA 1
ATOM 2602 C C . ASP A 1 347 ? -16.829 -10.522 11.881 1.00 86.44 347 ASP A C 1
ATOM 2604 O O . ASP A 1 347 ? -17.630 -10.914 12.730 1.00 86.44 347 ASP A O 1
ATOM 2608 N N . GLY A 1 348 ? -15.802 -9.728 12.197 1.00 90.00 348 GLY A N 1
ATOM 2609 C CA . GLY A 1 348 ? -15.503 -9.240 13.536 1.00 90.00 348 GLY A CA 1
ATOM 2610 C C . GLY A 1 348 ? -14.871 -10.274 14.472 1.00 90.00 348 GLY A C 1
ATOM 2611 O O . GLY A 1 348 ? -14.842 -10.021 15.687 1.00 90.00 348 GLY A O 1
ATOM 2612 N N . LYS A 1 349 ? -14.412 -11.421 13.944 1.00 90.19 349 LYS A N 1
ATOM 2613 C CA . LYS A 1 349 ? -13.938 -12.566 14.741 1.00 90.19 349 LYS A CA 1
ATOM 2614 C C . LYS A 1 349 ? -12.435 -12.609 14.937 1.00 90.19 349 LYS A C 1
ATOM 2616 O O . LYS A 1 349 ? -11.988 -13.076 15.977 1.00 90.19 349 LYS A O 1
ATOM 2621 N N . ILE A 1 350 ? -11.667 -12.125 13.968 1.00 93.12 350 ILE A N 1
ATOM 2622 C CA . ILE A 1 350 ? -10.204 -12.096 14.033 1.00 93.12 350 ILE A CA 1
ATOM 2623 C C . ILE A 1 350 ? -9.703 -10.661 14.074 1.00 93.12 350 ILE A C 1
ATOM 2625 O O . ILE A 1 350 ? -10.063 -9.865 13.202 1.00 93.12 350 ILE A O 1
ATOM 2629 N N . VAL A 1 351 ? -8.847 -10.366 15.053 1.00 94.50 351 VAL A N 1
ATOM 2630 C CA . VAL A 1 351 ? -8.068 -9.126 15.140 1.00 94.50 351 VAL A CA 1
ATOM 2631 C C . VAL A 1 351 ? -6.598 -9.452 14.929 1.00 94.50 351 VAL A C 1
ATOM 2633 O O . VAL A 1 351 ? -6.072 -10.341 15.591 1.00 94.50 351 VAL A O 1
ATOM 2636 N N . VAL A 1 352 ? -5.934 -8.730 14.032 1.00 93.50 352 VAL A N 1
ATOM 2637 C CA . VAL A 1 352 ? -4.488 -8.838 13.817 1.00 93.50 352 VAL A CA 1
ATOM 2638 C C . VAL A 1 352 ? -3.815 -7.553 14.271 1.00 93.50 352 VAL A C 1
ATOM 2640 O O . VAL A 1 352 ? -4.278 -6.457 13.957 1.00 93.50 352 VAL A O 1
ATOM 2643 N N . PHE A 1 353 ? -2.741 -7.679 15.039 1.00 91.69 353 PHE A N 1
ATOM 2644 C CA . PHE A 1 353 ? -2.028 -6.549 15.626 1.00 91.69 353 PHE A CA 1
ATOM 2645 C C . PHE A 1 353 ? -0.570 -6.919 15.887 1.00 91.69 353 PHE A C 1
ATOM 2647 O O . PHE A 1 353 ? -0.187 -8.088 15.815 1.00 91.69 353 PHE A O 1
ATOM 2654 N N . GLN A 1 354 ? 0.243 -5.912 16.188 1.00 89.00 354 GLN A N 1
ATOM 2655 C CA . GLN A 1 354 ? 1.616 -6.125 16.619 1.00 89.00 354 GLN A CA 1
ATOM 2656 C C . GLN A 1 354 ? 1.734 -6.093 18.121 1.00 89.00 354 GLN A C 1
ATOM 2658 O O . GLN A 1 354 ? 1.142 -5.240 18.783 1.00 89.00 354 GLN A O 1
ATOM 2663 N N . LYS A 1 355 ? 2.605 -6.957 18.617 1.00 88.25 355 LYS A N 1
ATOM 2664 C CA . LYS A 1 355 ? 3.020 -7.030 20.003 1.00 88.25 355 LYS A CA 1
ATOM 2665 C C . LYS A 1 355 ? 4.519 -6.741 20.067 1.00 88.25 355 LYS A C 1
ATOM 2667 O O . LYS A 1 355 ? 5.333 -7.527 19.589 1.00 88.25 355 LYS A O 1
ATOM 2672 N N . ALA A 1 356 ? 4.873 -5.586 20.623 1.00 84.75 356 ALA A N 1
ATOM 2673 C CA . ALA A 1 356 ? 6.253 -5.171 20.834 1.00 84.75 356 ALA A CA 1
ATOM 2674 C C . ALA A 1 356 ? 6.786 -5.801 22.124 1.00 84.75 356 ALA A C 1
ATOM 2676 O O . ALA A 1 356 ? 6.317 -5.470 23.221 1.00 84.75 356 ALA A O 1
ATOM 2677 N N . LYS A 1 357 ? 7.761 -6.697 21.972 1.00 81.94 357 LYS A N 1
ATOM 2678 C CA . LYS A 1 357 ? 8.514 -7.336 23.054 1.00 81.94 357 LYS A CA 1
ATOM 2679 C C . LYS A 1 357 ? 9.834 -6.589 23.271 1.00 81.94 357 LYS A C 1
ATOM 2681 O O . LYS A 1 357 ? 10.144 -5.624 22.578 1.00 81.94 357 LYS A O 1
ATOM 2686 N N . GLN A 1 358 ? 10.626 -7.028 24.247 1.00 80.38 358 GLN A N 1
ATOM 2687 C CA . GLN A 1 358 ? 11.887 -6.363 24.599 1.00 80.38 358 GLN A CA 1
ATOM 2688 C C . GLN A 1 358 ? 12.907 -6.320 23.443 1.00 80.38 358 GLN A C 1
ATOM 2690 O O . GLN A 1 358 ? 13.653 -5.351 23.344 1.00 80.38 358 GLN A O 1
ATOM 2695 N N . PHE A 1 359 ? 12.939 -7.350 22.591 1.00 79.69 359 PHE A N 1
ATOM 2696 C CA . PHE A 1 359 ? 13.950 -7.513 21.530 1.00 79.69 359 PHE A CA 1
ATOM 2697 C C . PHE A 1 359 ? 13.360 -7.891 20.164 1.00 79.69 359 PHE A C 1
ATOM 2699 O O . PHE A 1 359 ? 14.092 -8.134 19.205 1.00 79.69 359 PHE A O 1
ATOM 2706 N N . SER A 1 360 ? 12.038 -7.996 20.074 1.00 84.00 360 SER A N 1
ATOM 2707 C CA . SER A 1 360 ? 11.350 -8.444 18.871 1.00 84.00 360 SER A CA 1
ATOM 2708 C C . SER A 1 360 ? 9.987 -7.783 18.744 1.00 84.00 360 SER A C 1
ATOM 2710 O O . SER A 1 360 ? 9.378 -7.350 19.728 1.00 84.00 360 SER A O 1
ATOM 2712 N N . THR A 1 361 ? 9.497 -7.745 17.512 1.00 84.94 361 THR A N 1
ATOM 2713 C CA . THR A 1 361 ? 8.118 -7.383 17.202 1.00 84.94 361 THR A CA 1
ATOM 2714 C C . THR A 1 361 ? 7.422 -8.612 16.642 1.00 84.94 361 THR A C 1
ATOM 2716 O O . THR A 1 361 ? 7.895 -9.241 15.694 1.00 84.94 361 THR A O 1
ATOM 2719 N N . GLU A 1 362 ? 6.290 -8.963 17.240 1.00 87.69 362 GLU A N 1
ATOM 2720 C CA . GLU A 1 362 ? 5.503 -10.134 16.872 1.00 87.69 362 GLU A CA 1
ATOM 2721 C C . GLU A 1 362 ? 4.192 -9.716 16.204 1.00 87.69 362 GLU A C 1
ATOM 2723 O O . GLU A 1 362 ? 3.476 -8.845 16.700 1.00 87.69 362 GLU A O 1
ATOM 2728 N N . LEU A 1 363 ? 3.856 -10.366 15.093 1.00 89.75 363 LEU A N 1
ATOM 2729 C CA . LEU A 1 363 ? 2.545 -10.293 14.466 1.00 89.75 363 LEU A CA 1
ATOM 2730 C C . LEU A 1 363 ? 1.629 -11.344 15.093 1.00 89.75 363 LEU A C 1
ATOM 2732 O O . LEU A 1 363 ? 1.903 -12.543 15.014 1.00 89.75 363 LEU A O 1
ATOM 2736 N N . VAL A 1 364 ? 0.514 -10.902 15.668 1.00 91.12 364 VAL A N 1
ATOM 2737 C CA . VAL A 1 364 ? -0.405 -11.759 16.420 1.00 91.12 364 VAL A CA 1
ATOM 2738 C C . VAL A 1 364 ? -1.796 -11.722 15.802 1.00 91.12 364 VAL A C 1
ATOM 2740 O O . VAL A 1 364 ? -2.316 -10.651 15.496 1.00 91.12 364 VAL A O 1
ATOM 2743 N N . ALA A 1 365 ? -2.422 -12.892 15.671 1.00 92.94 365 ALA A N 1
ATOM 2744 C CA . ALA A 1 365 ? -3.853 -13.029 15.419 1.00 92.94 365 ALA A CA 1
ATOM 2745 C C . ALA A 1 365 ? -4.587 -13.421 16.709 1.00 92.94 365 ALA A C 1
ATOM 2747 O O . ALA A 1 365 ? -4.240 -14.407 17.359 1.00 92.94 365 ALA A O 1
ATOM 2748 N N . LEU A 1 366 ? -5.625 -12.665 17.058 1.00 93.50 366 LEU A N 1
ATOM 2749 C CA . LEU A 1 366 ? -6.524 -12.904 18.183 1.00 93.50 366 LEU A CA 1
ATOM 2750 C C . LEU A 1 366 ? -7.895 -13.354 17.676 1.00 93.50 366 LEU A C 1
ATOM 2752 O O . LEU A 1 366 ? -8.548 -12.635 16.918 1.00 93.50 366 LEU A O 1
ATOM 2756 N N . ASP A 1 367 ? -8.355 -14.505 18.164 1.00 92.94 367 ASP A N 1
ATOM 2757 C CA . ASP A 1 367 ? -9.759 -14.914 18.090 1.00 92.94 367 ASP A CA 1
ATOM 2758 C C . ASP A 1 367 ? -10.544 -14.154 19.167 1.00 92.94 367 ASP A C 1
ATOM 2760 O O . ASP A 1 367 ? -10.342 -14.349 20.366 1.00 92.94 367 ASP A O 1
ATOM 2764 N N . VAL A 1 368 ? -11.425 -13.256 18.737 1.00 91.62 368 VAL A N 1
ATOM 2765 C CA . VAL A 1 368 ? -12.164 -12.339 19.613 1.00 91.62 368 VAL A CA 1
ATOM 2766 C C . VAL A 1 368 ? -13.222 -13.060 20.450 1.00 91.62 368 VAL A C 1
ATOM 2768 O O . VAL A 1 368 ? -13.561 -12.585 21.532 1.00 91.62 368 VAL A O 1
ATOM 2771 N N . GLU A 1 369 ? -13.761 -14.182 19.969 1.00 89.25 369 GLU A N 1
ATOM 2772 C CA . GLU A 1 369 ? -14.774 -14.952 20.699 1.00 89.25 369 GLU A CA 1
ATOM 2773 C C . GLU A 1 369 ? -14.125 -15.823 21.775 1.00 89.25 369 GLU A C 1
ATOM 2775 O O . GLU A 1 369 ? -14.623 -15.893 22.899 1.00 89.25 369 GLU A O 1
ATOM 2780 N N . LYS A 1 370 ? -13.001 -16.467 21.442 1.00 91.12 370 LYS A N 1
ATOM 2781 C CA . LYS A 1 370 ? -12.295 -17.371 22.361 1.00 91.12 370 LYS A CA 1
ATOM 2782 C C . LYS A 1 370 ? -11.281 -16.666 23.259 1.00 91.12 370 LYS A C 1
ATOM 2784 O O . LYS A 1 370 ? -10.856 -17.246 24.253 1.00 91.12 370 LYS A O 1
ATOM 2789 N N . GLY A 1 371 ? -10.845 -15.461 22.894 1.00 89.56 371 GLY A N 1
ATOM 2790 C CA . GLY A 1 371 ? -9.746 -14.753 23.557 1.00 89.56 371 GLY A CA 1
ATOM 2791 C C . GLY A 1 371 ? -8.367 -15.378 23.313 1.00 89.56 371 GLY A C 1
ATOM 2792 O O . GLY A 1 371 ? -7.396 -14.998 23.961 1.00 89.56 371 GLY A O 1
ATOM 2793 N N . THR A 1 372 ? -8.260 -16.354 22.407 1.00 91.19 372 THR A N 1
ATOM 2794 C CA . THR A 1 372 ? -7.011 -17.077 22.140 1.00 91.19 372 THR A CA 1
ATOM 2795 C C . THR A 1 372 ? -6.158 -16.338 21.119 1.00 91.19 372 THR A C 1
ATOM 2797 O O . THR A 1 372 ? -6.663 -15.949 20.064 1.00 91.19 372 THR A O 1
ATOM 2800 N N . GLN A 1 373 ? -4.862 -16.210 21.399 1.00 91.50 373 GLN A N 1
ATOM 2801 C CA . GLN A 1 373 ? -3.884 -15.582 20.511 1.00 91.50 373 GLN A CA 1
ATOM 2802 C C . GLN A 1 373 ? -2.996 -16.618 19.814 1.00 91.50 373 GLN A C 1
ATOM 2804 O O . GLN A 1 373 ? -2.729 -17.695 20.350 1.00 91.50 373 GLN A O 1
ATOM 2809 N N . ARG A 1 374 ? -2.514 -16.269 18.621 1.00 89.38 374 ARG A N 1
ATOM 2810 C CA . ARG A 1 374 ? -1.551 -17.035 17.826 1.00 89.38 374 ARG A CA 1
ATOM 2811 C C . ARG A 1 374 ? -0.493 -16.097 17.253 1.00 89.38 374 ARG A C 1
ATOM 2813 O O . ARG A 1 374 ? -0.843 -15.107 16.617 1.00 89.38 374 ARG A O 1
ATOM 2820 N N . SER A 1 375 ? 0.774 -16.471 17.403 1.00 89.69 375 SER A N 1
ATOM 2821 C CA . SER A 1 375 ? 1.885 -15.849 16.680 1.00 89.69 375 SER A CA 1
ATOM 2822 C C . SER A 1 375 ? 1.861 -16.255 15.206 1.00 89.69 375 SER A C 1
ATOM 2824 O O . SER A 1 375 ? 1.727 -17.442 14.893 1.00 89.69 375 SER A O 1
ATOM 2826 N N . LEU A 1 376 ? 1.944 -15.278 14.306 1.00 88.50 376 LEU A N 1
ATOM 2827 C CA . LEU A 1 376 ? 2.027 -15.489 12.858 1.00 88.50 376 LEU A CA 1
ATOM 2828 C C . LEU A 1 376 ? 3.444 -15.262 12.326 1.00 88.50 376 LEU A C 1
ATOM 2830 O O . LEU A 1 376 ? 3.838 -15.887 11.346 1.00 88.50 376 LEU A O 1
ATOM 2834 N N . PHE A 1 377 ? 4.178 -14.339 12.943 1.00 86.00 377 PHE A N 1
ATOM 2835 C CA . PHE A 1 377 ? 5.519 -13.946 12.539 1.00 86.00 377 PHE A CA 1
ATOM 2836 C C . PHE A 1 377 ? 6.210 -13.240 13.695 1.00 86.00 377 PHE A C 1
ATOM 2838 O O . PHE A 1 377 ? 5.577 -12.452 14.395 1.00 86.00 377 PHE A O 1
ATOM 2845 N N . GLU A 1 378 ? 7.505 -13.466 13.860 1.00 85.81 378 GLU A N 1
ATOM 2846 C CA . GLU A 1 378 ? 8.318 -12.735 14.821 1.00 85.81 378 GLU A CA 1
ATOM 2847 C C . GLU A 1 378 ? 9.578 -12.245 14.124 1.00 85.81 378 GLU A C 1
ATOM 2849 O O . GLU A 1 378 ? 10.321 -13.031 13.538 1.00 85.81 378 GLU A O 1
ATOM 2854 N N . SER A 1 379 ? 9.792 -10.933 14.176 1.00 80.25 379 SER A N 1
ATOM 2855 C CA . SER A 1 379 ? 10.987 -10.302 13.640 1.00 80.25 379 SER A CA 1
ATOM 2856 C C . SER A 1 379 ? 11.834 -9.779 14.785 1.00 80.25 379 SER A C 1
ATOM 2858 O O . SER A 1 379 ? 11.362 -9.011 15.627 1.00 80.25 379 SER A O 1
ATOM 2860 N N . PHE A 1 380 ? 13.100 -10.174 14.792 1.00 71.38 380 PHE A N 1
ATOM 2861 C CA . PHE A 1 380 ? 14.103 -9.653 15.711 1.00 71.38 380 PHE A CA 1
ATOM 2862 C C . PHE A 1 380 ? 14.652 -8.345 15.133 1.00 71.38 380 PHE A C 1
ATOM 2864 O O . PHE A 1 380 ? 14.860 -8.261 13.926 1.00 71.38 380 PHE A O 1
ATOM 2871 N N . ASN A 1 381 ? 14.795 -7.319 15.974 1.00 64.44 381 ASN A N 1
ATOM 2872 C CA . ASN A 1 381 ? 15.302 -5.980 15.623 1.00 64.44 381 ASN A CA 1
ATOM 2873 C C . ASN A 1 381 ? 14.520 -5.169 14.561 1.00 64.44 381 ASN A C 1
ATOM 2875 O O . ASN A 1 381 ? 14.938 -4.073 14.209 1.00 64.44 381 ASN A O 1
ATOM 2879 N N . SER A 1 382 ? 13.363 -5.640 14.083 1.00 65.06 382 SER A N 1
ATOM 2880 C CA . SER A 1 382 ? 12.553 -4.872 13.126 1.00 65.06 382 SER A CA 1
ATOM 2881 C C . SER A 1 382 ? 11.736 -3.781 13.808 1.00 65.06 382 SER A C 1
ATOM 2883 O O . SER A 1 382 ? 11.014 -4.026 14.784 1.00 65.06 382 SER A O 1
ATOM 2885 N N . ASN A 1 383 ? 11.819 -2.580 13.237 1.00 61.00 383 ASN A N 1
ATOM 2886 C CA . ASN A 1 383 ? 11.178 -1.370 13.749 1.00 61.00 383 ASN A CA 1
ATOM 2887 C C . ASN A 1 383 ? 9.795 -1.095 13.141 1.00 61.00 383 ASN A C 1
ATOM 2889 O O . ASN A 1 383 ? 9.121 -0.161 13.574 1.00 61.00 383 ASN A O 1
ATOM 2893 N N . SER A 1 384 ? 9.355 -1.872 12.147 1.00 64.50 384 SER A N 1
ATOM 2894 C CA . SER A 1 384 ? 8.068 -1.632 11.496 1.00 64.50 384 SER A CA 1
ATOM 2895 C C . SER A 1 384 ? 7.464 -2.927 10.990 1.00 64.50 384 SER A C 1
ATOM 2897 O O . SER A 1 384 ? 7.945 -3.505 10.023 1.00 64.50 384 SER A O 1
ATOM 2899 N N . LEU A 1 385 ? 6.376 -3.351 11.630 1.00 67.50 385 LEU A N 1
ATOM 2900 C CA . LEU A 1 385 ? 5.334 -4.095 10.944 1.00 67.50 385 LEU A CA 1
ATOM 2901 C C . LEU A 1 385 ? 4.197 -3.092 10.683 1.00 67.50 385 LEU A C 1
ATOM 2903 O O . LEU A 1 385 ? 4.022 -2.125 11.421 1.00 67.50 385 LEU A O 1
ATOM 2907 N N . ALA A 1 386 ? 3.404 -3.271 9.640 1.00 77.56 386 ALA A N 1
ATOM 2908 C CA . ALA A 1 386 ? 2.195 -2.477 9.408 1.00 77.56 386 ALA A CA 1
ATOM 2909 C C . ALA A 1 386 ? 1.159 -3.422 8.794 1.00 77.56 386 ALA A C 1
ATOM 2911 O O . ALA A 1 386 ? 1.134 -3.577 7.574 1.00 77.56 386 ALA A O 1
ATOM 2912 N N . PRO A 1 387 ? 0.397 -4.168 9.620 1.00 89.62 387 PRO A N 1
ATOM 2913 C CA . PRO A 1 387 ? -0.456 -5.228 9.127 1.00 89.62 387 PRO A CA 1
ATOM 2914 C C . PRO A 1 387 ? -1.602 -4.645 8.325 1.00 89.62 387 PRO A C 1
ATOM 2916 O O . PRO A 1 387 ? -2.312 -3.754 8.791 1.00 89.62 387 PRO A O 1
ATOM 2919 N N . VAL A 1 388 ? -1.826 -5.224 7.154 1.00 90.94 388 VAL A N 1
ATOM 2920 C CA . VAL A 1 388 ? -3.022 -4.985 6.355 1.00 90.94 388 VAL A CA 1
ATOM 2921 C C . VAL A 1 388 ? -3.701 -6.326 6.123 1.00 90.94 388 VAL A C 1
ATOM 2923 O O . VAL A 1 388 ? -3.163 -7.215 5.461 1.00 90.94 388 VAL A O 1
ATOM 2926 N N . LEU A 1 389 ? -4.861 -6.492 6.752 1.00 92.12 389 LEU A N 1
ATOM 2927 C CA . LEU A 1 389 ? -5.638 -7.727 6.758 1.00 92.12 389 LEU A CA 1
ATOM 2928 C C . LEU A 1 389 ? -6.596 -7.738 5.563 1.00 92.12 389 LEU A C 1
ATOM 2930 O O . LEU A 1 389 ? -7.302 -6.759 5.325 1.00 92.12 389 LEU A O 1
ATOM 2934 N N . SER A 1 390 ? -6.662 -8.851 4.833 1.00 90.75 390 SER A N 1
ATOM 2935 C CA . SER A 1 390 ? -7.697 -9.054 3.823 1.00 90.75 390 SER A CA 1
ATOM 2936 C C . SER A 1 390 ? -9.069 -9.041 4.483 1.00 90.75 390 SER A C 1
ATOM 2938 O O . SER A 1 390 ? -9.249 -9.514 5.605 1.00 90.75 390 SER A O 1
ATOM 2940 N N . ARG A 1 391 ? -10.080 -8.527 3.783 1.00 83.56 391 ARG A N 1
ATOM 2941 C CA . ARG A 1 391 ? -11.421 -8.348 4.352 1.00 83.56 391 ARG A CA 1
ATOM 2942 C C . ARG A 1 391 ? -12.041 -9.666 4.830 1.00 83.56 391 ARG A C 1
ATOM 2944 O O . ARG A 1 391 ? -12.769 -9.684 5.821 1.00 83.56 391 ARG A O 1
ATOM 2951 N N . ASP A 1 392 ? -11.714 -10.771 4.163 1.00 83.38 392 ASP A N 1
ATOM 2952 C CA . ASP A 1 392 ? -12.120 -12.127 4.549 1.00 83.38 392 ASP A CA 1
ATOM 2953 C C . ASP A 1 392 ? -11.360 -12.708 5.761 1.00 83.38 392 ASP A C 1
ATOM 2955 O O . ASP A 1 392 ? -11.659 -13.821 6.193 1.00 83.38 392 ASP A O 1
ATOM 2959 N N . GLY A 1 393 ? -10.384 -11.975 6.304 1.00 88.25 393 GLY A N 1
ATOM 2960 C CA . GLY A 1 393 ? -9.604 -12.337 7.482 1.00 88.25 393 GLY A CA 1
ATOM 2961 C C . GLY A 1 393 ? -8.566 -13.436 7.261 1.00 88.25 393 GLY A C 1
ATOM 2962 O O . GLY A 1 393 ? -7.985 -13.901 8.238 1.00 88.25 393 GLY A O 1
ATOM 2963 N N . LYS A 1 394 ? -8.339 -13.892 6.020 1.00 90.06 394 LYS A N 1
ATOM 2964 C CA . LYS A 1 394 ? -7.485 -15.062 5.754 1.00 90.06 394 LYS A CA 1
ATOM 2965 C C . LYS A 1 394 ? -6.020 -14.731 5.510 1.00 90.06 394 LYS A C 1
ATOM 2967 O O . LYS A 1 394 ? -5.174 -15.593 5.751 1.00 90.06 394 LYS A O 1
ATOM 2972 N N . LYS A 1 395 ? -5.708 -13.534 5.014 1.00 93.00 395 LYS A N 1
ATOM 2973 C CA . LYS A 1 395 ? -4.350 -13.116 4.656 1.00 93.00 395 LYS A CA 1
ATOM 2974 C C . LYS A 1 395 ? -4.008 -11.795 5.320 1.00 93.00 395 LYS A C 1
ATOM 2976 O O . LYS A 1 395 ? -4.838 -10.897 5.359 1.00 93.00 395 LYS A O 1
ATOM 2981 N N . VAL A 1 396 ? -2.781 -11.653 5.796 1.00 94.12 396 VAL A N 1
ATOM 2982 C CA . VAL A 1 396 ? -2.256 -10.372 6.275 1.00 94.12 396 VAL A CA 1
ATOM 2983 C C . VAL A 1 396 ? -0.928 -10.088 5.594 1.00 94.12 396 VAL A C 1
ATOM 2985 O O . VAL A 1 396 ? -0.052 -10.948 5.578 1.00 94.12 396 VAL A O 1
ATOM 2988 N N . ALA A 1 397 ? -0.800 -8.896 5.020 1.00 93.69 397 ALA A N 1
ATOM 2989 C CA . ALA A 1 397 ? 0.461 -8.389 4.501 1.00 93.69 397 ALA A CA 1
ATOM 2990 C C . ALA A 1 397 ? 1.133 -7.499 5.553 1.00 93.69 397 ALA A C 1
ATOM 2992 O O . ALA A 1 397 ? 0.453 -6.738 6.243 1.00 93.69 397 ALA A O 1
ATOM 2993 N N . ILE A 1 398 ? 2.452 -7.595 5.672 1.00 91.75 398 ILE A N 1
ATOM 2994 C CA . ILE A 1 398 ? 3.285 -6.765 6.547 1.00 91.75 398 ILE A CA 1
ATOM 2995 C C . ILE A 1 398 ? 4.548 -6.340 5.798 1.00 91.75 398 ILE A C 1
ATOM 2997 O O . ILE A 1 398 ? 5.052 -7.080 4.958 1.00 91.75 398 ILE A O 1
ATOM 3001 N N . THR A 1 399 ? 5.081 -5.173 6.134 1.00 91.19 399 THR A N 1
ATOM 3002 C CA . THR A 1 399 ? 6.501 -4.860 5.916 1.00 91.19 399 THR A CA 1
ATOM 3003 C C . THR A 1 399 ? 7.286 -5.356 7.122 1.00 91.19 399 THR A C 1
ATOM 3005 O O . THR A 1 399 ? 6.744 -5.307 8.215 1.00 91.19 399 THR A O 1
ATOM 3008 N N . SER A 1 400 ? 8.516 -5.830 6.949 1.00 88.19 400 SER A N 1
ATOM 3009 C CA . SER A 1 400 ? 9.513 -5.921 8.017 1.00 88.19 400 SER A CA 1
ATOM 3010 C C . SER A 1 400 ? 10.816 -5.319 7.516 1.00 88.19 400 SER A C 1
ATOM 3012 O O . SER A 1 400 ? 11.213 -5.611 6.390 1.00 88.19 400 SER A O 1
ATOM 3014 N N . THR A 1 401 ? 11.463 -4.495 8.332 1.00 86.56 401 THR A N 1
ATOM 3015 C CA . THR A 1 401 ? 12.715 -3.817 7.980 1.00 86.56 401 THR A CA 1
ATOM 3016 C C . THR A 1 401 ? 13.849 -4.380 8.823 1.00 86.56 401 THR A C 1
ATOM 3018 O O . THR A 1 401 ? 13.710 -4.459 10.044 1.00 86.56 401 THR A O 1
ATOM 3021 N N . ASP A 1 402 ? 14.936 -4.800 8.180 1.00 83.56 402 ASP A N 1
ATOM 3022 C CA . ASP A 1 402 ? 16.118 -5.324 8.865 1.00 83.56 402 ASP A CA 1
ATOM 3023 C C . ASP A 1 402 ? 17.071 -4.211 9.350 1.00 83.56 402 ASP A C 1
ATOM 3025 O O . ASP A 1 402 ? 16.850 -3.021 9.116 1.00 83.56 402 ASP A O 1
ATOM 3029 N N . ASP A 1 403 ? 18.148 -4.607 10.037 1.00 82.31 403 ASP A N 1
ATOM 3030 C CA . ASP A 1 403 ? 19.163 -3.689 10.577 1.00 82.31 403 ASP A CA 1
ATOM 3031 C C . ASP A 1 403 ? 19.952 -2.934 9.484 1.00 82.31 403 ASP A C 1
ATOM 3033 O O . ASP A 1 403 ? 20.621 -1.944 9.781 1.00 82.31 403 ASP A O 1
ATOM 3037 N N . ASN A 1 404 ? 19.877 -3.380 8.225 1.00 84.81 404 ASN A N 1
ATOM 3038 C CA . ASN A 1 404 ? 20.479 -2.711 7.070 1.00 84.81 404 ASN A CA 1
ATOM 3039 C C . ASN A 1 404 ? 19.482 -1.781 6.357 1.00 84.81 404 ASN A C 1
ATOM 3041 O O . ASN A 1 404 ? 19.746 -1.357 5.233 1.00 84.81 404 ASN A O 1
ATOM 3045 N N . GLU A 1 405 ? 18.338 -1.494 6.988 1.00 86.12 405 GLU A N 1
ATOM 3046 C CA . GLU A 1 405 ? 17.234 -0.697 6.445 1.00 86.12 405 GLU A CA 1
ATOM 3047 C C . GLU A 1 405 ? 16.577 -1.309 5.195 1.00 86.12 405 GLU A C 1
ATOM 3049 O O . GLU A 1 405 ? 15.805 -0.654 4.488 1.00 86.12 405 GLU A O 1
ATOM 3054 N N . VAL A 1 406 ? 16.802 -2.602 4.940 1.00 86.81 406 VAL A N 1
ATOM 3055 C CA . VAL A 1 406 ? 16.145 -3.318 3.850 1.00 86.81 406 VAL A CA 1
ATOM 3056 C C . VAL A 1 406 ? 14.752 -3.718 4.309 1.00 86.81 406 VAL A C 1
ATOM 3058 O O . VAL A 1 406 ? 14.571 -4.488 5.252 1.00 86.81 406 VAL A O 1
ATOM 3061 N N . SER A 1 407 ? 13.745 -3.176 3.629 1.00 90.69 407 SER A N 1
ATOM 3062 C CA . SER A 1 407 ? 12.345 -3.485 3.900 1.00 90.69 407 SER A CA 1
ATOM 3063 C C . SER A 1 407 ? 11.838 -4.586 2.979 1.00 90.69 407 SER A C 1
ATOM 3065 O O . SER A 1 407 ? 11.938 -4.481 1.758 1.00 90.69 407 SER A O 1
ATOM 3067 N N . THR A 1 408 ? 11.243 -5.617 3.568 1.00 91.06 408 THR A N 1
ATOM 3068 C CA . THR A 1 408 ? 10.703 -6.776 2.858 1.00 91.06 408 THR A CA 1
ATOM 3069 C C . THR A 1 408 ? 9.229 -6.959 3.184 1.00 91.06 408 THR A C 1
ATOM 3071 O O . THR A 1 408 ? 8.801 -6.853 4.336 1.00 91.06 408 THR A O 1
ATOM 3074 N N . ILE A 1 409 ? 8.433 -7.254 2.160 1.00 93.31 409 ILE A N 1
ATOM 3075 C CA . ILE A 1 409 ? 7.020 -7.582 2.290 1.00 93.31 409 ILE A CA 1
ATOM 3076 C C . ILE A 1 409 ? 6.862 -9.074 2.571 1.00 93.31 409 ILE A C 1
ATOM 3078 O O . ILE A 1 409 ? 7.364 -9.926 1.828 1.00 93.31 409 ILE A O 1
ATOM 3082 N N . TYR A 1 410 ? 6.082 -9.389 3.600 1.00 92.56 410 TYR A N 1
ATOM 3083 C CA . TYR A 1 410 ? 5.650 -10.744 3.903 1.00 92.56 410 TYR A CA 1
ATOM 3084 C C . TYR A 1 410 ? 4.131 -10.845 3.865 1.00 92.56 410 TYR A C 1
ATOM 3086 O O . TYR A 1 410 ? 3.419 -9.923 4.269 1.00 92.56 410 TYR A O 1
ATOM 3094 N N . VAL A 1 411 ? 3.630 -12.001 3.435 1.00 93.75 411 VAL A N 1
ATOM 3095 C CA . VAL A 1 411 ? 2.206 -12.335 3.484 1.00 93.75 411 VAL A CA 1
ATOM 3096 C C . VAL A 1 411 ? 2.013 -13.587 4.328 1.00 93.75 411 VAL A C 1
ATOM 3098 O O . VAL A 1 411 ? 2.551 -14.649 4.015 1.00 93.75 411 VAL A O 1
ATOM 3101 N N . ALA A 1 412 ? 1.227 -13.477 5.396 1.00 91.56 412 ALA A N 1
ATOM 3102 C CA . ALA A 1 412 ? 0.893 -14.594 6.269 1.00 91.56 412 ALA A CA 1
ATOM 3103 C C . ALA A 1 412 ? -0.538 -15.095 6.032 1.00 91.56 412 ALA A C 1
ATOM 3105 O O . ALA A 1 412 ? -1.478 -14.320 5.843 1.00 91.56 412 ALA A O 1
ATOM 3106 N N . ASP A 1 413 ? -0.709 -16.415 6.074 1.00 89.81 413 ASP A N 1
ATOM 3107 C CA . ASP A 1 413 ? -2.005 -17.074 6.195 1.00 89.81 413 ASP A CA 1
ATOM 3108 C C . ASP A 1 413 ? -2.431 -17.077 7.663 1.00 89.81 413 ASP A C 1
ATOM 3110 O O . ASP A 1 413 ? -1.798 -17.709 8.507 1.00 89.81 413 ASP A O 1
ATOM 3114 N N . VAL A 1 414 ? -3.516 -16.375 7.967 1.00 89.44 414 VAL A N 1
ATOM 3115 C CA . VAL A 1 414 ? -3.956 -16.125 9.344 1.00 89.44 414 VAL A CA 1
ATOM 3116 C C . VAL A 1 414 ? -4.407 -17.414 10.040 1.00 89.44 414 VAL A C 1
ATOM 3118 O O . VAL A 1 414 ? -4.190 -17.581 11.239 1.00 89.44 414 VAL A O 1
ATOM 3121 N N . LEU A 1 415 ? -5.002 -18.353 9.296 1.00 81.56 415 LEU A N 1
ATOM 3122 C CA . LEU A 1 415 ? -5.480 -19.622 9.853 1.00 81.56 415 LEU A CA 1
ATOM 3123 C C . LEU A 1 415 ? -4.345 -20.633 10.020 1.00 81.56 415 LEU A C 1
ATOM 3125 O O . LEU A 1 415 ? -4.270 -21.319 11.042 1.00 81.56 415 LEU A O 1
ATOM 3129 N N . ARG A 1 416 ? -3.475 -20.753 9.011 1.00 78.88 416 ARG A N 1
ATOM 3130 C CA . ARG A 1 416 ? -2.398 -21.753 8.999 1.00 78.88 416 ARG A CA 1
ATOM 3131 C C . ARG A 1 416 ? -1.151 -21.299 9.753 1.00 78.88 416 ARG A C 1
ATOM 3133 O O . ARG A 1 416 ? -0.411 -22.154 10.226 1.00 78.88 416 ARG A O 1
ATOM 3140 N N . GLY A 1 417 ? -0.927 -19.992 9.888 1.00 78.75 417 GLY A N 1
ATOM 3141 C CA . GLY A 1 417 ? 0.312 -19.427 10.432 1.00 78.75 417 GLY A CA 1
ATOM 3142 C C . GLY A 1 417 ? 1.511 -19.564 9.489 1.00 78.75 417 GLY A C 1
ATOM 3143 O O . GLY A 1 417 ? 2.643 -19.387 9.916 1.00 78.75 417 GLY A O 1
ATOM 3144 N N . THR A 1 418 ? 1.288 -19.915 8.220 1.00 84.12 418 THR A N 1
ATOM 3145 C CA . THR A 1 418 ? 2.353 -19.975 7.212 1.00 84.12 418 THR A CA 1
ATOM 3146 C C . THR A 1 418 ? 2.638 -18.577 6.690 1.00 84.12 418 THR A C 1
ATOM 3148 O O . THR A 1 418 ? 1.692 -17.873 6.331 1.00 84.12 418 THR A O 1
ATOM 3151 N N . ILE A 1 419 ? 3.911 -18.213 6.574 1.00 87.19 419 ILE A N 1
ATOM 3152 C CA . ILE A 1 419 ? 4.349 -16.931 6.025 1.00 87.19 419 ILE A CA 1
ATOM 3153 C C . ILE A 1 419 ? 5.131 -17.127 4.728 1.00 87.19 419 ILE A C 1
ATOM 3155 O O . ILE A 1 419 ? 5.849 -18.113 4.563 1.00 87.19 419 ILE A O 1
ATOM 3159 N N . THR A 1 420 ? 4.970 -16.189 3.805 1.00 88.94 420 THR A N 1
ATOM 3160 C CA . THR A 1 420 ? 5.702 -16.124 2.544 1.00 88.94 420 THR A CA 1
ATOM 3161 C C . THR A 1 420 ? 6.429 -14.788 2.480 1.00 88.94 420 THR A C 1
ATOM 3163 O O . THR A 1 420 ? 5.794 -13.742 2.598 1.00 88.94 420 THR A O 1
ATOM 3166 N N . GLU A 1 421 ? 7.749 -14.828 2.319 1.00 90.88 421 GLU A N 1
ATOM 3167 C CA . GLU A 1 421 ? 8.549 -13.673 1.906 1.00 90.88 421 GLU A CA 1
ATOM 3168 C C . GLU A 1 421 ? 8.284 -13.410 0.421 1.00 90.88 421 GLU A C 1
ATOM 3170 O O . GLU A 1 421 ? 8.270 -14.354 -0.370 1.00 90.88 421 GLU A O 1
ATOM 3175 N N . THR A 1 422 ? 7.996 -12.163 0.045 1.00 90.94 422 THR A N 1
ATOM 3176 C CA . THR A 1 422 ? 7.444 -11.869 -1.289 1.00 90.94 422 THR A CA 1
ATOM 3177 C C . THR A 1 422 ? 8.306 -10.933 -2.130 1.00 90.94 422 THR A C 1
ATOM 3179 O O . THR A 1 422 ? 8.704 -11.314 -3.227 1.00 90.94 422 THR A O 1
ATOM 3182 N N . ALA A 1 423 ? 8.594 -9.722 -1.652 1.00 91.88 423 ALA A N 1
ATOM 3183 C CA . ALA A 1 423 ? 9.360 -8.727 -2.402 1.00 91.88 423 ALA A CA 1
ATOM 3184 C C . ALA A 1 423 ? 10.034 -7.713 -1.475 1.00 91.88 423 ALA A C 1
ATOM 3186 O O . ALA A 1 423 ? 9.526 -7.439 -0.387 1.00 91.88 423 ALA A O 1
ATOM 3187 N N . THR A 1 424 ? 11.118 -7.092 -1.937 1.00 92.75 424 THR A N 1
ATOM 3188 C CA . THR A 1 424 ? 11.694 -5.900 -1.300 1.00 92.75 424 THR A CA 1
ATOM 3189 C C . THR A 1 424 ? 10.796 -4.688 -1.564 1.00 92.75 424 THR A C 1
ATOM 3191 O O . THR A 1 424 ? 10.524 -4.334 -2.716 1.00 92.75 424 THR A O 1
ATOM 3194 N N . GLY A 1 425 ? 10.313 -4.054 -0.497 1.00 92.94 425 GLY A N 1
ATOM 3195 C CA . GLY A 1 425 ? 9.394 -2.925 -0.571 1.00 92.94 425 GLY A CA 1
ATOM 3196 C C . GLY A 1 425 ? 8.723 -2.574 0.759 1.00 92.94 425 GLY A C 1
ATOM 3197 O O . GLY A 1 425 ? 8.954 -3.205 1.793 1.00 92.94 425 GLY A O 1
ATOM 3198 N N . THR A 1 426 ? 7.861 -1.559 0.725 1.00 93.31 426 THR A N 1
ATOM 3199 C CA . THR A 1 426 ? 7.149 -1.019 1.894 1.00 93.31 426 THR A CA 1
ATOM 3200 C C . THR A 1 426 ? 5.659 -0.798 1.614 1.00 93.31 426 THR A C 1
ATOM 3202 O O . THR A 1 426 ? 5.172 -0.987 0.497 1.00 93.31 426 THR A O 1
ATOM 3205 N N . SER A 1 427 ? 4.922 -0.390 2.651 1.00 91.25 427 SER A N 1
ATOM 3206 C CA . SER A 1 427 ? 3.549 0.125 2.552 1.00 91.25 427 SER A CA 1
ATOM 3207 C C . SER A 1 427 ? 2.573 -0.786 1.791 1.00 91.25 427 SER A C 1
ATOM 3209 O O . SER A 1 427 ? 1.901 -0.321 0.862 1.00 91.25 427 SER A O 1
ATOM 3211 N N . PRO A 1 428 ? 2.473 -2.084 2.144 1.00 93.50 428 PRO A N 1
ATOM 3212 C CA . PRO A 1 428 ? 1.599 -2.987 1.430 1.00 93.50 428 PRO A CA 1
ATOM 3213 C C . PRO A 1 428 ? 0.132 -2.589 1.630 1.00 93.50 428 PRO A C 1
ATOM 3215 O O . PRO A 1 428 ? -0.269 -2.128 2.694 1.00 93.50 428 PRO A O 1
ATOM 3218 N N . SER A 1 429 ? -0.698 -2.837 0.627 1.00 92.19 429 SER A N 1
ATOM 3219 C CA . SER A 1 429 ? -2.156 -2.871 0.736 1.00 92.19 429 SER A CA 1
ATOM 3220 C C . SER A 1 429 ? -2.642 -4.157 0.086 1.00 92.19 429 SER A C 1
ATOM 3222 O O . SER A 1 429 ? -2.118 -4.566 -0.946 1.00 92.19 429 SER A O 1
ATOM 3224 N N . ILE A 1 430 ? -3.613 -4.827 0.698 1.00 90.62 430 ILE A N 1
ATOM 3225 C CA . ILE A 1 430 ? -4.152 -6.095 0.207 1.00 90.62 430 ILE A CA 1
ATOM 3226 C C . ILE A 1 430 ? -5.539 -5.866 -0.371 1.00 90.62 430 ILE A C 1
ATOM 3228 O O . ILE A 1 430 ? -6.354 -5.139 0.196 1.00 90.62 430 ILE A O 1
ATOM 3232 N N . ASN A 1 431 ? -5.825 -6.499 -1.505 1.00 87.00 431 ASN A N 1
ATOM 3233 C CA . ASN A 1 431 ? -7.161 -6.432 -2.064 1.00 87.00 431 ASN A CA 1
ATOM 3234 C C . ASN A 1 431 ? -8.165 -7.179 -1.154 1.00 87.00 431 ASN A C 1
ATOM 3236 O O . ASN A 1 431 ? -7.791 -8.080 -0.397 1.00 87.00 431 ASN A O 1
ATOM 3240 N N . PRO A 1 432 ? -9.468 -6.881 -1.245 1.00 80.31 432 PRO A N 1
ATOM 3241 C CA . PRO A 1 432 ? -10.441 -7.327 -0.240 1.00 80.31 432 PRO A CA 1
ATOM 3242 C C . PRO A 1 432 ? -10.584 -8.852 -0.193 1.00 80.31 432 PRO A C 1
ATOM 3244 O O . PRO A 1 432 ? -10.792 -9.438 0.868 1.00 80.31 432 PRO A O 1
ATOM 3247 N N . GLY A 1 433 ? -10.441 -9.494 -1.358 1.00 77.00 433 GLY A N 1
ATOM 3248 C CA . GLY A 1 433 ? -10.467 -10.947 -1.507 1.00 77.00 433 GLY A CA 1
ATOM 3249 C C . GLY A 1 433 ? -9.165 -11.658 -1.123 1.00 77.00 433 GLY A C 1
ATOM 3250 O O . GLY A 1 433 ? -9.131 -12.882 -1.189 1.00 77.00 433 GLY A O 1
ATOM 3251 N N . GLY A 1 434 ? -8.103 -10.930 -0.761 1.00 83.81 434 GLY A N 1
ATOM 3252 C CA . GLY A 1 434 ? -6.843 -11.509 -0.288 1.00 83.81 434 GLY A CA 1
ATOM 3253 C C . GLY A 1 434 ? -6.037 -12.263 -1.347 1.00 83.81 434 GLY A C 1
ATOM 3254 O O . GLY A 1 434 ? -5.313 -13.186 -0.997 1.00 83.81 434 GLY A O 1
ATOM 3255 N N . GLY A 1 435 ? -6.192 -11.921 -2.628 1.00 86.12 435 GLY A N 1
ATOM 3256 C CA . GLY A 1 435 ? -5.472 -12.557 -3.739 1.00 86.12 435 GLY 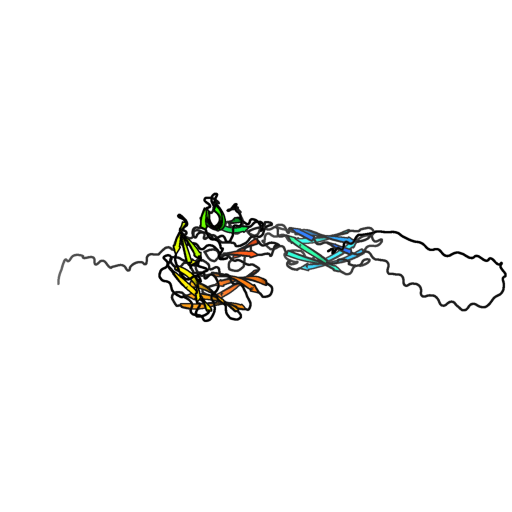A CA 1
ATOM 3257 C C . GLY A 1 435 ? -4.336 -11.716 -4.326 1.00 86.12 435 GLY A C 1
ATOM 3258 O O . GLY A 1 435 ? -3.451 -12.264 -4.979 1.00 86.12 435 GLY A O 1
ATOM 3259 N N . LYS A 1 436 ? -4.350 -10.396 -4.113 1.00 89.44 436 LYS A N 1
ATOM 3260 C CA . LYS A 1 436 ? -3.336 -9.464 -4.623 1.00 89.44 436 LYS A CA 1
ATOM 3261 C C . LYS A 1 436 ? -2.922 -8.464 -3.559 1.00 89.44 436 LYS A C 1
ATOM 3263 O O . LYS A 1 436 ? -3.744 -8.087 -2.723 1.00 89.44 436 LYS A O 1
ATOM 3268 N N . ILE A 1 437 ? -1.689 -7.984 -3.662 1.00 92.62 437 ILE A N 1
ATOM 3269 C CA . ILE A 1 437 ? -1.183 -6.873 -2.863 1.00 92.62 437 ILE A CA 1
ATOM 3270 C C . ILE A 1 437 ? -0.546 -5.811 -3.752 1.00 92.62 437 ILE A C 1
ATOM 3272 O O . ILE A 1 437 ? 0.003 -6.130 -4.803 1.00 92.62 437 ILE A O 1
ATOM 3276 N N . THR A 1 438 ? -0.644 -4.557 -3.332 1.00 94.19 438 THR A N 1
ATOM 3277 C CA . THR A 1 438 ? 0.136 -3.441 -3.862 1.00 94.19 438 THR A CA 1
ATOM 3278 C C . THR A 1 438 ? 1.156 -3.042 -2.831 1.00 94.19 438 THR A C 1
ATOM 3280 O O . THR A 1 438 ? 0.877 -3.163 -1.644 1.00 94.19 438 THR A O 1
ATOM 3283 N N . TYR A 1 439 ? 2.303 -2.553 -3.265 1.00 95.25 439 TYR A N 1
ATOM 3284 C CA . TYR A 1 439 ? 3.393 -2.139 -2.391 1.00 95.25 439 TYR A CA 1
ATOM 3285 C C . TYR A 1 439 ? 4.235 -1.082 -3.100 1.00 95.25 439 TYR A C 1
ATOM 3287 O O . TYR A 1 439 ? 4.129 -0.919 -4.315 1.00 95.25 439 TYR A O 1
ATOM 3295 N N . VAL A 1 440 ? 5.045 -0.365 -2.332 1.00 95.25 440 VAL A N 1
ATOM 3296 C CA . VAL A 1 440 ? 6.029 0.588 -2.850 1.00 95.25 440 VAL A CA 1
ATOM 3297 C C . VAL A 1 440 ? 7.372 -0.127 -2.974 1.00 95.25 440 VAL A C 1
ATOM 3299 O O . VAL A 1 440 ? 7.761 -0.851 -2.055 1.00 95.25 440 VAL A O 1
ATOM 3302 N N . SER A 1 441 ? 8.088 0.060 -4.081 1.00 94.12 441 SER A N 1
ATOM 3303 C CA . SER A 1 441 ? 9.462 -0.435 -4.240 1.00 94.12 441 SER A CA 1
ATOM 3304 C C . SER A 1 441 ? 10.324 0.571 -4.998 1.00 94.12 441 SER A C 1
ATOM 3306 O O . SER A 1 441 ? 9.834 1.245 -5.898 1.00 94.12 441 SER A O 1
ATOM 3308 N N . THR A 1 442 ? 11.607 0.636 -4.639 1.00 89.88 442 THR A N 1
ATOM 3309 C CA . THR A 1 442 ? 12.632 1.513 -5.237 1.00 89.88 442 THR A CA 1
ATOM 3310 C C . THR A 1 442 ? 13.537 0.787 -6.230 1.00 89.88 442 THR A C 1
ATOM 3312 O O . THR A 1 442 ? 14.559 1.320 -6.653 1.00 89.88 442 THR A O 1
ATOM 3315 N N . ARG A 1 443 ? 13.190 -0.453 -6.602 1.00 86.00 443 ARG A N 1
ATOM 3316 C CA . ARG A 1 443 ? 14.032 -1.309 -7.455 1.00 86.00 443 ARG A CA 1
ATOM 3317 C C . ARG A 1 443 ? 14.329 -0.736 -8.850 1.00 86.00 443 ARG A C 1
ATOM 3319 O O . ARG A 1 443 ? 15.284 -1.182 -9.472 1.00 86.00 443 ARG A O 1
ATOM 3326 N N . ASP A 1 444 ? 13.563 0.267 -9.283 1.00 78.50 444 ASP A N 1
ATOM 3327 C CA . ASP A 1 444 ? 13.698 0.938 -10.580 1.00 78.50 444 ASP A CA 1
ATOM 3328 C C . ASP A 1 444 ? 14.007 2.450 -10.433 1.00 78.50 444 ASP A C 1
ATOM 3330 O O . ASP A 1 444 ? 13.404 3.280 -11.113 1.00 78.50 444 ASP A O 1
ATOM 3334 N N . ASP A 1 445 ? 14.936 2.804 -9.539 1.00 77.62 445 ASP A N 1
ATOM 3335 C CA . ASP A 1 445 ? 15.478 4.153 -9.262 1.00 77.62 445 ASP A CA 1
ATOM 3336 C C . ASP A 1 445 ? 14.617 5.101 -8.400 1.00 77.62 445 ASP A C 1
ATOM 3338 O O . ASP A 1 445 ? 15.179 5.825 -7.575 1.00 77.62 445 ASP A O 1
ATOM 3342 N N . ASN A 1 446 ? 13.286 5.105 -8.536 1.00 87.00 446 ASN A N 1
ATOM 3343 C CA . ASN A 1 446 ? 12.363 5.885 -7.691 1.00 87.00 446 ASN A CA 1
ATOM 3344 C C . ASN A 1 446 ? 11.314 5.005 -6.991 1.00 87.00 446 ASN A C 1
ATOM 3346 O O . ASN A 1 446 ? 11.117 3.843 -7.348 1.00 87.00 446 ASN A O 1
ATOM 3350 N N . GLU A 1 447 ? 10.648 5.553 -5.968 1.00 92.12 447 GLU A N 1
ATOM 3351 C CA . GLU A 1 447 ? 9.519 4.886 -5.312 1.00 92.12 447 GLU A CA 1
ATOM 3352 C C . GLU A 1 447 ? 8.344 4.761 -6.277 1.00 92.12 447 GLU A C 1
ATOM 3354 O O . GLU A 1 447 ? 7.802 5.757 -6.748 1.00 92.12 447 GLU A O 1
ATOM 3359 N N . GLU A 1 448 ? 7.954 3.526 -6.573 1.00 93.75 448 GLU A N 1
ATOM 3360 C CA . GLU A 1 448 ? 6.879 3.231 -7.514 1.00 93.75 448 GLU A CA 1
ATOM 3361 C C . GLU A 1 448 ? 5.910 2.208 -6.929 1.00 93.75 448 GLU A C 1
ATOM 3363 O O . GLU A 1 448 ? 6.279 1.371 -6.097 1.00 93.75 448 GLU A O 1
ATOM 3368 N N . ILE A 1 449 ? 4.657 2.245 -7.389 1.00 94.25 449 ILE A N 1
ATOM 3369 C CA . ILE A 1 449 ? 3.641 1.280 -6.981 1.00 94.25 449 ILE A CA 1
ATOM 3370 C C . ILE A 1 449 ? 3.776 0.019 -7.823 1.00 94.25 449 ILE A C 1
ATOM 3372 O O . ILE A 1 449 ? 3.682 0.039 -9.051 1.00 94.25 449 ILE A O 1
ATOM 3376 N N . TYR A 1 450 ? 3.888 -1.109 -7.140 1.00 93.25 450 TYR A N 1
ATOM 3377 C CA . TYR A 1 450 ? 3.853 -2.437 -7.729 1.00 93.25 450 TYR A CA 1
ATOM 3378 C C . TYR A 1 450 ? 2.608 -3.179 -7.279 1.00 93.25 450 TYR A C 1
ATOM 3380 O O . TYR A 1 450 ? 2.030 -2.883 -6.233 1.00 93.25 450 TYR A O 1
ATOM 3388 N N . VAL A 1 451 ? 2.203 -4.171 -8.065 1.00 92.31 451 VAL A N 1
ATOM 3389 C CA . VAL A 1 451 ? 1.181 -5.152 -7.709 1.00 92.31 451 VAL A CA 1
ATOM 3390 C C . VAL A 1 451 ? 1.734 -6.556 -7.881 1.00 92.31 451 VAL A C 1
ATOM 3392 O O . VAL A 1 451 ? 2.463 -6.827 -8.829 1.00 92.31 451 VAL A O 1
ATOM 3395 N N . MET A 1 452 ? 1.358 -7.466 -6.990 1.00 91.19 452 MET A N 1
ATOM 3396 C CA . MET A 1 452 ? 1.681 -8.886 -7.109 1.00 91.19 452 MET A CA 1
ATOM 3397 C C . MET A 1 452 ? 0.583 -9.769 -6.521 1.00 91.19 452 MET A C 1
ATOM 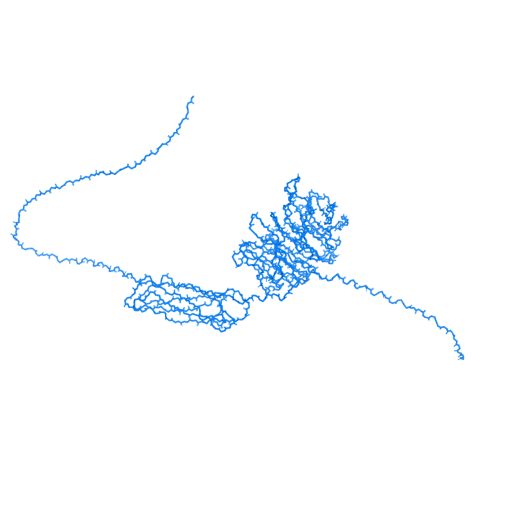3399 O O . MET A 1 452 ? -0.337 -9.286 -5.850 1.00 91.19 452 MET A O 1
ATOM 3403 N N . GLY A 1 453 ? 0.659 -11.072 -6.781 1.00 90.75 453 GLY A N 1
ATOM 3404 C CA . GLY A 1 453 ? -0.132 -12.064 -6.061 1.00 90.75 453 GLY A CA 1
ATOM 3405 C C . GLY A 1 453 ? 0.294 -12.158 -4.594 1.00 90.75 453 GLY A C 1
ATOM 3406 O O . GLY A 1 453 ? 1.443 -11.899 -4.244 1.00 90.75 453 GLY A O 1
ATOM 3407 N N . THR A 1 454 ? -0.612 -12.575 -3.708 1.00 90.06 454 THR A N 1
ATOM 3408 C CA . THR A 1 454 ? -0.268 -12.851 -2.293 1.00 90.06 454 THR A CA 1
ATOM 3409 C C . THR A 1 454 ? 0.730 -13.999 -2.100 1.00 90.06 454 THR A C 1
ATOM 3411 O O . THR A 1 454 ? 1.168 -14.244 -0.982 1.00 90.06 454 THR A O 1
ATOM 3414 N N . ASP A 1 455 ? 1.052 -14.731 -3.164 1.00 87.25 455 ASP A N 1
ATOM 3415 C CA . ASP A 1 455 ? 2.099 -15.751 -3.223 1.00 87.25 455 ASP A CA 1
ATOM 3416 C C . ASP A 1 455 ? 3.478 -15.184 -3.620 1.00 87.25 455 ASP A C 1
ATOM 3418 O O . ASP A 1 455 ? 4.428 -15.950 -3.758 1.00 87.25 455 ASP A O 1
ATOM 3422 N N . GLY A 1 456 ? 3.585 -13.864 -3.822 1.00 88.56 456 GLY A N 1
ATOM 3423 C CA . GLY A 1 456 ? 4.807 -13.165 -4.226 1.00 88.56 456 GLY A CA 1
ATOM 3424 C C . GLY A 1 456 ? 5.091 -13.183 -5.730 1.00 88.56 456 GLY A C 1
ATOM 3425 O O . GLY A 1 456 ? 6.082 -12.600 -6.172 1.00 88.56 456 GLY A O 1
ATOM 3426 N N . LYS A 1 457 ? 4.240 -13.834 -6.533 1.00 88.38 457 LYS A N 1
ATOM 3427 C CA . LYS A 1 457 ? 4.436 -13.982 -7.982 1.00 88.38 457 LYS A CA 1
ATOM 3428 C C . LYS A 1 457 ? 3.754 -12.870 -8.775 1.00 88.38 457 LYS A C 1
ATOM 3430 O O . LYS A 1 457 ? 2.885 -12.160 -8.270 1.00 88.38 457 LYS A O 1
ATOM 3435 N N . ALA A 1 458 ? 4.112 -12.779 -10.058 1.00 86.69 458 ALA A N 1
ATOM 3436 C CA . ALA A 1 458 ? 3.548 -11.824 -11.016 1.00 86.69 458 ALA A CA 1
ATOM 3437 C C . ALA A 1 458 ? 3.693 -10.358 -10.563 1.00 86.69 458 ALA A C 1
ATOM 3439 O O . ALA A 1 458 ? 2.745 -9.574 -10.647 1.00 86.69 458 ALA A O 1
ATOM 3440 N N . GLN A 1 459 ? 4.882 -10.005 -10.064 1.00 89.38 459 GLN A N 1
ATOM 3441 C CA . GLN A 1 459 ? 5.222 -8.635 -9.683 1.00 89.38 459 GLN A CA 1
ATOM 3442 C C . GLN A 1 459 ? 5.206 -7.740 -10.923 1.00 89.38 459 GLN A C 1
ATOM 3444 O O . GLN A 1 459 ? 5.927 -7.983 -11.884 1.00 89.38 459 GLN A O 1
ATOM 3449 N N . THR A 1 460 ? 4.353 -6.722 -10.914 1.00 87.19 460 THR A N 1
ATOM 3450 C CA . THR A 1 460 ? 4.141 -5.807 -12.038 1.00 87.19 460 THR A CA 1
ATOM 3451 C C . THR A 1 460 ? 4.223 -4.375 -11.538 1.00 87.19 460 THR A C 1
ATOM 3453 O O . THR A 1 460 ? 3.526 -4.016 -10.588 1.00 87.19 460 THR A O 1
ATOM 3456 N N . ARG A 1 461 ? 5.039 -3.547 -12.194 1.00 89.56 461 ARG A N 1
ATOM 3457 C CA . ARG A 1 461 ? 5.077 -2.099 -11.960 1.00 89.56 461 ARG A CA 1
ATOM 3458 C C . ARG A 1 461 ? 3.796 -1.461 -12.499 1.00 89.56 461 ARG A C 1
ATOM 3460 O O . ARG A 1 461 ? 3.443 -1.676 -13.656 1.00 89.56 461 ARG A O 1
ATOM 3467 N N . LEU A 1 462 ? 3.087 -0.700 -11.671 1.00 88.31 462 LEU A N 1
ATOM 3468 C CA . LEU A 1 462 ? 1.847 -0.015 -12.057 1.00 88.31 462 LEU A CA 1
ATOM 3469 C C . LEU A 1 462 ? 2.065 1.429 -12.487 1.00 88.31 462 LEU A C 1
ATOM 3471 O O . LEU A 1 462 ? 1.245 1.979 -13.225 1.00 88.31 462 LEU A O 1
ATOM 3475 N N . THR A 1 463 ? 3.136 2.045 -12.011 1.00 87.50 463 THR A N 1
ATOM 3476 C CA . THR A 1 463 ? 3.415 3.463 -12.192 1.00 87.50 463 THR A CA 1
ATOM 3477 C C . THR A 1 463 ? 4.834 3.642 -12.714 1.00 87.50 463 THR A C 1
ATOM 3479 O O . THR A 1 463 ? 5.725 2.904 -12.324 1.00 87.50 463 THR A O 1
ATOM 3482 N N . THR A 1 464 ? 5.032 4.532 -13.688 1.00 84.94 464 THR A N 1
ATOM 3483 C CA . THR A 1 464 ? 6.303 4.660 -14.434 1.00 84.94 464 THR A CA 1
ATOM 3484 C C . THR A 1 464 ? 6.690 6.124 -14.629 1.00 84.94 464 THR A C 1
ATOM 3486 O O . THR A 1 464 ? 7.063 6.537 -15.731 1.00 84.94 464 THR A O 1
ATOM 3489 N N . ASN A 1 465 ? 6.446 6.949 -13.616 1.00 78.56 465 ASN A N 1
ATOM 3490 C CA . ASN A 1 465 ? 6.627 8.392 -13.723 1.00 78.56 465 ASN A CA 1
ATOM 3491 C C . ASN A 1 465 ? 7.921 8.821 -13.015 1.00 78.56 465 ASN A C 1
ATOM 3493 O O . ASN A 1 465 ? 8.652 7.986 -12.509 1.00 78.56 465 ASN A O 1
ATOM 3497 N N . THR A 1 466 ? 8.272 10.106 -13.064 1.00 81.38 466 THR A N 1
ATOM 3498 C CA . THR A 1 466 ? 9.546 10.589 -12.498 1.00 81.38 466 THR A CA 1
ATOM 3499 C C . THR A 1 466 ? 9.445 11.024 -11.037 1.00 81.38 466 THR A C 1
ATOM 3501 O O . THR A 1 466 ? 10.460 11.395 -10.460 1.00 81.38 466 THR A O 1
ATOM 3504 N N . THR A 1 467 ? 8.241 11.052 -10.463 1.00 84.75 467 THR A N 1
ATOM 3505 C CA . THR A 1 467 ? 8.003 11.428 -9.062 1.00 84.75 467 THR A CA 1
ATOM 3506 C C . THR A 1 467 ? 7.888 10.186 -8.187 1.00 84.75 467 THR A C 1
ATOM 3508 O O . THR A 1 467 ? 7.769 9.077 -8.702 1.00 84.75 467 THR A O 1
ATOM 3511 N N . GLU A 1 468 ? 7.968 10.358 -6.872 1.00 89.19 468 GLU A N 1
ATOM 3512 C CA . GLU A 1 468 ? 7.766 9.265 -5.922 1.00 89.19 468 GLU A CA 1
ATOM 3513 C C . GLU A 1 468 ? 6.277 8.946 -5.780 1.00 89.19 468 GLU A C 1
ATOM 3515 O O . GLU A 1 468 ? 5.443 9.837 -5.581 1.00 89.19 468 GLU A O 1
ATOM 3520 N N . ASP A 1 469 ? 5.950 7.660 -5.852 1.00 91.44 469 ASP A N 1
ATOM 3521 C CA . ASP A 1 469 ? 4.600 7.155 -5.696 1.00 91.44 469 ASP A CA 1
ATOM 3522 C C . ASP A 1 469 ? 4.478 6.331 -4.406 1.00 91.44 469 ASP A C 1
ATOM 3524 O O . ASP A 1 469 ? 5.139 5.312 -4.200 1.00 91.44 469 ASP A O 1
ATOM 3528 N N . LEU A 1 470 ? 3.575 6.765 -3.529 1.00 92.81 470 LEU A N 1
ATOM 3529 C CA . LEU A 1 470 ? 3.526 6.352 -2.131 1.00 92.81 470 LEU A CA 1
ATOM 3530 C C . LEU A 1 470 ? 2.126 5.939 -1.669 1.00 92.81 470 LEU A C 1
ATOM 3532 O O . LEU A 1 470 ? 1.099 6.307 -2.238 1.00 92.81 470 LEU A O 1
ATOM 3536 N N . SER A 1 471 ? 2.074 5.235 -0.534 1.00 91.75 471 SER A N 1
ATOM 3537 C CA . SER A 1 471 ? 0.838 4.953 0.219 1.00 91.75 471 SER A CA 1
ATOM 3538 C C . SER A 1 471 ? -0.312 4.336 -0.605 1.00 91.75 471 SER A C 1
ATOM 3540 O O . SER A 1 471 ? -1.444 4.832 -0.520 1.00 91.75 471 SER A O 1
ATOM 3542 N N . PRO A 1 472 ? -0.083 3.254 -1.376 1.00 94.31 472 PRO A N 1
ATOM 3543 C CA . PRO A 1 472 ? -1.133 2.660 -2.190 1.00 94.31 472 PRO A CA 1
ATOM 3544 C C . PRO A 1 472 ? -2.266 2.102 -1.323 1.00 94.31 472 PRO A C 1
ATOM 3546 O O . PRO A 1 472 ? -2.053 1.562 -0.234 1.00 94.31 472 PRO A O 1
ATOM 3549 N N . ASP A 1 473 ? -3.493 2.219 -1.814 1.00 92.25 473 ASP A N 1
ATOM 3550 C CA . ASP A 1 473 ? -4.700 1.667 -1.218 1.00 92.25 473 ASP A CA 1
ATOM 3551 C C . ASP A 1 473 ? -5.560 0.991 -2.279 1.00 92.25 473 ASP A C 1
ATOM 3553 O O . ASP A 1 473 ? -6.034 1.635 -3.222 1.00 92.25 473 ASP A O 1
ATOM 3557 N N . PHE A 1 474 ? -5.769 -0.314 -2.126 1.00 89.31 474 PHE A N 1
ATOM 3558 C CA . PHE A 1 474 ? -6.677 -1.062 -2.978 1.00 89.31 474 PHE A CA 1
ATOM 3559 C C . PHE A 1 474 ? -8.128 -0.696 -2.680 1.00 89.31 474 PHE A C 1
ATOM 3561 O O . PHE A 1 474 ? -8.581 -0.760 -1.542 1.00 89.31 474 PHE A O 1
ATOM 3568 N N . ALA A 1 475 ? -8.888 -0.393 -3.729 1.00 85.50 475 ALA A N 1
ATOM 3569 C CA . ALA A 1 475 ? -10.319 -0.219 -3.611 1.00 85.50 475 ALA A CA 1
ATOM 3570 C C . ALA A 1 475 ? -10.969 -1.512 -3.131 1.00 85.50 475 ALA A C 1
ATOM 3572 O O . ALA A 1 475 ? -10.755 -2.591 -3.701 1.00 85.50 475 ALA A O 1
ATOM 3573 N N . ASP A 1 476 ? -11.850 -1.356 -2.148 1.00 67.75 476 ASP A N 1
ATOM 3574 C CA . ASP A 1 476 ? -12.871 -2.335 -1.829 1.00 67.75 476 ASP A CA 1
ATOM 3575 C C . ASP A 1 476 ? -13.808 -2.452 -3.041 1.00 67.75 476 ASP A C 1
ATOM 3577 O O . ASP A 1 476 ? -14.810 -1.749 -3.174 1.00 67.75 476 ASP A O 1
ATOM 3581 N N . GLY A 1 477 ? -13.428 -3.294 -4.007 1.00 54.62 477 GLY A N 1
ATOM 3582 C CA . GLY A 1 477 ? -14.287 -3.642 -5.129 1.00 54.62 477 GLY A CA 1
ATOM 3583 C C . GLY A 1 477 ? -15.630 -4.128 -4.591 1.00 54.62 477 GLY A C 1
ATOM 3584 O O . GLY A 1 477 ? -15.687 -4.810 -3.568 1.00 54.62 477 GLY A O 1
ATOM 3585 N N . SER A 1 478 ? -16.721 -3.770 -5.263 1.00 36.97 478 SER A N 1
ATOM 3586 C CA . SER A 1 478 ? -18.067 -4.197 -4.893 1.00 36.97 478 SER A CA 1
ATOM 3587 C C . SER A 1 478 ? -18.190 -5.724 -4.964 1.00 36.97 478 SER A C 1
ATOM 3589 O O . SER A 1 478 ? -18.576 -6.278 -5.993 1.00 36.97 478 SER A O 1
ATOM 3591 N N . VAL A 1 479 ? -17.869 -6.414 -3.875 1.00 37.75 479 VAL A N 1
ATOM 3592 C CA . VAL A 1 479 ? -18.272 -7.801 -3.644 1.00 37.75 479 VAL A CA 1
ATOM 3593 C C . VAL A 1 479 ? -19.650 -7.746 -2.971 1.00 37.75 479 VAL A C 1
ATOM 3595 O O . VAL A 1 479 ? -19.855 -6.899 -2.094 1.00 37.75 479 VAL A O 1
ATOM 3598 N N . PRO A 1 480 ? -20.630 -8.568 -3.393 1.00 30.66 480 PRO A N 1
ATOM 3599 C CA . PRO A 1 480 ? -21.993 -8.504 -2.878 1.00 30.66 480 PRO A CA 1
ATOM 3600 C C . PRO A 1 480 ? -22.004 -8.588 -1.353 1.00 30.66 480 PRO A C 1
ATOM 3602 O O . PRO A 1 480 ? -21.179 -9.290 -0.763 1.00 30.66 480 PRO A O 1
ATOM 3605 N N . LYS A 1 481 ? -22.971 -7.904 -0.723 1.00 31.34 481 LYS A N 1
ATOM 3606 C CA . LYS A 1 481 ? -23.315 -8.126 0.689 1.00 31.34 481 LYS A CA 1
ATOM 3607 C C . LYS A 1 481 ? -23.243 -9.626 0.997 1.00 31.34 481 LYS A C 1
ATOM 3609 O O . LYS A 1 481 ? -23.716 -10.404 0.164 1.00 31.34 481 LYS A O 1
ATOM 3614 N N . PRO A 1 482 ? -22.742 -10.031 2.179 1.00 30.70 482 PRO A N 1
ATOM 3615 C CA . PRO A 1 482 ? -22.865 -11.410 2.618 1.00 30.70 482 PRO A CA 1
ATOM 3616 C C . PRO A 1 482 ? -24.313 -11.839 2.404 1.00 30.70 482 PRO A C 1
ATOM 3618 O O . PRO A 1 482 ? -25.233 -11.188 2.914 1.00 30.70 482 PRO A O 1
ATOM 3621 N N . VAL A 1 483 ? -24.523 -12.878 1.595 1.00 30.17 483 VAL A N 1
ATOM 3622 C CA . VAL A 1 483 ? -25.820 -13.537 1.544 1.00 30.17 483 VAL A CA 1
ATOM 3623 C C . VAL A 1 483 ? -26.003 -14.092 2.943 1.00 30.17 483 VAL A C 1
ATOM 3625 O O . VAL A 1 483 ? -25.368 -15.072 3.325 1.00 30.17 483 VAL A O 1
ATOM 3628 N N . VAL A 1 484 ? -26.826 -13.416 3.739 1.00 32.88 484 VAL A N 1
ATOM 3629 C CA . VAL A 1 484 ? -27.389 -14.011 4.939 1.00 32.88 484 VAL A CA 1
ATOM 3630 C C . VAL A 1 484 ? -28.278 -15.121 4.404 1.00 32.88 484 VAL A C 1
ATOM 3632 O O . VAL A 1 484 ? -29.427 -14.881 4.037 1.00 32.88 484 VAL A O 1
ATOM 3635 N N . THR A 1 485 ? -27.730 -16.325 4.253 1.00 31.88 485 THR A N 1
ATOM 3636 C CA . THR A 1 485 ? -28.558 -17.509 4.079 1.00 31.88 485 THR A CA 1
ATOM 3637 C C . THR A 1 485 ? -29.382 -17.582 5.349 1.00 31.88 485 THR A C 1
ATOM 3639 O O . THR A 1 485 ? -28.852 -17.891 6.418 1.00 31.88 485 THR A O 1
ATOM 3642 N N . ALA A 1 486 ? -30.649 -17.181 5.250 1.00 31.23 486 ALA A N 1
ATOM 3643 C CA . ALA A 1 486 ? -31.609 -17.398 6.307 1.00 31.23 486 ALA A CA 1
ATOM 3644 C C . ALA A 1 486 ? -31.506 -18.877 6.677 1.00 31.23 486 ALA A C 1
ATOM 3646 O O . ALA A 1 486 ? -31.690 -19.747 5.825 1.00 31.23 486 ALA A O 1
ATOM 3647 N N . SER A 1 487 ? -31.119 -19.136 7.926 1.00 34.94 487 SER A N 1
ATOM 3648 C CA . SER A 1 487 ? -31.208 -20.459 8.522 1.00 34.94 487 SER A CA 1
ATOM 3649 C C . SER A 1 487 ? -32.603 -20.988 8.212 1.00 34.94 487 SER A C 1
ATOM 3651 O O . SER A 1 487 ? -33.597 -20.354 8.576 1.00 34.94 487 SER A O 1
ATOM 3653 N N . SER A 1 488 ? -32.682 -22.085 7.461 1.00 35.25 488 SER A N 1
ATOM 3654 C CA . SER A 1 488 ? -33.938 -22.781 7.234 1.00 35.25 488 SER A CA 1
ATOM 3655 C C . SER A 1 488 ? -34.477 -23.180 8.602 1.00 35.25 488 SER A C 1
ATOM 3657 O O . SER A 1 488 ? -33.922 -24.064 9.258 1.00 35.25 488 SER A O 1
ATOM 3659 N N . ALA A 1 489 ? -35.526 -22.492 9.047 1.00 35.34 489 ALA A N 1
ATOM 3660 C CA . ALA A 1 489 ? -36.290 -22.901 10.210 1.00 35.34 489 ALA A CA 1
ATOM 3661 C C . ALA A 1 489 ? -36.733 -24.364 10.016 1.00 35.34 489 ALA A C 1
ATOM 3663 O O . ALA A 1 489 ? -37.104 -24.738 8.898 1.00 35.34 489 ALA A O 1
ATOM 3664 N N . PRO A 1 490 ? -36.683 -25.208 11.060 1.00 36.28 490 PRO A N 1
ATOM 3665 C CA . PRO A 1 490 ? -37.142 -26.581 10.942 1.00 36.28 490 PRO A CA 1
ATOM 3666 C C . PRO A 1 490 ? -38.632 -26.577 10.594 1.00 36.28 490 PRO A C 1
ATOM 3668 O O . PRO A 1 490 ? -39.422 -25.849 11.199 1.00 36.28 490 PRO A O 1
ATOM 3671 N N . ALA A 1 491 ? -38.994 -27.371 9.587 1.00 33.72 491 ALA A N 1
ATOM 3672 C CA . ALA A 1 491 ? -40.365 -27.533 9.133 1.00 33.72 491 ALA A CA 1
ATOM 3673 C C . ALA A 1 491 ? -41.260 -27.948 10.309 1.00 33.72 491 ALA A C 1
ATOM 3675 O O . ALA A 1 491 ? -41.099 -29.025 10.884 1.00 33.72 491 ALA A O 1
ATOM 3676 N N . THR A 1 492 ? -42.213 -27.091 10.665 1.00 36.88 492 THR A N 1
ATOM 3677 C CA . THR A 1 492 ? -43.337 -27.471 11.512 1.00 36.88 492 THR A CA 1
ATOM 3678 C C . THR A 1 492 ? -44.231 -28.405 10.702 1.00 36.88 492 THR A C 1
ATOM 3680 O O . THR A 1 492 ? -44.777 -28.029 9.665 1.00 36.88 492 THR A O 1
ATOM 3683 N N . SER A 1 493 ? -44.361 -29.653 11.151 1.00 36.72 493 SER A N 1
ATOM 3684 C CA . SER A 1 493 ? -45.324 -30.592 10.590 1.00 36.72 493 SER A CA 1
ATOM 3685 C C . SER A 1 493 ? -46.736 -30.069 10.850 1.00 36.72 493 SER A C 1
ATOM 3687 O O . SER A 1 493 ? -47.214 -30.032 11.985 1.00 36.72 493 SER A O 1
ATOM 3689 N N . GLN A 1 494 ? -47.423 -29.654 9.787 1.00 35.50 494 GLN A N 1
ATOM 3690 C CA . GLN A 1 494 ? -48.865 -29.487 9.842 1.00 35.50 494 GLN A CA 1
ATOM 3691 C C . GLN A 1 494 ? -49.514 -30.866 9.947 1.00 35.50 494 GLN A C 1
ATOM 3693 O O . GLN A 1 494 ? -49.414 -31.697 9.046 1.00 35.50 494 GLN A O 1
ATOM 3698 N N . VAL A 1 495 ? -50.188 -31.088 11.071 1.00 40.62 495 VAL A N 1
ATOM 3699 C CA . VAL A 1 495 ? -51.173 -32.150 11.242 1.00 40.62 495 VAL A CA 1
ATOM 3700 C C . VAL A 1 495 ? -52.339 -31.830 10.310 1.00 40.62 495 VAL A C 1
ATOM 3702 O O . VAL A 1 495 ? -53.142 -30.939 10.581 1.00 40.62 495 VAL A O 1
ATOM 3705 N N . GLN A 1 496 ? -52.412 -32.541 9.186 1.00 38.41 496 GLN A N 1
ATOM 3706 C CA . GLN A 1 496 ? -53.600 -32.566 8.345 1.00 38.41 496 GLN A CA 1
ATOM 3707 C C . GLN A 1 496 ? -54.663 -33.407 9.056 1.00 38.41 496 GLN A C 1
ATOM 3709 O O . GLN A 1 496 ? -54.555 -34.628 9.160 1.00 38.41 496 GLN A O 1
ATOM 3714 N N . GLY A 1 497 ? -55.689 -32.730 9.570 1.00 43.47 497 GLY A N 1
ATOM 3715 C CA . GLY A 1 497 ? -56.947 -33.364 9.930 1.00 43.47 497 GLY A CA 1
ATOM 3716 C C . GLY A 1 497 ? -57.621 -33.913 8.674 1.00 43.47 497 GLY A C 1
ATOM 3717 O O . GLY A 1 497 ? -57.858 -33.176 7.719 1.00 43.47 497 GLY A O 1
ATOM 3718 N N . GLY A 1 498 ? -57.929 -35.207 8.688 1.00 35.75 498 GLY A N 1
ATOM 3719 C CA . GLY A 1 498 ? -58.615 -35.904 7.609 1.00 35.75 498 GLY A CA 1
ATOM 3720 C C . GLY A 1 498 ? -59.529 -36.991 8.161 1.00 35.75 498 GLY A C 1
ATOM 3721 O O . GLY A 1 498 ? -59.077 -38.091 8.442 1.00 35.75 498 GLY A O 1
ATOM 3722 N N . GLY A 1 499 ? -60.796 -36.614 8.345 1.00 34.28 499 GLY A N 1
ATOM 3723 C CA . GLY A 1 499 ? -62.019 -37.407 8.170 1.00 34.28 499 GLY A CA 1
ATOM 3724 C C . GLY A 1 499 ? -62.030 -38.902 8.501 1.00 34.28 499 GLY A C 1
ATOM 3725 O O . GLY A 1 499 ? -61.481 -39.730 7.783 1.00 34.28 499 GLY A O 1
ATOM 3726 N N . ALA A 1 500 ? -62.835 -39.237 9.507 1.00 41.97 500 ALA A N 1
ATOM 3727 C CA . ALA A 1 500 ? -63.412 -40.558 9.720 1.00 41.97 500 ALA A CA 1
ATOM 3728 C C . ALA A 1 500 ? -64.278 -41.031 8.533 1.00 41.97 500 ALA A C 1
ATOM 3730 O O . ALA A 1 500 ? -65.035 -40.233 7.985 1.00 41.97 500 ALA A O 1
ATOM 3731 N N . SER A 1 501 ? -64.255 -42.340 8.236 1.00 38.69 501 SER A N 1
ATOM 3732 C CA . SER A 1 501 ? -65.454 -43.163 7.970 1.00 38.69 501 SER A CA 1
ATOM 3733 C C . SER A 1 501 ? -65.106 -44.634 7.666 1.00 38.69 501 SER A C 1
ATOM 3735 O O . SER A 1 501 ? -64.382 -44.898 6.714 1.00 38.69 501 SER A O 1
ATOM 3737 N N . ALA A 1 502 ? -65.748 -45.536 8.434 1.00 41.56 502 ALA A N 1
ATOM 3738 C CA . ALA A 1 502 ? -66.167 -46.918 8.114 1.00 41.56 502 ALA A CA 1
ATOM 3739 C C . ALA A 1 502 ? -65.066 -47.986 7.866 1.00 41.56 502 ALA A C 1
ATOM 3741 O O . ALA A 1 502 ? -64.048 -47.715 7.256 1.00 41.56 502 ALA A O 1
ATOM 3742 N N . ASN A 1 503 ? -65.187 -49.267 8.235 1.00 42.69 503 ASN A N 1
ATOM 3743 C CA . ASN A 1 503 ? -66.250 -50.094 8.818 1.00 42.69 503 ASN A CA 1
ATOM 3744 C C . ASN A 1 503 ? -65.617 -51.450 9.223 1.00 42.69 503 ASN A C 1
ATOM 3746 O O . ASN A 1 503 ? -64.756 -51.902 8.479 1.00 42.69 503 ASN A O 1
ATOM 3750 N N . ARG A 1 504 ? -66.169 -52.107 10.264 1.00 46.44 504 ARG A N 1
ATOM 3751 C CA . ARG A 1 504 ? -66.252 -53.578 10.529 1.00 46.44 504 ARG A CA 1
ATOM 3752 C C . ARG A 1 504 ? -64.927 -54.373 10.529 1.00 46.44 504 ARG A C 1
ATOM 3754 O O . ARG A 1 504 ? -64.160 -54.316 9.586 1.00 46.44 504 ARG A O 1
ATOM 3761 N N . SER A 1 505 ? -64.612 -55.180 11.536 1.00 50.41 505 SER A N 1
ATOM 3762 C CA . SER A 1 505 ? -65.416 -56.198 12.236 1.00 50.41 505 SER A CA 1
ATOM 3763 C C . SER A 1 505 ? -64.774 -56.578 13.562 1.00 50.41 505 SER A C 1
ATOM 3765 O O . SER A 1 505 ? -63.522 -56.593 13.579 1.00 50.41 505 SER A O 1
#